Protein AF-0000000086139592 (afdb_homodimer)

Structure (mmCIF, N/CA/C/O backbone):
data_AF-0000000086139592-model_v1
#
loop_
_entity.id
_entity.type
_entity.pdbx_description
1 polymer 'Methyltransferase domain-containing protein'
#
loop_
_atom_site.group_PDB
_atom_site.id
_atom_site.type_symbol
_atom_site.label_atom_id
_atom_site.label_alt_id
_atom_site.label_comp_id
_atom_site.label_asym_id
_atom_site.label_entity_id
_atom_site.label_seq_id
_atom_site.pdbx_PDB_ins_code
_atom_site.Cartn_x
_atom_site.Cartn_y
_atom_site.Cartn_z
_atom_site.occupancy
_atom_site.B_iso_or_equiv
_atom_site.auth_seq_id
_atom_site.auth_comp_id
_atom_site.auth_asym_id
_atom_site.auth_atom_id
_atom_site.pdbx_PDB_model_num
ATOM 1 N N . MET A 1 1 ? -11.844 47.219 2.277 1 24.28 1 MET A N 1
ATOM 2 C CA . MET A 1 1 ? -12.781 46.25 1.69 1 24.28 1 MET A CA 1
ATOM 3 C C . MET A 1 1 ? -12.109 44.906 1.446 1 24.28 1 MET A C 1
ATOM 5 O O . MET A 1 1 ? -11.258 44.781 0.563 1 24.28 1 MET A O 1
ATOM 9 N N . SER A 1 2 ? -11.727 44.062 2.393 1 21.34 2 SER A N 1
ATOM 10 C CA . SER A 1 2 ? -10.742 43 2.645 1 21.34 2 SER A CA 1
ATOM 11 C C . SER A 1 2 ? -11.062 41.75 1.848 1 21.34 2 SER A C 1
ATOM 13 O O . SER A 1 2 ? -12.195 41.25 1.864 1 21.34 2 SER A O 1
ATOM 15 N N . LYS A 1 3 ? -10.328 41.469 0.585 1 27.52 3 LYS A N 1
ATOM 16 C CA . LYS A 1 3 ? -10.469 40.344 -0.33 1 27.52 3 LYS A CA 1
ATOM 17 C C . LYS A 1 3 ? -10.57 39 0.433 1 27.52 3 LYS A C 1
ATOM 19 O O . LYS A 1 3 ? -9.609 38.594 1.085 1 27.52 3 LYS A O 1
ATOM 24 N N . GLU A 1 4 ? -11.617 38.656 1.102 1 27.39 4 GLU A N 1
ATOM 25 C CA . GLU A 1 4 ? -12 37.312 1.578 1 27.39 4 GLU A CA 1
ATOM 26 C C . GLU A 1 4 ? -11.562 36.219 0.599 1 27.39 4 GLU A C 1
ATOM 28 O O . GLU A 1 4 ? -12.125 36.125 -0.493 1 27.39 4 GLU A O 1
ATOM 33 N N . SER A 1 5 ? -10.234 35.906 0.487 1 31.14 5 SER A N 1
ATOM 34 C CA . SER A 1 5 ? -9.617 35.25 -0.659 1 31.14 5 SER A CA 1
ATOM 35 C C . SER A 1 5 ? -10.266 33.906 -0.943 1 31.14 5 SER A C 1
ATOM 37 O O . SER A 1 5 ? -10.578 33.156 -0.018 1 31.14 5 SER A O 1
ATOM 39 N N . GLY A 1 6 ? -11 33.719 -1.976 1 29.44 6 GLY A N 1
ATOM 40 C CA . GLY A 1 6 ? -11.664 32.656 -2.729 1 29.44 6 GLY A CA 1
ATOM 41 C C . GLY A 1 6 ? -10.945 31.328 -2.65 1 29.44 6 GLY A C 1
ATOM 42 O O . GLY A 1 6 ? -11.461 30.312 -3.127 1 29.44 6 GLY A O 1
ATOM 43 N N . GLU A 1 7 ? -9.57 31.328 -2.562 1 31.45 7 GLU A N 1
ATOM 44 C CA . GLU A 1 7 ? -8.602 30.25 -2.711 1 31.45 7 GLU A CA 1
ATOM 45 C C . GLU A 1 7 ? -8.812 29.172 -1.645 1 31.45 7 GLU A C 1
ATOM 47 O O . GLU A 1 7 ? -8.273 28.078 -1.755 1 31.45 7 GLU A O 1
ATOM 52 N N . ASP A 1 8 ? -9.367 29.469 -0.464 1 32.28 8 ASP A N 1
ATOM 53 C CA . ASP A 1 8 ? -9.539 28.703 0.766 1 32.28 8 ASP A CA 1
ATOM 54 C C . ASP A 1 8 ? -10.547 27.562 0.57 1 32.28 8 ASP A C 1
ATOM 56 O O . ASP A 1 8 ? -10.734 26.734 1.463 1 32.28 8 ASP A O 1
ATOM 60 N N . ALA A 1 9 ? -11.391 27.641 -0.535 1 29.69 9 ALA A N 1
ATOM 61 C CA . ALA A 1 9 ? -12.672 27.031 -0.86 1 29.69 9 ALA A CA 1
ATOM 62 C C . ALA A 1 9 ? -12.508 25.562 -1.265 1 29.69 9 ALA A C 1
ATOM 64 O O . ALA A 1 9 ? -13.453 24.781 -1.204 1 29.69 9 ALA A O 1
ATOM 65 N N . TRP A 1 10 ? -11.445 25.266 -1.869 1 31.28 10 TRP A N 1
ATOM 66 C CA . TRP A 1 10 ? -11.422 23.953 -2.504 1 31.28 10 TRP A CA 1
ATOM 67 C C . TRP A 1 10 ? -11.68 22.844 -1.482 1 31.28 10 TRP A C 1
ATOM 69 O O . TRP A 1 10 ? -12.484 21.953 -1.723 1 31.28 10 TRP A O 1
ATOM 79 N N . MET A 1 11 ? -10.781 22.688 -0.418 1 37.41 11 MET A N 1
ATOM 80 C CA . MET A 1 11 ? -11.023 21.719 0.643 1 37.41 11 MET A CA 1
ATOM 81 C C . MET A 1 11 ? -12.367 21.984 1.323 1 37.41 11 MET A C 1
ATOM 83 O O . MET A 1 11 ? -12.867 21.125 2.061 1 37.41 11 MET A O 1
ATOM 87 N N . ALA A 1 12 ? -12.742 23.203 1.402 1 35.78 12 ALA A N 1
ATOM 88 C CA . ALA A 1 12 ? -13.992 23.75 1.931 1 35.78 12 ALA A CA 1
ATOM 89 C C . ALA A 1 12 ? -15.203 23.094 1.273 1 35.78 12 ALA A C 1
ATOM 91 O O . ALA A 1 12 ? -16.281 23.047 1.859 1 35.78 12 ALA A O 1
ATOM 92 N N . SER A 1 13 ? -15.078 22.938 -0.109 1 40.38 13 SER A N 1
ATOM 93 C CA . SER A 1 13 ? -16.266 22.281 -0.657 1 40.38 13 SER A CA 1
ATOM 94 C C . SER A 1 13 ? -16.344 20.828 -0.208 1 40.38 13 SER A C 1
ATOM 96 O O . SER A 1 13 ? -16.234 19.906 -1.027 1 40.38 13 SER A O 1
ATOM 98 N N . SER A 1 14 ? -15.359 20.375 0.522 1 51.03 14 SER A N 1
ATOM 99 C CA . SER A 1 14 ? -15.633 19.031 1.039 1 51.03 14 SER A CA 1
ATOM 100 C C . SER A 1 14 ? -17.109 18.875 1.39 1 51.03 14 SER A C 1
ATOM 102 O O . SER A 1 14 ? -17.609 19.531 2.293 1 51.03 14 SER A O 1
ATOM 104 N N . SER A 1 15 ? -17.859 18.469 0.285 1 62.81 15 SER A N 1
ATOM 105 C CA . SER A 1 15 ? -19.297 18.172 0.35 1 62.81 15 SER A CA 1
ATOM 106 C C . SER A 1 15 ? -19.656 17.5 1.671 1 62.81 15 SER A C 1
ATOM 108 O O . SER A 1 15 ? -18.781 17 2.379 1 62.81 15 SER A O 1
ATOM 110 N N . ASP A 1 16 ? -20.656 18.125 2.205 1 67.94 16 ASP A N 1
ATOM 111 C CA . ASP A 1 16 ? -21.281 17.516 3.375 1 67.94 16 ASP A CA 1
ATOM 112 C C . ASP A 1 16 ? -21.109 15.992 3.369 1 67.94 16 ASP A C 1
ATOM 114 O O . ASP A 1 16 ? -20.906 15.383 4.422 1 67.94 16 ASP A O 1
ATOM 118 N N . VAL A 1 17 ? -20.859 15.617 2.178 1 67.25 17 VAL A N 1
ATOM 119 C CA . VAL A 1 17 ? -20.719 14.164 2.047 1 67.25 17 VAL A CA 1
ATOM 120 C C . VAL A 1 17 ? -19.312 13.742 2.486 1 67.25 17 VAL A C 1
ATOM 122 O O . VAL A 1 17 ? -19.172 12.773 3.242 1 67.25 17 VAL A O 1
ATOM 125 N N . LEU A 1 18 ? -18.328 14.469 2.096 1 74.06 18 LEU A N 1
ATOM 126 C CA . LEU A 1 18 ? -16.953 14.117 2.447 1 74.06 18 LEU A CA 1
ATOM 127 C C . LEU A 1 18 ? -16.703 14.305 3.941 1 74.06 18 LEU A C 1
ATOM 129 O O . LEU A 1 18 ? -16.047 13.477 4.574 1 74.06 18 LEU A O 1
ATOM 133 N N . ARG A 1 19 ? -17.328 15.375 4.508 1 78 19 ARG A N 1
ATOM 134 C CA . ARG A 1 19 ? -17.156 15.633 5.934 1 78 19 ARG A CA 1
ATOM 135 C C . ARG A 1 19 ? -17.797 14.523 6.77 1 78 19 ARG A C 1
ATOM 137 O O . ARG A 1 19 ? -17.219 14.094 7.773 1 78 19 ARG A O 1
ATOM 144 N N . ASN A 1 20 ? -18.859 14.055 6.23 1 76.88 20 ASN A N 1
ATOM 145 C CA . ASN A 1 20 ? -19.531 12.969 6.938 1 76.88 20 ASN A CA 1
ATOM 146 C C . ASN A 1 20 ? -18.703 11.688 6.906 1 76.88 20 ASN A C 1
ATOM 148 O O . ASN A 1 20 ? -18.609 10.984 7.914 1 76.88 20 ASN A O 1
ATOM 152 N N . ALA A 1 21 ? -18.141 11.492 5.781 1 77.25 21 ALA A N 1
ATOM 153 C CA . ALA A 1 21 ? -17.281 10.312 5.66 1 77.25 21 ALA A CA 1
ATOM 154 C C . ALA A 1 21 ? -16.078 10.414 6.582 1 77.25 21 ALA A C 1
ATOM 156 O O . ALA A 1 21 ? -15.711 9.445 7.254 1 77.25 21 ALA A O 1
ATOM 157 N N . MET A 1 22 ? -15.562 11.562 6.66 1 84.31 22 MET A N 1
ATOM 158 C CA . MET A 1 22 ? -14.383 11.781 7.488 1 84.31 22 MET A CA 1
ATOM 159 C C . MET A 1 22 ? -14.727 11.695 8.969 1 84.31 22 MET A C 1
ATOM 161 O O . MET A 1 22 ? -13.914 11.25 9.781 1 84.31 22 MET A O 1
ATOM 165 N N . GLN A 1 23 ? -15.938 12.078 9.312 1 88.38 23 GLN A N 1
ATOM 166 C CA . GLN A 1 23 ? -16.375 12.055 10.703 1 88.38 23 GLN A CA 1
ATOM 167 C C . GLN A 1 23 ? -16.484 10.625 11.227 1 88.38 23 GLN A C 1
ATOM 169 O O . GLN A 1 23 ? -16.391 10.398 12.43 1 88.38 23 GLN A O 1
ATOM 174 N N . SER A 1 24 ? -16.594 9.719 10.312 1 88.38 24 SER A N 1
ATOM 175 C CA . SER A 1 24 ? -16.766 8.328 10.703 1 88.38 24 SER A CA 1
ATOM 176 C C . SER A 1 24 ? -15.43 7.645 10.953 1 88.38 24 SER A C 1
ATOM 178 O O . SER A 1 24 ? -15.383 6.523 11.461 1 88.38 24 SER A O 1
ATOM 180 N N . ARG A 1 25 ? -14.367 8.32 10.672 1 91.75 25 ARG A N 1
ATOM 181 C CA . ARG A 1 25 ? -13.039 7.734 10.844 1 91.75 25 ARG A CA 1
ATOM 182 C C . ARG A 1 25 ? -12.719 7.52 12.32 1 91.75 25 ARG A C 1
ATOM 184 O O . ARG A 1 25 ? -13.219 8.25 13.18 1 91.75 25 ARG A O 1
ATOM 191 N N . ARG A 1 26 ? -11.914 6.477 12.578 1 95.62 26 ARG A N 1
ATOM 192 C CA . ARG A 1 26 ? -11.562 6.066 13.93 1 95.62 26 ARG A CA 1
ATOM 193 C C . ARG A 1 26 ? -10.086 5.703 14.023 1 95.62 26 ARG A C 1
ATOM 195 O O . ARG A 1 26 ? -9.422 5.508 13.008 1 95.62 26 ARG A O 1
ATOM 202 N N . LEU A 1 27 ? -9.648 5.617 15.211 1 97.31 27 LEU A N 1
ATOM 203 C CA . LEU A 1 27 ? -8.242 5.375 15.516 1 97.31 27 LEU A CA 1
ATOM 204 C C . LEU A 1 27 ? -7.77 4.07 14.891 1 97.31 27 LEU A C 1
ATOM 206 O O . LEU A 1 27 ? -6.902 4.078 14.008 1 97.31 27 LEU A O 1
ATOM 210 N N . ALA A 1 28 ? -8.367 2.98 15.164 1 94.56 28 ALA A N 1
ATOM 211 C CA . ALA A 1 28 ? -7.863 1.657 14.805 1 94.56 28 ALA A CA 1
ATOM 212 C C . ALA A 1 28 ? -7.828 1.474 13.289 1 94.56 28 ALA A C 1
ATOM 214 O O . ALA A 1 28 ? -6.812 1.057 12.727 1 94.56 28 ALA A O 1
ATOM 215 N N . PRO A 1 29 ? -8.852 1.867 12.539 1 91.88 29 PRO A N 1
ATOM 216 C CA . PRO A 1 29 ? -8.828 1.631 11.094 1 91.88 29 PRO A CA 1
ATOM 217 C C . PRO A 1 29 ? -7.926 2.617 10.352 1 91.88 29 PRO A C 1
ATOM 219 O O . PRO A 1 29 ? -7.371 2.283 9.305 1 91.88 29 PRO A O 1
ATOM 222 N N . GLN A 1 30 ? -7.742 3.799 10.914 1 94 30 GLN A N 1
ATOM 223 C CA . GLN A 1 30 ? -7.066 4.824 10.125 1 94 30 GLN A CA 1
ATOM 224 C C . GLN A 1 30 ? -5.602 4.953 10.523 1 94 30 GLN A C 1
ATOM 226 O O . GLN A 1 30 ? -4.738 5.191 9.68 1 94 30 GLN A O 1
ATOM 231 N N . VAL A 1 31 ? -5.336 4.867 11.828 1 96.88 31 VAL A N 1
ATOM 232 C CA . VAL A 1 31 ? -3.977 5.094 12.312 1 96.88 31 VAL A CA 1
ATOM 233 C C . VAL A 1 31 ? -3.65 4.102 13.43 1 96.88 31 VAL A C 1
ATOM 235 O O . VAL A 1 31 ? -3.223 4.5 14.516 1 96.88 31 VAL A O 1
ATOM 238 N N . PRO A 1 32 ? -3.635 2.846 13.086 1 96.38 32 PRO A N 1
ATOM 239 C CA . PRO A 1 32 ? -3.414 1.837 14.125 1 96.38 32 PRO A CA 1
ATOM 240 C C . PRO A 1 32 ? -2.021 1.92 14.742 1 96.38 32 PRO A C 1
ATOM 242 O O . PRO A 1 32 ? -1.827 1.521 15.891 1 96.38 32 PRO A O 1
ATOM 245 N N . HIS A 1 33 ? -1.091 2.463 14.055 1 97.31 33 HIS A N 1
ATOM 246 C CA . HIS A 1 33 ? 0.277 2.557 14.555 1 97.31 33 HIS A CA 1
ATOM 247 C C . HIS A 1 33 ? 0.358 3.465 15.773 1 97.31 33 HIS A C 1
ATOM 249 O O . HIS A 1 33 ? 1.342 3.428 16.516 1 97.31 33 HIS A O 1
ATOM 255 N N . LEU A 1 34 ? -0.634 4.289 16 1 98.56 34 LEU A N 1
ATOM 256 C CA . LEU A 1 34 ? -0.63 5.203 17.141 1 98.56 34 LEU A CA 1
ATOM 257 C C . LEU A 1 34 ? -1.024 4.48 18.422 1 98.56 34 LEU A C 1
ATOM 259 O O . LEU A 1 34 ? -0.79 4.984 19.516 1 98.56 34 LEU A O 1
ATOM 263 N N . ILE A 1 35 ? -1.669 3.361 18.328 1 98.5 35 ILE A N 1
ATOM 264 C CA . ILE A 1 35 ? -2.246 2.686 19.484 1 98.5 35 ILE A CA 1
ATOM 265 C C . ILE A 1 35 ? -1.149 2.371 20.5 1 98.5 35 ILE A C 1
ATOM 267 O O . ILE A 1 35 ? -1.251 2.744 21.672 1 98.5 35 ILE A O 1
ATOM 271 N N . PRO A 1 36 ? -0.044 1.728 20.094 1 98.12 36 PRO A N 1
ATOM 272 C CA . PRO A 1 36 ? 1 1.479 21.078 1 98.12 36 PRO A CA 1
ATOM 273 C C . PRO A 1 36 ? 1.634 2.768 21.609 1 98.12 36 PRO A C 1
ATOM 275 O O . PRO A 1 36 ? 2.061 2.824 22.766 1 98.12 36 PRO A O 1
ATOM 278 N N . ILE A 1 37 ? 1.721 3.787 20.812 1 98.25 37 ILE A N 1
ATOM 279 C CA . ILE A 1 37 ? 2.291 5.066 21.219 1 98.25 37 ILE A CA 1
ATOM 280 C C . ILE A 1 37 ? 1.403 5.711 22.281 1 98.25 37 ILE A C 1
ATOM 282 O O . ILE A 1 37 ? 1.889 6.121 23.328 1 98.25 37 ILE A O 1
ATOM 286 N N . LEU A 1 38 ? 0.126 5.742 22 1 98.75 38 LEU A N 1
ATOM 287 C CA . LEU A 1 38 ? -0.844 6.32 22.922 1 98.75 38 LEU A CA 1
ATOM 288 C C . LEU A 1 38 ? -0.867 5.555 24.234 1 98.75 38 LEU A C 1
ATOM 290 O O . LEU A 1 38 ? -0.919 6.156 25.312 1 98.75 38 LEU A O 1
ATOM 294 N N . GLY A 1 39 ? -0.825 4.262 24.125 1 98.5 39 GLY A N 1
ATOM 295 C CA . GLY A 1 39 ? -0.837 3.418 25.312 1 98.5 39 GLY A CA 1
ATOM 296 C C . GLY A 1 39 ? 0.354 3.646 26.219 1 98.5 39 GLY A C 1
ATOM 297 O O . GLY A 1 39 ? 0.264 3.447 27.438 1 98.5 39 GLY A O 1
ATOM 298 N N . ALA A 1 40 ? 1.394 4.09 25.688 1 98.06 40 ALA A N 1
ATOM 299 C CA . ALA A 1 40 ? 2.637 4.227 26.438 1 98.06 40 ALA A CA 1
ATOM 300 C C . ALA A 1 40 ? 2.758 5.617 27.047 1 98.06 40 ALA A C 1
ATOM 302 O O . ALA A 1 40 ? 3.652 5.871 27.859 1 98.06 40 ALA A O 1
ATOM 303 N N . LEU A 1 41 ? 1.859 6.535 26.734 1 98.38 41 LEU A N 1
ATOM 304 C CA . LEU A 1 41 ? 1.95 7.906 27.234 1 98.38 41 LEU A CA 1
ATOM 305 C C . LEU A 1 41 ? 1.59 7.973 28.719 1 98.38 41 LEU A C 1
ATOM 307 O O . LEU A 1 41 ? 0.717 7.234 29.188 1 98.38 41 LEU A O 1
ATOM 311 N N . PRO A 1 42 ? 2.221 8.867 29.5 1 97.88 42 PRO A N 1
ATOM 312 C CA . PRO A 1 42 ? 1.859 9.039 30.906 1 97.88 42 PRO A CA 1
ATOM 313 C C . PRO A 1 42 ? 0.52 9.75 31.094 1 97.88 42 PRO A C 1
ATOM 315 O O . PRO A 1 42 ? 0.019 10.383 30.156 1 97.88 42 PRO A O 1
ATOM 318 N N . ASP A 1 43 ? 0.012 9.625 32.281 1 98.12 43 ASP A N 1
ATOM 319 C CA . ASP A 1 43 ? -1.213 10.352 32.625 1 98.12 43 ASP A CA 1
ATOM 320 C C . ASP A 1 43 ? -1.023 11.852 32.469 1 98.12 43 ASP A C 1
ATOM 322 O O . ASP A 1 43 ? 0.012 12.398 32.875 1 98.12 43 ASP A O 1
ATOM 326 N N . GLY A 1 44 ? -1.977 12.43 31.844 1 97.88 44 GLY A N 1
ATOM 327 C CA . GLY A 1 44 ? -1.93 13.875 31.672 1 97.88 44 GLY A CA 1
ATOM 328 C C . GLY A 1 44 ? -1.212 14.305 30.406 1 97.88 44 GLY A C 1
ATOM 329 O O . GLY A 1 44 ? -1.18 15.492 30.078 1 97.88 44 GLY A O 1
ATOM 330 N N . ALA A 1 45 ? -0.703 13.305 29.688 1 98.75 45 ALA A N 1
ATOM 331 C CA . ALA A 1 45 ? -0.003 13.641 28.453 1 98.75 45 ALA A CA 1
ATOM 332 C C . ALA A 1 45 ? -0.934 14.344 27.469 1 98.75 45 ALA A C 1
ATOM 334 O O . ALA A 1 45 ? -2.146 14.117 27.484 1 98.75 45 ALA A O 1
ATOM 335 N N . VAL A 1 46 ? -0.346 15.156 26.625 1 98.88 46 VAL A N 1
ATOM 336 C CA . VAL A 1 46 ? -1.103 15.953 25.656 1 98.88 46 VAL A CA 1
ATOM 337 C C . VAL A 1 46 ? -0.859 15.422 24.25 1 98.88 46 VAL A C 1
ATOM 339 O O . VAL A 1 46 ? 0.29 15.242 23.828 1 98.88 46 VAL A O 1
ATOM 342 N N . VAL A 1 47 ? -1.915 15.141 23.516 1 98.88 47 VAL A N 1
ATOM 343 C CA . VAL A 1 47 ? -1.915 14.68 22.125 1 98.88 47 VAL A CA 1
ATOM 344 C C . VAL A 1 47 ? -2.592 15.727 21.25 1 98.88 47 VAL A C 1
ATOM 346 O O . VAL A 1 47 ? -3.707 16.156 21.531 1 98.88 47 VAL A O 1
ATOM 349 N N . CYS A 1 48 ? -1.953 16.062 20.172 1 98.88 48 CYS A N 1
ATOM 350 C CA . CYS A 1 48 ? -2.516 17.062 19.281 1 98.88 48 CYS A CA 1
ATOM 351 C C . CYS A 1 48 ? -2.627 16.531 17.859 1 98.88 48 CYS A C 1
ATOM 353 O O . CYS A 1 48 ? -1.64 16.047 17.281 1 98.88 48 CYS A O 1
ATOM 355 N N . GLU A 1 49 ? -3.82 16.578 17.297 1 98.88 49 GLU A N 1
ATOM 356 C CA . GLU A 1 49 ? -3.998 16.297 15.875 1 98.88 49 GLU A CA 1
ATOM 357 C C . GLU A 1 49 ? -4.016 17.594 15.062 1 98.88 49 GLU A C 1
ATOM 359 O O . GLU A 1 49 ? -4.84 18.484 15.32 1 98.88 49 GLU A O 1
ATOM 364 N N . VAL A 1 50 ? -3.113 17.703 14.125 1 98.81 50 VAL A N 1
ATOM 365 C CA . VAL A 1 50 ? -3.055 18.828 13.195 1 98.81 50 VAL A CA 1
ATOM 366 C C . VAL A 1 50 ? -3.838 18.484 11.93 1 98.81 50 VAL A C 1
ATOM 368 O O . VAL A 1 50 ? -3.49 17.547 11.211 1 98.81 50 VAL A O 1
ATOM 371 N N . GLY A 1 51 ? -4.844 19.266 11.625 1 98.12 51 GLY A N 1
ATOM 372 C CA . GLY A 1 51 ? -5.758 18.938 10.539 1 98.12 51 GLY A CA 1
ATOM 373 C C . GLY A 1 51 ? -6.75 17.844 10.906 1 98.12 51 GLY A C 1
ATOM 374 O O . GLY A 1 51 ? -6.875 16.844 10.188 1 98.12 51 GLY A O 1
ATOM 375 N N . CYS A 1 52 ? -7.555 18.109 11.945 1 97.94 52 CYS A N 1
ATOM 376 C CA . CYS A 1 52 ? -8.375 17.047 12.516 1 97.94 52 CYS A CA 1
ATOM 377 C C . CYS A 1 52 ? -9.68 16.891 11.742 1 97.94 52 CYS A C 1
ATOM 379 O O . CYS A 1 52 ? -10.398 15.906 11.922 1 97.94 52 CYS A O 1
ATOM 381 N N . GLY A 1 53 ? -10.016 17.812 10.844 1 96.56 53 GLY A N 1
ATOM 382 C CA . GLY A 1 53 ? -11.312 17.766 10.18 1 96.56 53 GLY A CA 1
ATOM 383 C C . GLY A 1 53 ? -12.477 17.766 11.148 1 96.56 53 GLY A C 1
ATOM 384 O O . GLY A 1 53 ? -12.508 18.547 12.094 1 96.56 53 GLY A O 1
ATOM 385 N N . PRO A 1 54 ? -13.422 16.953 10.852 1 96.62 54 PRO A N 1
ATOM 386 C CA . PRO A 1 54 ? -14.586 16.891 11.742 1 96.62 54 PRO A CA 1
ATOM 387 C C . PRO A 1 54 ? -14.32 16.062 13 1 96.62 54 PRO A C 1
ATOM 389 O O . PRO A 1 54 ? -15.25 15.781 13.766 1 96.62 54 PRO A O 1
ATOM 392 N N . GLY A 1 55 ? -13.172 15.625 13.211 1 97.06 55 GLY A N 1
ATOM 393 C CA . GLY A 1 55 ? -12.695 15.203 14.516 1 97.06 55 GLY A CA 1
ATOM 394 C C . GLY A 1 55 ? -13 13.758 14.828 1 97.06 55 GLY A C 1
ATOM 395 O O . GLY A 1 55 ? -13.031 13.359 16 1 97.06 55 GLY A O 1
ATOM 396 N N . GLY A 1 56 ? -13.281 12.883 13.844 1 96.69 56 GLY A N 1
ATOM 397 C CA . GLY A 1 56 ? -13.617 11.492 14.102 1 96.69 56 GLY A CA 1
ATOM 398 C C . GLY A 1 56 ? -12.531 10.742 14.836 1 96.69 56 GLY A C 1
ATOM 399 O O . GLY A 1 56 ? -12.797 10.094 15.852 1 96.69 56 GLY A O 1
ATOM 400 N N . ILE A 1 57 ? -11.328 10.812 14.398 1 97.88 57 ILE A N 1
ATOM 401 C CA . ILE A 1 57 ? -10.211 10.102 15.008 1 97.88 57 ILE A CA 1
ATOM 402 C C . ILE A 1 57 ? -9.891 10.703 16.375 1 97.88 57 ILE A C 1
ATOM 404 O O . ILE A 1 57 ? -9.695 9.984 17.344 1 97.88 57 ILE A O 1
ATOM 408 N N . THR A 1 58 ? -9.898 11.984 16.453 1 98.06 58 THR A N 1
ATOM 409 C CA . THR A 1 58 ? -9.578 12.703 17.672 1 98.06 58 THR A CA 1
ATOM 410 C C . THR A 1 58 ? -10.562 12.352 18.781 1 98.06 58 THR A C 1
ATOM 412 O O . THR A 1 58 ? -10.164 12.109 19.938 1 98.06 58 THR A O 1
ATOM 415 N N . LEU A 1 59 ? -11.836 12.32 18.453 1 98.5 59 LEU A N 1
ATOM 416 C CA . LEU A 1 59 ? -12.867 11.961 19.422 1 98.5 59 LEU A CA 1
ATOM 417 C C . LEU A 1 59 ? -12.68 10.531 19.906 1 98.5 59 LEU A C 1
ATOM 419 O O . LEU A 1 59 ? -12.797 10.258 21.109 1 98.5 59 LEU A O 1
ATOM 423 N N . ASP A 1 60 ? -12.398 9.648 18.969 1 98.62 60 ASP A N 1
ATOM 424 C CA . ASP A 1 60 ? -12.164 8.258 19.312 1 98.62 60 ASP A CA 1
ATOM 425 C C . ASP A 1 60 ? -11 8.117 20.297 1 98.62 60 ASP A C 1
ATOM 427 O O . ASP A 1 60 ? -11.07 7.363 21.266 1 98.62 60 ASP A O 1
ATOM 431 N N . ILE A 1 61 ? -9.938 8.836 20.078 1 98.81 61 ILE A N 1
ATOM 432 C CA . ILE A 1 61 ? -8.773 8.805 20.953 1 98.81 61 ILE A CA 1
ATOM 433 C C . ILE A 1 61 ? -9.148 9.32 22.328 1 98.81 61 ILE A C 1
ATOM 435 O O . ILE A 1 61 ? -8.82 8.688 23.344 1 98.81 61 ILE A O 1
ATOM 439 N N . ALA A 1 62 ? -9.836 10.414 22.422 1 98.75 62 ALA A N 1
ATOM 440 C CA . ALA A 1 62 ? -10.219 11.008 23.703 1 98.75 62 ALA A CA 1
ATOM 441 C C . ALA A 1 62 ? -11.094 10.055 24.516 1 98.75 62 ALA A C 1
ATOM 443 O O . ALA A 1 62 ? -10.961 9.969 25.734 1 98.75 62 ALA A O 1
ATOM 444 N N . GLN A 1 63 ? -11.984 9.352 23.812 1 98.62 63 GLN A N 1
ATOM 445 C CA . GLN A 1 63 ? -12.875 8.406 24.484 1 98.62 63 GLN A CA 1
ATOM 446 C C . GLN A 1 63 ? -12.109 7.191 24.984 1 98.62 63 GLN A C 1
ATOM 448 O O . GLN A 1 63 ? -12.375 6.695 26.094 1 98.62 63 GLN A O 1
ATOM 453 N N . ARG A 1 64 ? -11.156 6.738 24.25 1 98.38 64 ARG A N 1
ATOM 454 C CA . ARG A 1 64 ? -10.414 5.527 24.578 1 98.38 64 ARG A CA 1
ATOM 455 C C . ARG A 1 64 ? -9.383 5.801 25.672 1 98.38 64 ARG A C 1
ATOM 457 O O . ARG A 1 64 ? -9.023 4.902 26.438 1 98.38 64 ARG A O 1
ATOM 464 N N . TYR A 1 65 ? -8.938 7.062 25.734 1 98.5 65 TYR A N 1
ATOM 465 C CA . TYR A 1 65 ? -7.883 7.418 26.672 1 98.5 65 TYR A CA 1
ATOM 466 C C . TYR A 1 65 ? -8.273 8.633 27.5 1 98.5 65 TYR A C 1
ATOM 468 O O . TYR A 1 65 ? -7.668 9.703 27.375 1 98.5 65 TYR A O 1
ATOM 476 N N . PRO A 1 66 ? -9.094 8.438 28.5 1 98.12 66 PRO A N 1
ATOM 477 C CA . PRO A 1 66 ? -9.578 9.57 29.297 1 98.12 66 PRO A CA 1
ATOM 478 C C . PRO A 1 66 ? -8.477 10.242 30.109 1 98.12 66 PRO A C 1
ATOM 480 O O . PRO A 1 66 ? -8.648 11.375 30.578 1 98.12 66 PRO A O 1
ATOM 483 N N . ARG A 1 67 ? -7.41 9.562 30.25 1 98.19 67 ARG A N 1
ATOM 484 C CA . ARG A 1 67 ? -6.312 10.102 31.062 1 98.19 67 ARG A CA 1
ATOM 485 C C . ARG A 1 67 ? -5.496 11.109 30.266 1 98.19 67 ARG A C 1
ATOM 487 O O . ARG A 1 67 ? -4.672 11.828 30.828 1 98.19 67 ARG A O 1
ATOM 494 N N . LEU A 1 68 ? -5.672 11.172 28.984 1 98.81 68 LEU A N 1
ATOM 495 C CA . LEU A 1 68 ? -4.93 12.078 28.109 1 98.81 68 LEU A CA 1
ATOM 496 C C . LEU A 1 68 ? -5.723 13.359 27.859 1 98.81 68 LEU A C 1
ATOM 498 O O . LEU A 1 68 ? -6.941 13.383 28.047 1 98.81 68 LEU A O 1
ATOM 502 N N . THR A 1 69 ? -5.043 14.438 27.594 1 98.81 69 THR A N 1
ATOM 503 C CA . THR A 1 69 ? -5.645 15.625 27.016 1 98.81 69 THR A CA 1
ATOM 504 C C . THR A 1 69 ? -5.465 15.625 25.5 1 98.81 69 THR A C 1
ATOM 506 O O . THR A 1 69 ? -4.34 15.531 25 1 98.81 69 THR A O 1
ATOM 509 N N . VAL A 1 70 ? -6.559 15.719 24.781 1 98.88 70 VAL A N 1
ATOM 510 C CA . VAL A 1 70 ? -6.52 15.625 23.328 1 98.88 70 VAL A CA 1
ATOM 511 C C . VAL A 1 70 ? -6.91 16.969 22.703 1 98.88 70 VAL A C 1
ATOM 513 O O . VAL A 1 70 ? -7.918 17.562 23.094 1 98.88 70 VAL A O 1
ATOM 516 N N . LEU A 1 71 ? -6.066 17.406 21.828 1 98.88 71 LEU A N 1
ATOM 517 C CA . LEU A 1 71 ? -6.301 18.641 21.078 1 98.88 71 LEU A CA 1
ATOM 518 C C . LEU A 1 71 ? -6.484 18.344 19.594 1 98.88 71 LEU A C 1
ATOM 520 O O . LEU A 1 71 ? -5.805 17.484 19.031 1 98.88 71 LEU A O 1
ATOM 524 N N . GLY A 1 72 ? -7.406 19.031 18.984 1 98.75 72 GLY A N 1
ATOM 525 C CA . GLY A 1 72 ? -7.582 19 17.547 1 98.75 72 GLY A CA 1
ATOM 526 C C . GLY A 1 72 ? -7.684 20.375 16.922 1 98.75 72 GLY A C 1
ATOM 527 O O . GLY A 1 72 ? -8.312 21.281 17.5 1 98.75 72 GLY A O 1
ATOM 528 N N . MET A 1 73 ? -7.039 20.562 15.789 1 98.38 73 MET A N 1
ATOM 529 C CA . MET A 1 73 ? -7.184 21.828 15.086 1 98.38 73 MET A CA 1
ATOM 530 C C . MET A 1 73 ? -7.316 21.609 13.586 1 98.38 73 MET A C 1
ATOM 532 O O . MET A 1 73 ? -6.828 20.609 13.055 1 98.38 73 MET A O 1
ATOM 536 N N . ASP A 1 74 ? -7.969 22.469 12.961 1 97.88 74 ASP A N 1
ATOM 537 C CA . ASP A 1 74 ? -8.164 22.516 11.516 1 97.88 74 ASP A CA 1
ATOM 538 C C . ASP A 1 74 ? -8.43 23.938 11.031 1 97.88 74 ASP A C 1
ATOM 540 O O . ASP A 1 74 ? -8.969 24.75 11.773 1 97.88 74 ASP A O 1
ATOM 544 N N . ILE A 1 75 ? -8.062 24.156 9.836 1 96.94 75 ILE A N 1
ATOM 545 C CA . ILE A 1 75 ? -8.266 25.484 9.273 1 96.94 75 ILE A CA 1
ATOM 546 C C . ILE A 1 75 ? -9.742 25.688 8.93 1 96.94 75 ILE A C 1
ATOM 548 O O . ILE A 1 75 ? -10.219 26.828 8.852 1 96.94 75 ILE A O 1
ATOM 552 N N . ASP A 1 76 ? -10.469 24.641 8.703 1 94.56 76 ASP A N 1
ATOM 553 C CA . ASP A 1 76 ? -11.867 24.688 8.273 1 94.56 76 ASP A CA 1
ATOM 554 C C . ASP A 1 76 ? -12.797 24.844 9.477 1 94.56 76 ASP A C 1
ATOM 556 O O . ASP A 1 76 ? -13.078 23.891 10.188 1 94.56 76 ASP A O 1
ATOM 560 N N . ALA A 1 77 ? -13.414 26 9.602 1 96.19 77 ALA A N 1
ATOM 561 C CA . ALA A 1 77 ? -14.266 26.328 10.742 1 96.19 77 ALA A CA 1
ATOM 562 C C . ALA A 1 77 ? -15.5 25.422 10.781 1 96.19 77 ALA A C 1
ATOM 564 O O . ALA A 1 77 ? -15.992 25.078 11.859 1 96.19 77 ALA A O 1
ATOM 565 N N . LYS A 1 78 ? -16.016 25.078 9.633 1 94.06 78 LYS A N 1
ATOM 566 C CA . LYS A 1 78 ? -17.188 24.219 9.586 1 94.06 78 LYS A CA 1
ATOM 567 C C . LYS A 1 78 ? -16.875 22.828 10.164 1 94.06 78 LYS A C 1
ATOM 569 O O . LYS A 1 78 ? -17.672 22.266 10.914 1 94.06 78 LYS A O 1
ATOM 574 N N . SER A 1 79 ? -15.727 22.297 9.781 1 95.31 79 SER A N 1
ATOM 575 C CA . SER A 1 79 ? -15.297 21.016 10.32 1 95.31 79 SER A CA 1
ATOM 576 C C . SER A 1 79 ? -15.125 21.078 11.836 1 95.31 79 SER A C 1
ATOM 578 O O . SER A 1 79 ? -15.547 20.172 12.547 1 95.31 79 SER A O 1
ATOM 580 N N . ILE A 1 80 ? -14.586 22.125 12.336 1 97.12 80 ILE A N 1
ATOM 581 C CA . ILE A 1 80 ? -14.336 22.266 13.766 1 97.12 80 ILE A CA 1
ATOM 582 C C . ILE A 1 80 ? -15.672 22.359 14.508 1 97.12 80 ILE A C 1
ATOM 584 O O . ILE A 1 80 ? -15.82 21.812 15.602 1 97.12 80 ILE A O 1
ATOM 588 N N . LYS A 1 81 ? -16.609 23.062 13.93 1 96.62 81 LYS A N 1
ATOM 589 C CA . LYS A 1 81 ? -17.938 23.125 14.539 1 96.62 81 LYS A CA 1
ATOM 590 C C . LYS A 1 81 ? -18.547 21.734 14.672 1 96.62 81 LYS A C 1
ATOM 592 O O . LYS A 1 81 ? -19.078 21.375 15.727 1 96.62 81 LYS A O 1
ATOM 597 N N . LEU A 1 82 ? -18.453 20.984 13.594 1 95.69 82 LEU A N 1
ATOM 598 C CA . LEU A 1 82 ? -18.953 19.609 13.617 1 95.69 82 LEU A CA 1
ATOM 599 C C . LEU A 1 82 ? -18.234 18.781 14.68 1 95.69 82 LEU A C 1
ATOM 601 O O . LEU A 1 82 ? -18.859 17.984 15.383 1 95.69 82 LEU A O 1
ATOM 605 N N . ALA A 1 83 ? -16.969 18.953 14.773 1 97.38 83 ALA A N 1
ATOM 606 C CA . ALA A 1 83 ? -16.156 18.219 15.75 1 97.38 83 ALA A CA 1
ATOM 607 C C . ALA A 1 83 ? -16.594 18.578 17.172 1 97.38 83 ALA A C 1
ATOM 609 O O . ALA A 1 83 ? -16.766 17.688 18.016 1 97.38 83 ALA A O 1
ATOM 610 N N . HIS A 1 84 ? -16.766 19.859 17.438 1 96.81 84 HIS A N 1
ATOM 611 C CA . HIS A 1 84 ? -17.219 20.312 18.75 1 96.81 84 HIS A CA 1
ATOM 612 C C . HIS A 1 84 ? -18.578 19.719 19.109 1 96.81 84 HIS A C 1
ATOM 614 O O . HIS A 1 84 ? -18.781 19.25 20.234 1 96.81 84 HIS A O 1
ATOM 620 N N . ASP A 1 85 ? -19.484 19.781 18.172 1 96.69 85 ASP A N 1
ATOM 621 C CA . ASP A 1 85 ? -20.812 19.25 18.391 1 96.69 85 ASP A CA 1
ATOM 622 C C . ASP A 1 85 ? -20.766 17.75 18.734 1 96.69 85 ASP A C 1
ATOM 624 O O . ASP A 1 85 ? -21.453 17.297 19.656 1 96.69 85 ASP A O 1
ATOM 628 N N . ALA A 1 86 ? -19.984 17.031 18.016 1 96.5 86 ALA A N 1
ATOM 629 C CA . ALA A 1 86 ? -19.859 15.602 18.25 1 96.5 86 ALA A CA 1
ATOM 630 C C . ALA A 1 86 ? -19.281 15.328 19.641 1 96.5 86 ALA A C 1
ATOM 632 O O . ALA A 1 86 ? -19.719 14.422 20.344 1 96.5 86 ALA A O 1
ATOM 633 N N . ALA A 1 87 ? -18.297 16.078 19.984 1 97.06 87 ALA A N 1
ATOM 634 C CA . ALA A 1 87 ? -17.672 15.922 21.297 1 97.06 87 ALA A CA 1
ATOM 635 C C . ALA A 1 87 ? -18.672 16.234 22.422 1 97.06 87 ALA A C 1
ATOM 637 O O . ALA A 1 87 ? -18.734 15.508 23.406 1 97.06 87 ALA A O 1
ATOM 638 N N . SER A 1 88 ? -19.391 17.281 22.234 1 96.75 88 SER A N 1
ATOM 639 C CA . SER A 1 88 ? -20.406 17.672 23.219 1 96.75 88 SER A CA 1
ATOM 640 C C . SER A 1 88 ? -21.469 16.609 23.375 1 96.75 88 SER A C 1
ATOM 642 O O . SER A 1 88 ? -21.844 16.25 24.484 1 96.75 88 SER A O 1
ATOM 644 N N . GLN A 1 89 ? -21.875 16.094 22.328 1 97.25 89 GLN A N 1
ATOM 645 C CA . GLN A 1 89 ? -22.891 15.055 22.328 1 97.25 89 GLN A CA 1
ATOM 646 C C . GLN A 1 89 ? -22.375 13.789 23.016 1 97.25 89 GLN A C 1
ATOM 648 O O . GLN A 1 89 ? -23.141 13.086 23.688 1 97.25 89 GLN A O 1
ATOM 653 N N . ALA A 1 90 ? -21.109 13.547 22.844 1 96.88 90 ALA A N 1
ATOM 654 C CA . ALA A 1 90 ? -20.5 12.336 23.406 1 96.88 90 ALA A CA 1
ATOM 655 C C . ALA A 1 90 ? -20.156 12.523 24.875 1 96.88 90 ALA A C 1
ATOM 657 O O . ALA A 1 90 ? -19.828 11.555 25.562 1 96.88 90 ALA A O 1
ATOM 658 N N . GLY A 1 91 ? -20.109 13.68 25.391 1 97.19 91 GLY A N 1
ATOM 659 C CA . GLY A 1 91 ? -19.812 13.961 26.781 1 97.19 91 GLY A CA 1
ATOM 660 C C . GLY A 1 91 ? -18.344 13.797 27.125 1 97.19 91 GLY A C 1
ATOM 661 O O . GLY A 1 91 ? -18 13.305 28.2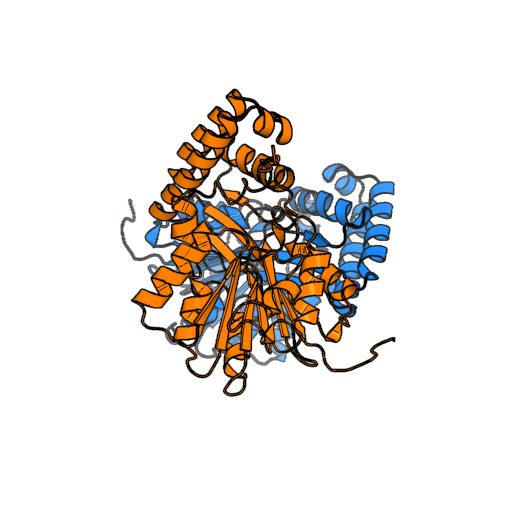03 1 97.19 91 GLY A O 1
ATOM 662 N N . VAL A 1 92 ? -17.531 14.086 26.203 1 96.88 92 VAL A N 1
ATOM 663 C CA . VAL A 1 92 ? -16.094 13.961 26.406 1 96.88 92 VAL A CA 1
ATOM 664 C C . VAL A 1 92 ? -15.516 15.289 26.906 1 96.88 92 VAL A C 1
ATOM 666 O O . VAL A 1 92 ? -15.789 16.344 26.328 1 96.88 92 VAL A O 1
ATOM 669 N N . HIS A 1 93 ? -14.648 15.25 27.984 1 95.31 93 HIS A N 1
ATOM 670 C CA . HIS A 1 93 ? -14.242 16.484 28.641 1 95.31 93 HIS A CA 1
ATOM 671 C C . HIS A 1 93 ? -12.734 16.703 28.531 1 95.31 93 HIS A C 1
ATOM 673 O O . HIS A 1 93 ? -12.211 17.734 28.938 1 95.31 93 HIS A O 1
ATOM 679 N N . ASN A 1 94 ? -12.055 15.742 27.984 1 98.19 94 ASN A N 1
ATOM 680 C CA . ASN A 1 94 ? -10.609 15.859 27.812 1 98.19 94 ASN A CA 1
ATOM 681 C C . ASN A 1 94 ? -10.227 16.188 26.375 1 98.19 94 ASN A C 1
ATOM 683 O O . ASN A 1 94 ? -9.125 15.883 25.938 1 98.19 94 ASN A O 1
ATOM 687 N N . LEU A 1 95 ? -11.125 16.719 25.625 1 98.69 95 LEU A N 1
ATOM 688 C CA . LEU A 1 95 ? -10.961 16.984 24.203 1 98.69 95 LEU A CA 1
ATOM 689 C C . LEU A 1 95 ? -11.305 18.438 23.875 1 98.69 95 LEU A C 1
ATOM 691 O O . LEU A 1 95 ? -12.359 18.938 24.266 1 98.69 95 LEU A O 1
ATOM 695 N N . TYR A 1 96 ? -10.422 19.109 23.188 1 98.62 96 TYR A N 1
ATOM 696 C CA . TYR A 1 96 ? -10.609 20.516 22.828 1 98.62 96 TYR A CA 1
ATOM 697 C C . TYR A 1 96 ? -10.281 20.75 21.359 1 98.62 96 TYR A C 1
ATOM 699 O O . TYR A 1 96 ? -9.375 20.109 20.812 1 98.62 96 TYR A O 1
ATOM 707 N N . TYR A 1 97 ? -11 21.609 20.719 1 98.5 97 TYR A N 1
ATOM 708 C CA . TYR A 1 97 ? -10.797 21.938 19.312 1 98.5 97 TYR A CA 1
ATOM 709 C C . TYR A 1 97 ? -10.586 23.422 19.125 1 98.5 97 TYR A C 1
ATOM 711 O O . TYR A 1 97 ? -11.109 24.234 19.891 1 98.5 97 TYR A O 1
ATOM 719 N N . SER A 1 98 ? -9.883 23.812 18.094 1 98.31 98 SER A N 1
ATOM 720 C CA . SER A 1 98 ? -9.727 25.219 17.688 1 98.31 98 SER A CA 1
ATOM 721 C C . SER A 1 98 ? -9.508 25.328 16.188 1 98.31 98 SER A C 1
ATOM 723 O O . SER A 1 98 ? -8.883 24.453 15.57 1 98.31 98 SER A O 1
ATOM 725 N N . VAL A 1 99 ? -10.031 26.375 15.633 1 97.81 99 VAL A N 1
ATOM 726 C CA . VAL A 1 99 ? -9.656 26.734 14.266 1 97.81 99 VAL A CA 1
ATOM 727 C C . VAL A 1 99 ? -8.219 27.25 14.25 1 97.81 99 VAL A C 1
ATOM 729 O O . VAL A 1 99 ? -7.836 28.062 15.102 1 97.81 99 VAL A O 1
ATOM 732 N N . GLY A 1 100 ? -7.457 26.766 13.383 1 97 100 GLY A N 1
ATOM 733 C CA . GLY A 1 100 ? -6.07 27.203 13.281 1 97 100 GLY A CA 1
ATOM 734 C C . GLY A 1 100 ? -5.41 26.781 11.984 1 97 100 GLY A C 1
ATOM 735 O O . GLY A 1 100 ? -5.992 26.031 11.195 1 97 100 GLY A O 1
ATOM 736 N N . ASP A 1 101 ? -4.219 27.344 11.773 1 97.25 101 ASP A N 1
ATOM 737 C CA . ASP A 1 101 ? -3.395 27.094 10.594 1 97.25 101 ASP A CA 1
ATOM 738 C C . ASP A 1 101 ? -2.154 26.281 10.953 1 97.25 101 ASP A C 1
ATOM 740 O O . ASP A 1 101 ? -1.368 26.688 11.812 1 97.25 101 ASP A O 1
ATOM 744 N N . ALA A 1 102 ? -1.982 25.156 10.273 1 97.56 102 ALA A N 1
ATOM 745 C CA . ALA A 1 102 ? -0.828 24.297 10.523 1 97.56 102 ALA A CA 1
ATOM 746 C C . ALA A 1 102 ? 0.478 25.062 10.312 1 97.56 102 ALA A C 1
ATOM 748 O O . ALA A 1 102 ? 1.497 24.75 10.93 1 97.56 102 ALA A O 1
ATOM 749 N N . LEU A 1 103 ? 0.489 26.078 9.469 1 96.88 103 LEU A N 1
ATOM 750 C CA . LEU A 1 103 ? 1.678 26.875 9.156 1 96.88 103 LEU A CA 1
ATOM 751 C C . LEU A 1 103 ? 1.991 27.844 10.289 1 96.88 103 LEU A C 1
ATOM 753 O O . LEU A 1 103 ? 3.092 28.391 10.352 1 96.88 103 LEU A O 1
ATOM 757 N N . ASN A 1 104 ? 1.008 28.094 11.102 1 96.31 104 ASN A N 1
ATOM 758 C CA . ASN A 1 104 ? 1.148 28.969 12.258 1 96.31 104 ASN A CA 1
ATOM 759 C C . ASN A 1 104 ? 0.601 28.328 13.523 1 96.31 104 ASN A C 1
ATOM 761 O O . ASN A 1 104 ? -0.214 28.922 14.227 1 96.31 104 ASN A O 1
ATOM 765 N N . LEU A 1 105 ? 0.998 27.125 13.742 1 96.56 105 LEU A N 1
ATOM 766 C CA . LEU A 1 105 ? 0.472 26.312 14.828 1 96.56 105 LEU A CA 1
ATOM 767 C C . LEU A 1 105 ? 0.718 26.984 16.188 1 96.56 105 LEU A C 1
ATOM 769 O O . LEU A 1 105 ? -0.136 26.922 17.062 1 96.56 105 LEU A O 1
ATOM 773 N N . SER A 1 106 ? 1.817 27.672 16.312 1 94.69 106 SER A N 1
ATOM 774 C CA . SER A 1 106 ? 2.215 28.281 17.578 1 94.69 106 SER A CA 1
ATOM 775 C C . SER A 1 106 ? 1.219 29.344 18.016 1 94.69 106 SER A C 1
ATOM 777 O O . SER A 1 106 ? 1.063 29.609 19.203 1 94.69 106 SER A O 1
ATOM 779 N N . GLU A 1 107 ? 0.545 29.906 17.125 1 95.62 107 GLU A N 1
ATOM 780 C CA . GLU A 1 107 ? -0.423 30.953 17.422 1 95.62 107 GLU A CA 1
ATOM 781 C C . GLU A 1 107 ? -1.6 30.406 18.219 1 95.62 107 GLU A C 1
ATOM 783 O O . GLU A 1 107 ? -2.262 31.141 18.953 1 95.62 107 GLU A O 1
ATOM 788 N N . LEU A 1 108 ? -1.817 29.172 18.109 1 96.88 108 LEU A N 1
ATOM 789 C CA . LEU A 1 108 ? -2.938 28.547 18.797 1 96.88 108 LEU A CA 1
ATOM 790 C C . LEU A 1 108 ? -2.691 28.5 20.297 1 96.88 108 LEU A C 1
ATOM 792 O O . LEU A 1 108 ? -3.619 28.266 21.078 1 96.88 108 LEU A O 1
ATOM 796 N N . ALA A 1 109 ? -1.478 28.734 20.734 1 96.38 109 ALA A N 1
ATOM 797 C CA . ALA A 1 109 ? -1.125 28.656 22.156 1 96.38 109 ALA A CA 1
ATOM 798 C C . ALA A 1 109 ? -1.907 29.688 22.969 1 96.38 109 ALA A C 1
ATOM 800 O O . ALA A 1 109 ? -2.039 29.547 24.188 1 96.38 109 ALA A O 1
ATOM 801 N N . SER A 1 110 ? -2.393 30.719 22.312 1 95.62 110 SER A N 1
ATOM 802 C CA . SER A 1 110 ? -3.15 31.766 23 1 95.62 110 SER A CA 1
ATOM 803 C C . SER A 1 110 ? -4.605 31.359 23.188 1 95.62 110 SER A C 1
ATOM 805 O O . SER A 1 110 ? -5.34 31.984 23.953 1 95.62 110 SER A O 1
ATOM 807 N N . GLU A 1 111 ? -5.047 30.328 22.453 1 96.38 111 GLU A N 1
ATOM 808 C CA . GLU A 1 111 ? -6.41 29.828 22.609 1 96.38 111 GLU A CA 1
ATOM 809 C C . GLU A 1 111 ? -6.574 29.047 23.891 1 96.38 111 GLU A C 1
ATOM 811 O O . GLU A 1 111 ? -5.637 28.391 24.359 1 96.38 111 GLU A O 1
ATOM 816 N N . PRO A 1 112 ? -7.766 29.109 24.516 1 95.75 112 PRO A N 1
ATOM 817 C CA . PRO A 1 112 ? -8 28.328 25.734 1 95.75 112 PRO A CA 1
ATOM 818 C C . PRO A 1 112 ? -7.695 26.844 25.562 1 95.75 112 PRO A C 1
ATOM 820 O O . PRO A 1 112 ? -8.102 26.25 24.562 1 95.75 112 PRO A O 1
ATOM 823 N N . ASN A 1 113 ? -6.949 26.266 26.438 1 96.81 113 ASN A N 1
ATOM 824 C CA . ASN A 1 113 ? -6.629 24.844 26.531 1 96.81 113 ASN A CA 1
ATOM 825 C C . ASN A 1 113 ? -5.547 24.453 25.531 1 96.81 113 ASN A C 1
ATOM 827 O O . ASN A 1 113 ? -5.203 23.266 25.422 1 96.81 113 ASN A O 1
ATOM 831 N N . PHE A 1 114 ? -5.02 25.375 24.75 1 98.38 114 PHE A N 1
ATOM 832 C CA . PHE A 1 114 ? -4.055 25.031 23.703 1 98.38 114 PHE A CA 1
ATOM 833 C C . PHE A 1 114 ? -2.656 25.5 24.094 1 98.38 114 PHE A C 1
ATOM 835 O O . PHE A 1 114 ? -1.764 25.578 23.25 1 98.38 114 PHE A O 1
ATOM 842 N N . GLU A 1 115 ? -2.344 25.781 25.312 1 97.38 115 GLU A N 1
ATOM 843 C CA . GLU A 1 115 ? -1.052 26.266 25.781 1 97.38 115 GLU A CA 1
ATOM 844 C C . GLU A 1 115 ? 0.065 25.281 25.453 1 97.38 115 GLU A C 1
ATOM 846 O O . GLU A 1 115 ? 1.193 25.688 25.172 1 97.38 115 GLU A O 1
ATOM 851 N N . ALA A 1 116 ? -0.313 24.047 25.422 1 97.44 116 ALA A N 1
ATOM 852 C CA . ALA A 1 116 ? 0.673 22.984 25.25 1 97.44 116 ALA A CA 1
ATOM 853 C C . ALA A 1 116 ? 1.266 23.031 23.844 1 97.44 116 ALA A C 1
ATOM 855 O O . ALA A 1 116 ? 2.293 22.391 23.578 1 97.44 116 ALA A O 1
ATOM 856 N N . ILE A 1 117 ? 0.681 23.781 22.953 1 97.12 117 ILE A N 1
ATOM 857 C CA . ILE A 1 117 ? 1.146 23.859 21.562 1 97.12 117 ILE A CA 1
ATOM 858 C C . ILE A 1 117 ? 2.537 24.484 21.516 1 97.12 117 ILE A C 1
ATOM 860 O O . ILE A 1 117 ? 3.258 24.344 20.531 1 97.12 117 ILE A O 1
ATOM 864 N N . LYS A 1 118 ? 2.934 25.141 22.578 1 95.88 118 LYS A N 1
ATOM 865 C CA . LYS A 1 118 ? 4.266 25.734 22.672 1 95.88 118 LYS A CA 1
ATOM 866 C C . LYS A 1 118 ? 5.262 24.75 23.281 1 95.88 118 LYS A C 1
ATOM 868 O O . LYS A 1 118 ? 5.859 25.031 24.328 1 95.88 118 LYS A O 1
ATOM 873 N N . GLY A 1 119 ? 5.434 23.641 22.703 1 96.44 119 GLY A N 1
ATOM 874 C CA . GLY A 1 119 ? 6.453 22.672 23.094 1 96.44 119 GLY A CA 1
ATOM 875 C C . GLY A 1 119 ? 6.02 21.781 24.234 1 96.44 119 GLY A C 1
ATOM 876 O O . GLY A 1 119 ? 6.852 21.312 25.016 1 96.44 119 GLY A O 1
ATOM 877 N N . GLY A 1 120 ? 4.773 21.562 24.359 1 97.31 120 GLY A N 1
ATOM 878 C CA . GLY A 1 120 ? 4.273 20.797 25.484 1 97.31 120 GLY A CA 1
ATOM 879 C C . GLY A 1 120 ? 3.504 19.547 25.078 1 97.31 120 GLY A C 1
ATOM 880 O O . GLY A 1 120 ? 2.979 18.828 25.922 1 97.31 120 GLY A O 1
ATOM 881 N N . CYS A 1 121 ? 3.424 19.219 23.812 1 98.62 121 CYS A N 1
ATOM 882 C CA . CYS A 1 121 ? 2.68 18.047 23.328 1 98.62 121 CYS A CA 1
ATOM 883 C C . CYS A 1 121 ? 3.553 16.812 23.359 1 98.62 121 CYS A C 1
ATOM 885 O O . CYS A 1 121 ? 4.703 16.844 22.906 1 98.62 121 CYS A O 1
ATOM 887 N N . HIS A 1 122 ? 3.027 15.742 23.844 1 98.62 122 HIS A N 1
ATOM 888 C CA . HIS A 1 122 ? 3.75 14.477 23.891 1 98.62 122 HIS A CA 1
ATOM 889 C C . HIS A 1 122 ? 3.676 13.758 22.547 1 98.62 122 HIS A C 1
ATOM 891 O O . HIS A 1 122 ? 4.609 13.055 22.156 1 98.62 122 HIS A O 1
ATOM 897 N N . LEU A 1 123 ? 2.594 13.883 21.859 1 98.88 123 LEU A N 1
ATOM 898 C CA . LEU A 1 123 ? 2.35 13.367 20.516 1 98.88 123 LEU A CA 1
ATOM 899 C C . LEU A 1 123 ? 1.654 14.414 19.656 1 98.88 123 LEU A C 1
ATOM 901 O O . LEU A 1 123 ? 0.621 14.961 20.047 1 98.88 123 LEU A O 1
ATOM 905 N N . VAL A 1 124 ? 2.248 14.727 18.531 1 98.88 124 VAL A N 1
ATOM 906 C CA . VAL A 1 124 ? 1.622 15.539 17.5 1 98.88 124 VAL A CA 1
ATOM 907 C C . VAL A 1 124 ? 1.49 14.727 16.219 1 98.88 124 VAL A C 1
ATOM 909 O O . VAL A 1 124 ? 2.484 14.227 15.688 1 98.88 124 VAL A O 1
ATOM 912 N N . TYR A 1 125 ? 0.294 14.586 15.727 1 98.88 125 TYR A N 1
ATOM 913 C CA . TYR A 1 125 ? 0.162 13.758 14.539 1 98.88 125 TYR A CA 1
ATOM 914 C C . TYR A 1 125 ? -0.78 14.398 13.523 1 98.88 125 TYR A C 1
ATOM 916 O O . TYR A 1 125 ? -1.523 15.32 13.859 1 98.88 125 TYR A O 1
ATOM 924 N N . SER A 1 126 ? -0.675 14.016 12.32 1 98.81 126 SER A N 1
ATOM 925 C CA . SER A 1 126 ? -1.549 14.414 11.219 1 98.81 126 SER A CA 1
ATOM 926 C C . SER A 1 126 ? -1.893 13.227 10.328 1 98.81 126 SER A C 1
ATOM 928 O O . SER A 1 126 ? -1.056 12.352 10.102 1 98.81 126 SER A O 1
ATOM 930 N N . HIS A 1 127 ? -3.072 13.211 9.914 1 98 127 HIS A N 1
ATOM 931 C CA . HIS A 1 127 ? -3.58 12.188 9 1 98 127 HIS A CA 1
ATOM 932 C C . HIS A 1 127 ? -4.285 12.82 7.809 1 98 127 HIS A C 1
ATOM 934 O O . HIS A 1 127 ? -5.418 13.297 7.926 1 98 127 HIS A O 1
ATOM 940 N N . ALA A 1 128 ? -3.645 12.766 6.68 1 95.88 128 ALA A N 1
ATOM 941 C CA . ALA A 1 128 ? -4.211 13.211 5.41 1 95.88 128 ALA A CA 1
ATOM 942 C C . ALA A 1 128 ? -4.555 14.695 5.457 1 95.88 128 ALA A C 1
ATOM 944 O O . ALA A 1 128 ? -5.605 15.109 4.961 1 95.88 128 ALA A O 1
ATOM 945 N N . ALA A 1 129 ? -3.717 15.547 6.008 1 97.25 129 ALA A N 1
ATOM 946 C CA . ALA A 1 129 ? -4.031 16.969 6.137 1 97.25 129 ALA A CA 1
ATOM 947 C C . ALA A 1 129 ? -2.867 17.828 5.652 1 97.25 129 ALA A C 1
ATOM 949 O O . ALA A 1 129 ? -3.074 18.812 4.941 1 97.25 129 ALA A O 1
ATOM 950 N N . ILE A 1 130 ? -1.644 17.438 5.98 1 98.19 130 ILE A N 1
ATOM 951 C CA . ILE A 1 130 ? -0.47 18.266 5.715 1 98.19 130 ILE A CA 1
ATOM 952 C C . ILE A 1 130 ? -0.281 18.422 4.207 1 98.19 130 ILE A C 1
ATOM 954 O O . ILE A 1 130 ? 0.162 19.469 3.738 1 98.19 130 ILE A O 1
ATOM 958 N N . MET A 1 131 ? -0.685 17.422 3.473 1 97.56 131 MET A N 1
ATOM 959 C CA . MET A 1 131 ? -0.556 17.469 2.018 1 97.56 131 MET A CA 1
ATOM 960 C C . MET A 1 131 ? -1.365 18.609 1.432 1 97.56 131 MET A C 1
ATOM 962 O O . MET A 1 131 ? -1.09 19.062 0.321 1 97.56 131 MET A O 1
ATOM 966 N N . HIS A 1 132 ? -2.312 19.125 2.129 1 95.5 132 HIS A N 1
ATOM 967 C CA . HIS A 1 132 ? -3.197 20.172 1.64 1 95.5 132 HIS A CA 1
ATOM 968 C C . HIS A 1 132 ? -2.695 21.547 2.057 1 95.5 132 HIS A C 1
ATOM 970 O O . HIS A 1 132 ? -3.303 22.562 1.714 1 95.5 132 HIS A O 1
ATOM 976 N N . THR A 1 133 ? -1.637 21.609 2.812 1 95.56 133 THR A N 1
ATOM 977 C CA . THR A 1 133 ? -1.022 22.891 3.133 1 95.56 133 THR A CA 1
ATOM 978 C C . THR A 1 133 ? -0.117 23.344 1.997 1 95.56 133 THR A C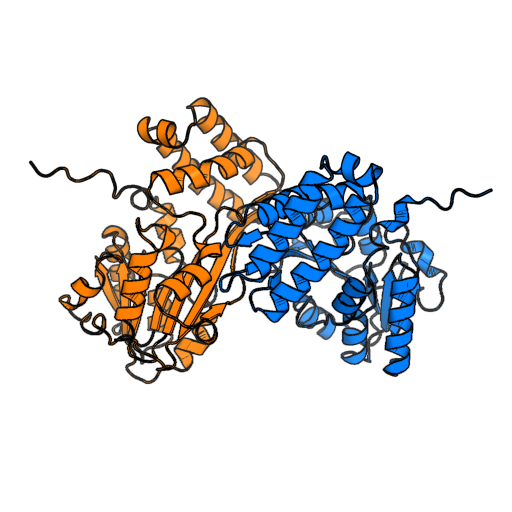 1
ATOM 980 O O . THR A 1 133 ? 0.471 22.531 1.289 1 95.56 133 THR A O 1
ATOM 983 N N . PRO A 1 134 ? -0.042 24.656 1.796 1 93.06 134 PRO A N 1
ATOM 984 C CA . PRO A 1 134 ? 0.808 25.156 0.71 1 93.06 134 PRO A CA 1
ATOM 985 C C . PRO A 1 134 ? 2.295 24.922 0.971 1 93.06 134 PRO A C 1
ATOM 987 O O . PRO A 1 134 ? 3.109 25.031 0.052 1 93.06 134 PRO A O 1
ATOM 990 N N . ASP A 1 135 ? 2.658 24.656 2.186 1 96.19 135 ASP A N 1
ATOM 991 C CA . ASP A 1 135 ? 4.047 24.391 2.562 1 96.19 135 ASP A CA 1
ATOM 992 C C . ASP A 1 135 ? 4.137 23.281 3.605 1 96.19 135 ASP A C 1
ATOM 994 O O . ASP A 1 135 ? 4.176 23.547 4.809 1 96.19 135 ASP A O 1
ATOM 998 N N . ALA A 1 136 ? 4.297 22.062 3.109 1 97.5 136 ALA A N 1
ATOM 999 C CA . ALA A 1 136 ? 4.297 20.891 3.984 1 97.5 136 ALA A CA 1
ATOM 1000 C C . ALA A 1 136 ? 5.484 20.906 4.938 1 97.5 136 ALA A C 1
ATOM 1002 O O . ALA A 1 136 ? 5.348 20.594 6.121 1 97.5 136 ALA A O 1
ATOM 1003 N N . LEU A 1 137 ? 6.629 21.297 4.434 1 97.56 137 LEU A N 1
ATOM 1004 C CA . LEU A 1 137 ? 7.84 21.328 5.246 1 97.56 137 LEU A CA 1
ATOM 1005 C C . LEU A 1 137 ? 7.676 22.266 6.434 1 97.56 137 LEU A C 1
ATOM 1007 O O . LEU A 1 137 ? 8.023 21.922 7.562 1 97.56 137 LEU A O 1
ATOM 1011 N N . ALA A 1 138 ? 7.113 23.422 6.223 1 97.56 138 ALA A N 1
ATOM 1012 C CA . ALA A 1 138 ? 6.875 24.391 7.289 1 97.56 138 ALA A CA 1
ATOM 1013 C C . ALA A 1 138 ? 5.887 23.844 8.312 1 97.56 138 ALA A C 1
ATOM 1015 O O . ALA A 1 138 ? 6.055 24.047 9.523 1 97.56 138 ALA A O 1
ATOM 1016 N N . SER A 1 139 ? 4.875 23.188 7.836 1 98.19 139 SER A N 1
ATOM 1017 C CA . SER A 1 139 ? 3.893 22.594 8.742 1 98.19 139 SER A CA 1
ATOM 1018 C C . SER A 1 139 ? 4.527 21.531 9.633 1 98.19 139 SER A C 1
ATOM 1020 O O . SER A 1 139 ? 4.25 21.484 10.836 1 98.19 139 SER A O 1
ATOM 1022 N N . ILE A 1 140 ? 5.379 20.719 9.055 1 98.56 140 ILE A N 1
ATOM 1023 C CA . ILE A 1 140 ? 6.035 19.656 9.805 1 98.56 140 ILE A CA 1
ATOM 1024 C C . ILE A 1 140 ? 7 20.266 10.82 1 98.56 140 ILE A C 1
ATOM 1026 O O . ILE A 1 140 ? 7.129 19.766 11.945 1 98.56 140 ILE A O 1
ATOM 1030 N N . ARG A 1 141 ? 7.621 21.359 10.477 1 98.06 141 ARG A N 1
ATOM 1031 C CA . ARG A 1 141 ? 8.477 22.078 11.414 1 98.06 141 ARG A CA 1
ATOM 1032 C C . ARG A 1 141 ? 7.68 22.578 12.617 1 98.06 141 ARG A C 1
ATOM 1034 O O . ARG A 1 141 ? 8.133 22.469 13.758 1 98.06 141 ARG A O 1
ATOM 1041 N N . GLN A 1 142 ? 6.488 23.109 12.312 1 98.38 142 GLN A N 1
ATOM 1042 C CA . GLN A 1 142 ? 5.605 23.562 13.383 1 98.38 142 GLN A CA 1
ATOM 1043 C C . GLN A 1 142 ? 5.223 22.391 14.297 1 98.38 142 GLN A C 1
ATOM 1045 O O . GLN A 1 142 ? 5.184 22.547 15.516 1 98.38 142 GLN A O 1
ATOM 1050 N N . MET A 1 143 ? 4.938 21.266 13.734 1 98.62 143 MET A N 1
ATOM 1051 C CA . MET A 1 143 ? 4.582 20.078 14.508 1 98.62 143 MET A CA 1
ATOM 1052 C C . MET A 1 143 ? 5.73 19.672 15.43 1 98.62 143 MET A C 1
ATOM 1054 O O . MET A 1 143 ? 5.512 19.359 16.609 1 98.62 143 MET A O 1
ATOM 1058 N N . ARG A 1 144 ? 6.93 19.656 14.883 1 98.19 144 ARG A N 1
ATOM 1059 C CA . ARG A 1 144 ? 8.094 19.297 15.695 1 98.19 144 ARG A CA 1
ATOM 1060 C C . ARG A 1 144 ? 8.258 20.25 16.875 1 98.19 144 ARG A C 1
ATOM 1062 O O . ARG A 1 144 ? 8.523 19.828 18 1 98.19 144 ARG A O 1
ATOM 1069 N N . ARG A 1 145 ? 8.055 21.547 16.625 1 97.38 145 ARG A N 1
ATOM 1070 C CA . ARG A 1 145 ? 8.219 22.562 17.672 1 97.38 145 ARG A CA 1
ATOM 1071 C C . ARG A 1 145 ? 7.16 22.406 18.75 1 97.38 145 ARG A C 1
ATOM 1073 O O . ARG A 1 145 ? 7.41 22.719 19.922 1 97.38 145 ARG A O 1
ATOM 1080 N N . ALA A 1 146 ? 6.035 21.922 18.375 1 98.25 146 ALA A N 1
ATOM 1081 C CA . ALA A 1 146 ? 4.934 21.766 19.328 1 98.25 146 ALA A CA 1
ATOM 1082 C C . ALA A 1 146 ? 5.188 20.594 20.266 1 98.25 146 ALA A C 1
ATOM 1084 O O . ALA A 1 146 ? 4.602 20.516 21.359 1 98.25 146 ALA A O 1
ATOM 1085 N N . ALA A 1 147 ? 6.016 19.672 19.844 1 98 147 ALA A N 1
ATOM 1086 C CA . ALA A 1 147 ? 6.305 18.5 20.656 1 98 147 ALA A CA 1
ATOM 1087 C C . ALA A 1 147 ? 7.32 18.812 21.75 1 98 147 ALA A C 1
ATOM 1089 O O . ALA A 1 147 ? 8.211 19.656 21.547 1 98 147 ALA A O 1
ATOM 1090 N N . ILE A 1 148 ? 7.242 18.172 22.875 1 97.19 148 ILE A N 1
ATOM 1091 C CA . ILE A 1 148 ? 8.25 18.266 23.922 1 97.19 148 ILE A CA 1
ATOM 1092 C C . ILE A 1 148 ? 9.562 17.656 23.438 1 97.19 148 ILE A C 1
ATOM 1094 O O . ILE A 1 148 ? 9.57 16.875 22.484 1 97.19 148 ILE A O 1
ATOM 1098 N N . PRO A 1 149 ? 10.68 18.094 24.062 1 94.12 149 PRO A N 1
ATOM 1099 C CA . PRO A 1 149 ? 11.883 17.297 23.797 1 94.12 149 PRO A CA 1
ATOM 1100 C C . PRO A 1 149 ? 11.672 15.805 24.062 1 94.12 149 PRO A C 1
ATOM 1102 O O . PRO A 1 149 ? 11.156 15.422 25.109 1 94.12 149 PRO A O 1
ATOM 1105 N N . GLY A 1 150 ? 11.992 14.992 23.125 1 95 150 GLY A N 1
ATOM 1106 C CA . GLY A 1 150 ? 11.742 13.57 23.266 1 95 150 GLY A CA 1
ATOM 1107 C C . GLY A 1 150 ? 10.344 13.164 22.828 1 95 150 GLY A C 1
ATOM 1108 O O . GLY A 1 150 ? 10 11.977 22.844 1 95 150 GLY A O 1
ATOM 1109 N N . GLY A 1 151 ? 9.57 14.117 22.453 1 97.5 151 GLY A N 1
ATOM 1110 C CA . GLY A 1 151 ? 8.211 13.852 22.016 1 97.5 151 GLY A CA 1
ATOM 1111 C C . GLY A 1 151 ? 8.148 13.203 20.641 1 97.5 151 GLY A C 1
ATOM 1112 O O . GLY A 1 151 ? 9.18 13 19.984 1 97.5 151 GLY A O 1
ATOM 1113 N N . THR A 1 152 ? 6.949 12.82 20.203 1 98.38 152 THR A N 1
ATOM 1114 C CA . THR A 1 152 ? 6.719 12.062 18.984 1 98.38 152 THR A CA 1
ATOM 1115 C C . THR A 1 152 ? 5.895 12.883 17.984 1 98.38 152 THR A C 1
ATOM 1117 O O . THR A 1 152 ? 4.934 13.547 18.375 1 98.38 152 THR A O 1
ATOM 1120 N N . ILE A 1 153 ? 6.301 12.875 16.75 1 98.81 153 ILE A N 1
ATOM 1121 C CA . ILE A 1 153 ? 5.391 13.328 15.703 1 98.81 153 ILE A CA 1
ATOM 1122 C C . ILE A 1 153 ? 5.09 12.18 14.742 1 98.81 153 ILE A C 1
ATOM 1124 O O . ILE A 1 153 ? 5.938 11.312 14.516 1 98.81 153 ILE A O 1
ATOM 1128 N N . SER A 1 154 ? 3.922 12.141 14.234 1 98.88 154 SER A N 1
ATOM 1129 C CA . SER A 1 154 ? 3.504 11.125 13.281 1 98.88 154 SER A CA 1
ATOM 1130 C C . SER A 1 154 ? 2.791 11.75 12.086 1 98.88 154 SER A C 1
ATOM 1132 O O . SER A 1 154 ? 1.908 12.594 12.258 1 98.88 154 SER A O 1
ATOM 1134 N N . LEU A 1 155 ? 3.211 11.359 10.93 1 98.81 155 LEU A N 1
ATOM 1135 C CA . LEU A 1 155 ? 2.615 11.828 9.68 1 98.81 155 LEU A CA 1
ATOM 1136 C C . LEU A 1 155 ? 2.082 10.664 8.859 1 98.81 155 LEU A C 1
ATOM 1138 O O . LEU A 1 155 ? 2.805 9.695 8.609 1 98.81 155 LEU A O 1
ATOM 1142 N N . THR A 1 156 ? 0.859 10.68 8.477 1 98.62 156 THR A N 1
ATOM 1143 C CA . THR A 1 156 ? 0.247 9.781 7.508 1 98.62 156 THR A CA 1
ATOM 1144 C C . THR A 1 156 ? -0.339 10.57 6.34 1 98.62 156 THR A C 1
ATOM 1146 O O . THR A 1 156 ? -1.337 11.273 6.496 1 98.62 156 THR A O 1
ATOM 1149 N N . GLU A 1 157 ? 0.254 10.461 5.203 1 98.44 157 GLU A N 1
ATOM 1150 C CA . GLU A 1 157 ? -0.132 11.289 4.07 1 98.44 157 GLU A CA 1
ATOM 1151 C C . GLU A 1 157 ? -0.25 10.461 2.793 1 98.44 157 GLU A C 1
ATOM 1153 O O . GLU A 1 157 ? 0.502 9.508 2.596 1 98.44 157 GLU A O 1
ATOM 1158 N N . GLY A 1 158 ? -1.13 10.852 1.979 1 97.19 158 GLY A N 1
ATOM 1159 C CA . GLY A 1 158 ? -1.397 10.148 0.736 1 97.19 158 GLY A CA 1
ATOM 1160 C C . GLY A 1 158 ? -0.354 10.406 -0.333 1 97.19 158 GLY A C 1
ATOM 1161 O O . GLY A 1 158 ? 0.486 11.297 -0.186 1 97.19 158 GLY A O 1
ATOM 1162 N N . ASP A 1 159 ? -0.466 9.594 -1.371 1 97.44 159 ASP A N 1
ATOM 1163 C CA . ASP A 1 159 ? 0.374 9.703 -2.559 1 97.44 159 ASP A CA 1
ATOM 1164 C C . ASP A 1 159 ? -0.42 9.391 -3.824 1 97.44 159 ASP A C 1
ATOM 1166 O O . ASP A 1 159 ? -0.817 8.25 -4.051 1 97.44 159 ASP A O 1
ATOM 1170 N N . SER A 1 160 ? -0.583 10.375 -4.668 1 96 160 SER A N 1
ATOM 1171 C CA . SER A 1 160 ? -1.426 10.227 -5.852 1 96 160 SER A CA 1
ATOM 1172 C C . SER A 1 160 ? -0.807 9.266 -6.859 1 96 160 SER A C 1
ATOM 1174 O O . SER A 1 160 ? -1.504 8.727 -7.723 1 96 160 SER A O 1
ATOM 1176 N N . GLY A 1 161 ? 0.462 9.039 -6.77 1 95.56 161 GLY A N 1
ATOM 1177 C CA . GLY A 1 161 ? 1.1 8.055 -7.629 1 95.56 161 GLY A CA 1
ATOM 1178 C C . GLY A 1 161 ? 0.717 6.629 -7.289 1 95.56 161 GLY A C 1
ATOM 1179 O O . GLY A 1 161 ? 1 5.707 -8.055 1 95.56 161 GLY A O 1
ATOM 1180 N N . LEU A 1 162 ? 0.072 6.457 -6.203 1 96.56 162 LEU A N 1
ATOM 1181 C CA . LEU A 1 162 ? -0.334 5.129 -5.758 1 96.56 162 LEU A CA 1
ATOM 1182 C C . LEU A 1 162 ? -1.854 5.012 -5.715 1 96.56 162 LEU A C 1
ATOM 1184 O O . LEU A 1 162 ? -2.395 4.164 -5 1 96.56 162 LEU A O 1
ATOM 1188 N N . PHE A 1 163 ? -2.543 5.91 -6.371 1 96.69 163 PHE A N 1
ATOM 1189 C CA . PHE A 1 163 ? -3.986 5.871 -6.574 1 96.69 163 PHE A CA 1
ATOM 1190 C C . PHE A 1 163 ? -4.336 5.059 -7.816 1 96.69 163 PHE A C 1
ATOM 1192 O O . PHE A 1 163 ? -3.895 5.387 -8.922 1 96.69 163 PHE A O 1
ATOM 1199 N N . TYR A 1 164 ? -5.18 3.99 -7.656 1 96.94 164 TYR A N 1
ATOM 1200 C CA . TYR A 1 164 ? -5.477 3.152 -8.812 1 96.94 164 TYR A CA 1
ATOM 1201 C C . TYR A 1 164 ? -6.922 2.67 -8.781 1 96.94 164 TYR A C 1
ATOM 1203 O O . TYR A 1 164 ? -7.582 2.732 -7.738 1 96.94 164 TYR A O 1
ATOM 1211 N N . ALA A 1 165 ? -7.375 2.271 -9.953 1 98.12 165 ALA A N 1
ATOM 1212 C CA . ALA A 1 165 ? -8.688 1.64 -10.117 1 98.12 165 ALA A CA 1
ATOM 1213 C C . ALA A 1 165 ? -8.641 0.56 -11.195 1 98.12 165 ALA A C 1
ATOM 1215 O O . ALA A 1 165 ? -7.855 0.644 -12.133 1 98.12 165 ALA A O 1
ATOM 1216 N N . TYR A 1 166 ? -9.383 -0.394 -11.023 1 98.38 166 TYR A N 1
ATOM 1217 C CA . TYR A 1 166 ? -9.57 -1.488 -11.969 1 98.38 166 TYR A CA 1
ATOM 1218 C C . TYR A 1 166 ? -11.016 -1.974 -11.961 1 98.38 166 TYR A C 1
ATOM 1220 O O . TYR A 1 166 ? -11.688 -1.926 -10.93 1 98.38 166 TYR A O 1
ATOM 1228 N N . PRO A 1 167 ? -11.586 -2.418 -13.125 1 98.19 167 PRO A N 1
ATOM 1229 C CA . PRO A 1 167 ? -10.992 -2.447 -14.469 1 98.19 167 PRO A CA 1
ATOM 1230 C C . PRO A 1 167 ? -10.727 -1.051 -15.023 1 98.19 167 PRO A C 1
ATOM 1232 O O . PRO A 1 167 ? -11.141 -0.055 -14.43 1 98.19 167 PRO A O 1
ATOM 1235 N N . GLU A 1 168 ? -10.031 -1.019 -16.125 1 97.81 168 GLU A N 1
ATOM 1236 C CA . GLU A 1 168 ? -9.633 0.243 -16.75 1 97.81 168 GLU A CA 1
ATOM 1237 C C . GLU A 1 168 ? -10.766 0.815 -17.594 1 97.81 168 GLU A C 1
ATOM 1239 O O . GLU A 1 168 ? -10.664 0.857 -18.828 1 97.81 168 GLU A O 1
ATOM 1244 N N . VAL A 1 169 ? -11.734 1.374 -16.922 1 98.38 169 VAL A N 1
ATOM 1245 C CA . VAL A 1 169 ? -12.773 2.146 -17.594 1 98.38 169 VAL A CA 1
ATOM 1246 C C . VAL A 1 169 ? -12.211 3.5 -18.031 1 98.38 169 VAL A C 1
ATOM 1248 O O . VAL A 1 169 ? -11.688 4.25 -17.203 1 98.38 169 VAL A O 1
ATOM 1251 N N . PRO A 1 170 ? -12.297 3.846 -19.328 1 98.44 170 PRO A N 1
ATOM 1252 C CA . PRO A 1 170 ? -11.594 5.023 -19.859 1 98.44 170 PRO A CA 1
ATOM 1253 C C . PRO A 1 170 ? -11.922 6.293 -19.062 1 98.44 170 PRO A C 1
ATOM 1255 O O . PRO A 1 170 ? -11.016 7.051 -18.719 1 98.44 170 PRO A O 1
ATOM 1258 N N . GLY A 1 171 ? -13.109 6.574 -18.719 1 98.5 171 GLY A N 1
ATOM 1259 C CA . GLY A 1 171 ? -13.469 7.75 -17.953 1 98.5 171 GLY A CA 1
ATOM 1260 C C . GLY A 1 171 ? -12.875 7.742 -16.547 1 98.5 171 GLY A C 1
ATOM 1261 O O . GLY A 1 171 ? -12.453 8.781 -16.047 1 98.5 171 GLY A O 1
ATOM 1262 N N . MET A 1 172 ? -12.883 6.602 -15.922 1 98.25 172 MET A N 1
ATOM 1263 C CA . MET A 1 172 ? -12.266 6.453 -14.609 1 98.25 172 MET A CA 1
ATOM 1264 C C . MET A 1 172 ? -10.758 6.668 -14.68 1 98.25 172 MET A C 1
ATOM 1266 O O . MET A 1 172 ? -10.172 7.27 -13.781 1 98.25 172 MET A O 1
ATOM 1270 N N . GLN A 1 173 ? -10.18 6.16 -15.781 1 98 173 GLN A N 1
ATOM 1271 C CA . GLN A 1 173 ? -8.758 6.395 -15.969 1 98 173 GLN A CA 1
ATOM 1272 C C . GLN A 1 173 ? -8.453 7.883 -16.141 1 98 173 GLN A C 1
ATOM 1274 O O . GLN A 1 173 ? -7.445 8.375 -15.633 1 98 173 GLN A O 1
ATOM 1279 N N . LYS A 1 174 ? -9.281 8.539 -16.828 1 98.5 174 LYS A N 1
ATOM 1280 C CA . LYS A 1 174 ? -9.125 9.984 -16.969 1 98.5 174 LYS A CA 1
ATOM 1281 C C . LYS A 1 174 ? -9.242 10.688 -15.617 1 98.5 174 LYS A C 1
ATOM 1283 O O . LYS A 1 174 ? -8.523 11.648 -15.344 1 98.5 174 LYS A O 1
ATOM 1288 N N . LEU A 1 175 ? -10.148 10.258 -14.797 1 98.06 175 LEU A N 1
ATOM 1289 C CA . LEU A 1 175 ? -10.273 10.789 -13.445 1 98.06 175 LEU A CA 1
ATOM 1290 C C . LEU A 1 175 ? -8.953 10.648 -12.68 1 98.06 175 LEU A C 1
ATOM 1292 O O . LEU A 1 175 ? -8.492 11.602 -12.055 1 98.06 175 LEU A O 1
ATOM 1296 N N . LEU A 1 176 ? -8.352 9.461 -12.766 1 97.31 176 LEU A N 1
ATOM 1297 C CA . LEU A 1 176 ? -7.109 9.188 -12.055 1 97.31 176 LEU A CA 1
ATOM 1298 C C . LEU A 1 176 ? -5.996 10.109 -12.531 1 97.31 176 LEU A C 1
ATOM 1300 O O . LEU A 1 176 ? -5.117 10.484 -11.75 1 97.31 176 LEU A O 1
ATOM 1304 N N . GLU A 1 177 ? -6.105 10.508 -13.758 1 97 177 GLU A N 1
ATOM 1305 C CA . GLU A 1 177 ? -5.133 11.422 -14.336 1 97 177 GLU A CA 1
ATOM 1306 C C . GLU A 1 177 ? -5.363 12.852 -13.852 1 97 177 GLU A C 1
ATOM 1308 O O . GLU A 1 177 ? -4.41 13.586 -13.578 1 97 177 GLU A O 1
ATOM 1313 N N . VAL A 1 178 ? -6.555 13.242 -13.711 1 97.81 178 VAL A N 1
ATOM 1314 C CA . VAL A 1 178 ? -6.93 14.641 -13.492 1 97.81 178 VAL A CA 1
ATOM 1315 C C . VAL A 1 178 ? -6.953 14.938 -11.992 1 97.81 178 VAL A C 1
ATOM 1317 O O . VAL A 1 178 ? -6.629 16.047 -11.57 1 97.81 178 VAL A O 1
ATOM 1320 N N . PHE A 1 179 ? -7.23 13.977 -11.234 1 96.25 179 PHE A N 1
ATOM 1321 C CA . PHE A 1 179 ? -7.469 14.164 -9.812 1 96.25 179 PHE A CA 1
ATOM 1322 C C . PHE A 1 179 ? -6.25 14.781 -9.141 1 96.25 179 PHE A C 1
ATOM 1324 O O . PHE A 1 179 ? -6.371 15.773 -8.414 1 96.25 179 PHE A O 1
ATOM 1331 N N . PRO A 1 180 ? -5.031 14.289 -9.445 1 95.56 180 PRO A N 1
ATOM 1332 C CA . PRO A 1 180 ? -3.865 14.938 -8.836 1 95.56 180 PRO A CA 1
ATOM 1333 C C . PRO A 1 180 ? -3.688 16.375 -9.289 1 95.56 180 PRO A C 1
ATOM 1335 O O . PRO A 1 180 ? -3.201 17.219 -8.516 1 95.56 180 PRO A O 1
ATOM 1338 N N . ARG A 1 181 ? -4.035 16.719 -10.469 1 96.44 181 ARG A N 1
ATOM 1339 C CA . ARG A 1 181 ? -3.947 18.094 -10.961 1 96.44 181 ARG A CA 1
ATOM 1340 C C . ARG A 1 181 ? -4.906 19 -10.203 1 96.44 181 ARG A C 1
ATOM 1342 O O . ARG A 1 181 ? -4.602 20.172 -9.969 1 96.44 181 ARG A O 1
ATOM 1349 N N . LEU A 1 182 ? -6.094 18.469 -9.906 1 94.5 182 LEU A N 1
ATOM 1350 C CA . LEU A 1 182 ? -7.062 19.219 -9.109 1 94.5 182 LEU A CA 1
ATOM 1351 C C . LEU A 1 182 ? -6.492 19.562 -7.738 1 94.5 182 LEU A C 1
ATOM 1353 O O . LEU A 1 182 ? -6.605 20.703 -7.281 1 94.5 182 LEU A O 1
ATOM 1357 N N . GLY A 1 183 ? -5.895 18.547 -7.074 1 92.69 183 GLY A N 1
ATOM 1358 C CA . GLY A 1 183 ? -5.238 18.797 -5.801 1 92.69 183 GLY A CA 1
ATOM 1359 C C . GLY A 1 183 ? -4.133 19.844 -5.902 1 92.69 183 GLY A C 1
ATOM 1360 O O . GLY A 1 183 ? -4.055 20.75 -5.074 1 92.69 183 GLY A O 1
ATOM 1361 N N . ALA A 1 184 ? -3.369 19.719 -6.93 1 93.31 184 ALA A N 1
ATOM 1362 C CA . ALA A 1 184 ? -2.27 20.656 -7.133 1 93.31 184 ALA A CA 1
ATOM 1363 C C . ALA A 1 184 ? -2.793 22.078 -7.367 1 93.31 184 ALA A C 1
ATOM 1365 O O . ALA A 1 184 ? -2.205 23.047 -6.887 1 93.31 184 ALA A O 1
ATOM 1366 N N . ALA A 1 185 ? -3.811 22.172 -8.102 1 92.81 185 ALA A N 1
ATOM 1367 C CA . ALA A 1 185 ? -4.426 23.469 -8.367 1 92.81 185 ALA A CA 1
ATOM 1368 C C . ALA A 1 185 ? -4.895 24.125 -7.082 1 92.81 185 ALA A C 1
ATOM 1370 O O . ALA A 1 185 ? -4.949 25.359 -6.992 1 92.81 185 ALA A O 1
ATOM 1371 N N . LYS A 1 186 ? -5.148 23.312 -6.133 1 89.62 186 LYS A N 1
ATOM 1372 C CA . LYS A 1 186 ? -5.602 23.828 -4.84 1 89.62 186 LYS A CA 1
ATOM 1373 C C . LYS A 1 186 ? -4.43 24 -3.875 1 89.62 186 LYS A C 1
ATOM 1375 O O . LYS A 1 186 ? -4.633 24.25 -2.686 1 89.62 186 LYS A O 1
ATOM 1380 N N . GLY A 1 187 ? -3.266 23.781 -4.367 1 91.31 187 GLY A N 1
ATOM 1381 C CA . GLY A 1 187 ? -2.066 24.031 -3.584 1 91.31 187 GLY A CA 1
ATOM 1382 C C . GLY A 1 187 ? -1.575 22.812 -2.828 1 91.31 187 GLY A C 1
ATOM 1383 O O . GLY A 1 187 ? -0.637 22.906 -2.033 1 91.31 187 GLY A O 1
ATOM 1384 N N . ALA A 1 188 ? -2.152 21.656 -3.09 1 92.88 188 ALA A N 1
ATOM 1385 C CA . ALA A 1 188 ? -1.78 20.438 -2.369 1 92.88 188 ALA A CA 1
ATOM 1386 C C . ALA A 1 188 ? -0.52 19.812 -2.961 1 92.88 188 ALA A C 1
ATOM 1388 O O . ALA A 1 188 ? -0.26 19.938 -4.16 1 92.88 188 ALA A O 1
ATOM 1389 N N . ASP A 1 189 ? 0.289 19.234 -2.141 1 96.5 189 ASP A N 1
ATOM 1390 C CA . ASP A 1 189 ? 1.291 18.266 -2.57 1 96.5 189 ASP A CA 1
ATOM 1391 C C . ASP A 1 189 ? 0.711 16.859 -2.592 1 96.5 189 ASP A C 1
ATOM 1393 O O . ASP A 1 189 ? 0.758 16.141 -1.586 1 96.5 189 ASP A O 1
ATOM 1397 N N . THR A 1 190 ? 0.31 16.438 -3.764 1 95.38 190 THR A N 1
ATOM 1398 C CA . THR A 1 190 ? -0.469 15.211 -3.865 1 95.38 190 THR A CA 1
ATOM 1399 C C . THR A 1 190 ? 0.442 13.992 -3.803 1 95.38 190 THR A C 1
ATOM 1401 O O . THR A 1 190 ? -0.036 12.852 -3.779 1 95.38 190 THR A O 1
ATOM 1404 N N . ALA A 1 191 ? 1.748 14.195 -3.723 1 96.88 191 ALA A N 1
ATOM 1405 C CA . ALA A 1 191 ? 2.707 13.102 -3.596 1 96.88 191 ALA A CA 1
ATOM 1406 C C . ALA A 1 191 ? 3.488 13.203 -2.289 1 96.88 191 ALA A C 1
ATOM 1408 O O . ALA A 1 191 ? 4.641 12.773 -2.211 1 96.88 191 ALA A O 1
ATOM 1409 N N . LEU A 1 192 ? 2.9 13.828 -1.312 1 98.12 192 LEU A N 1
ATOM 1410 C CA . LEU A 1 192 ? 3.609 14.055 -0.058 1 98.12 192 LEU A CA 1
ATOM 1411 C C . LEU A 1 192 ? 3.998 12.727 0.592 1 98.12 192 LEU A C 1
ATOM 1413 O O . LEU A 1 192 ? 5.02 12.648 1.281 1 98.12 192 LEU A O 1
ATOM 1417 N N . GLY A 1 193 ? 3.238 11.672 0.406 1 98.25 193 GLY A N 1
ATOM 1418 C CA . GLY A 1 193 ? 3.496 10.391 1.04 1 98.25 193 GLY A CA 1
ATOM 1419 C C . GLY A 1 193 ? 4.922 9.906 0.853 1 98.25 193 GLY A C 1
ATOM 1420 O O . GLY A 1 193 ? 5.617 9.617 1.827 1 98.25 193 GLY A O 1
ATOM 1421 N N . ARG A 1 194 ? 5.375 9.93 -0.351 1 98.12 194 ARG A N 1
ATOM 1422 C CA . ARG A 1 194 ? 6.691 9.367 -0.647 1 98.12 194 ARG A CA 1
ATOM 1423 C C . ARG A 1 194 ? 7.801 10.305 -0.182 1 98.12 194 ARG A C 1
ATOM 1425 O O . ARG A 1 194 ? 8.969 9.914 -0.129 1 98.12 194 ARG A O 1
ATOM 1432 N N . LYS A 1 195 ? 7.469 11.523 0.265 1 98.5 195 LYS A N 1
ATOM 1433 C CA . LYS A 1 195 ? 8.461 12.531 0.619 1 98.5 195 LYS A CA 1
ATOM 1434 C C . LYS A 1 195 ? 8.656 12.602 2.131 1 98.5 195 LYS A C 1
ATOM 1436 O O . LYS A 1 195 ? 9.477 13.383 2.619 1 98.5 195 LYS A O 1
ATOM 1441 N N . LEU A 1 196 ? 7.945 11.82 2.887 1 98.62 196 LEU A N 1
ATOM 1442 C CA . LEU A 1 196 ? 7.855 12.008 4.332 1 98.62 196 LEU A CA 1
ATOM 1443 C C . LEU A 1 196 ? 9.219 11.852 4.988 1 98.62 196 LEU A C 1
ATOM 1445 O O . LEU A 1 196 ? 9.586 12.625 5.875 1 98.62 196 LEU A O 1
ATOM 1449 N N . ILE A 1 197 ? 10.008 10.875 4.574 1 98.31 197 ILE A N 1
ATOM 1450 C CA . ILE A 1 197 ? 11.328 10.68 5.16 1 98.31 197 ILE A CA 1
ATOM 1451 C C . ILE A 1 197 ? 12.211 11.891 4.859 1 98.31 197 ILE A C 1
ATOM 1453 O O . ILE A 1 197 ? 12.891 12.406 5.75 1 98.31 197 ILE A O 1
ATOM 1457 N N . SER A 1 198 ? 12.164 12.367 3.631 1 98.38 198 SER A N 1
ATOM 1458 C CA . SER A 1 198 ? 12.938 13.539 3.223 1 98.38 198 SER A CA 1
ATOM 1459 C C . SER A 1 198 ? 12.562 14.766 4.047 1 98.38 198 SER A C 1
ATOM 1461 O O . SER A 1 198 ? 13.438 15.5 4.508 1 98.38 198 SER A O 1
ATOM 1463 N N . HIS A 1 199 ? 11.305 14.945 4.25 1 98.56 199 HIS A N 1
ATOM 1464 C CA . HIS A 1 199 ? 10.836 16.109 4.996 1 98.56 199 HIS A CA 1
ATOM 1465 C C . HIS A 1 199 ? 11.219 16 6.473 1 98.56 199 HIS A C 1
ATOM 1467 O O . HIS A 1 199 ? 11.57 17 7.102 1 98.56 199 HIS A O 1
ATOM 1473 N N . ALA A 1 200 ? 11.148 14.781 7.023 1 98.44 200 ALA A N 1
ATOM 1474 C CA . ALA A 1 200 ? 11.547 14.594 8.414 1 98.44 200 ALA A CA 1
ATOM 1475 C C . ALA A 1 200 ? 13.023 14.914 8.609 1 98.44 200 ALA A C 1
ATOM 1477 O O . ALA A 1 200 ? 13.398 15.586 9.57 1 98.44 200 ALA A O 1
ATOM 1478 N N . LEU A 1 201 ? 13.844 14.477 7.668 1 98.12 201 LEU A N 1
ATOM 1479 C CA . LEU A 1 201 ? 15.266 14.797 7.707 1 98.12 201 LEU A CA 1
ATOM 1480 C C . LEU A 1 201 ? 15.484 16.297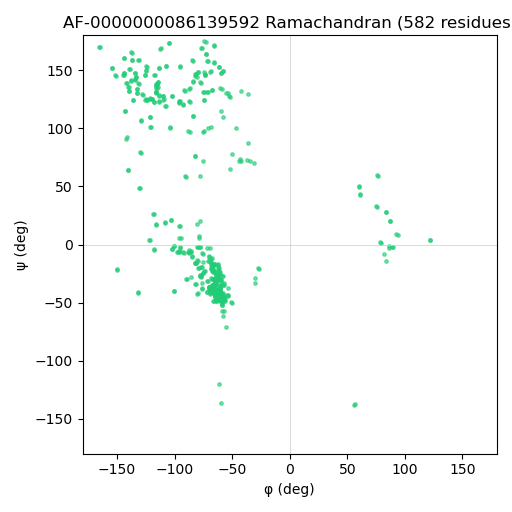 7.602 1 98.12 201 LEU A C 1
ATOM 1482 O O . LEU A 1 201 ? 16.281 16.875 8.359 1 98.12 201 LEU A O 1
ATOM 1486 N N . ALA A 1 202 ? 14.781 16.922 6.777 1 98.06 202 ALA A N 1
ATOM 1487 C CA . ALA A 1 202 ? 14.953 18.344 6.508 1 98.06 202 ALA A CA 1
ATOM 1488 C C . ALA A 1 202 ? 14.586 19.188 7.73 1 98.06 202 ALA A C 1
ATOM 1490 O O . ALA A 1 202 ? 15.141 20.266 7.945 1 98.06 202 ALA A O 1
ATOM 1491 N N . VAL A 1 203 ? 13.656 18.672 8.531 1 97.5 203 VAL A N 1
ATOM 1492 C CA . VAL A 1 203 ? 13.234 19.453 9.688 1 97.5 203 VAL A CA 1
ATOM 1493 C C . VAL A 1 203 ? 14.141 19.156 10.883 1 97.5 203 VAL A C 1
ATOM 1495 O O . VAL A 1 203 ? 13.961 19.719 11.961 1 97.5 203 VAL A O 1
ATOM 1498 N N . GLY A 1 204 ? 15.047 18.156 10.727 1 96.75 204 GLY A N 1
ATOM 1499 C CA . GLY A 1 204 ? 16.109 18.078 11.711 1 96.75 204 GLY A CA 1
ATOM 1500 C C . GLY A 1 204 ? 16.156 16.75 12.43 1 96.75 204 GLY A C 1
ATOM 1501 O O . GLY A 1 204 ? 16.984 16.547 13.32 1 96.75 204 GLY A O 1
ATOM 1502 N N . TYR A 1 205 ? 15.344 15.797 12.078 1 97.81 205 TYR A N 1
ATOM 1503 C CA . TYR A 1 205 ? 15.461 14.469 12.664 1 97.81 205 TYR A CA 1
ATOM 1504 C C . TYR A 1 205 ? 16.625 13.703 12.055 1 97.81 205 TYR A C 1
ATOM 1506 O O . TYR A 1 205 ? 16.859 13.773 10.844 1 97.81 205 TYR A O 1
ATOM 1514 N N . ALA A 1 206 ? 17.328 13.016 12.922 1 96.69 206 ALA A N 1
ATOM 1515 C CA . ALA A 1 206 ? 18.297 12.055 12.422 1 96.69 206 ALA A CA 1
ATOM 1516 C C . ALA A 1 206 ? 17.609 10.836 11.812 1 96.69 206 ALA A C 1
ATOM 1518 O O . ALA A 1 206 ? 16.453 10.555 12.117 1 96.69 206 ALA A O 1
ATOM 1519 N N . ARG A 1 207 ? 18.312 10.164 10.969 1 95.38 207 ARG A N 1
ATOM 1520 C CA . ARG A 1 207 ? 17.719 9.047 10.25 1 95.38 207 ARG A CA 1
ATOM 1521 C C . ARG A 1 207 ? 17.234 7.969 11.211 1 95.38 207 ARG A C 1
ATOM 1523 O O . ARG A 1 207 ? 16.188 7.344 10.977 1 95.38 207 ARG A O 1
ATOM 1530 N N . ASP A 1 208 ? 17.969 7.754 12.258 1 94.56 208 ASP A N 1
ATOM 1531 C CA . ASP A 1 208 ? 17.625 6.688 13.195 1 94.56 208 ASP A CA 1
ATOM 1532 C C . ASP A 1 208 ? 16.484 7.113 14.109 1 94.56 208 ASP A C 1
ATOM 1534 O O . ASP A 1 208 ? 15.984 6.32 14.914 1 94.56 208 ASP A O 1
ATOM 1538 N N . GLU A 1 209 ? 16 8.391 13.953 1 97.5 209 GLU A N 1
ATOM 1539 C CA . GLU A 1 209 ? 14.852 8.898 14.695 1 97.5 209 GLU A CA 1
ATOM 1540 C C . GLU A 1 209 ? 13.57 8.773 13.883 1 97.5 209 GLU A C 1
ATOM 1542 O O . GLU A 1 209 ? 12.477 9.047 14.391 1 97.5 209 GLU A O 1
ATOM 1547 N N . ILE A 1 210 ? 13.727 8.367 12.688 1 98 210 ILE A N 1
ATOM 1548 C CA . ILE A 1 210 ? 12.609 8.266 11.758 1 98 210 ILE A CA 1
ATOM 1549 C C . ILE A 1 210 ? 12.266 6.797 11.516 1 98 210 ILE A C 1
ATOM 1551 O O . ILE A 1 210 ? 13.094 6.023 11.039 1 98 210 ILE A O 1
ATOM 1555 N N . THR A 1 211 ? 11.039 6.469 11.867 1 97.12 211 THR A N 1
ATOM 1556 C CA . THR A 1 211 ? 10.547 5.117 11.625 1 97.12 211 THR A CA 1
ATOM 1557 C C . THR A 1 211 ? 9.43 5.125 10.586 1 97.12 211 THR A C 1
ATOM 1559 O O . THR A 1 211 ? 8.43 5.82 10.75 1 97.12 211 THR A O 1
ATOM 1562 N N . ARG A 1 212 ? 9.625 4.402 9.586 1 95.94 212 ARG A N 1
ATOM 1563 C CA . ARG A 1 212 ? 8.562 4.188 8.609 1 95.94 212 ARG A CA 1
ATOM 1564 C C . ARG A 1 212 ? 7.633 3.062 9.055 1 95.94 212 ARG A C 1
ATOM 1566 O O . ARG A 1 212 ? 8.086 2.045 9.578 1 95.94 212 ARG A O 1
ATOM 1573 N N . HIS A 1 213 ? 6.359 3.244 8.836 1 94.69 213 HIS A N 1
ATOM 1574 C CA . HIS A 1 213 ? 5.363 2.221 9.125 1 94.69 213 HIS A CA 1
ATOM 1575 C C . HIS A 1 213 ? 4.734 1.685 7.84 1 94.69 213 HIS A C 1
ATOM 1577 O O . HIS A 1 213 ? 4.977 2.221 6.758 1 94.69 213 HIS A O 1
ATOM 1583 N N . ASN A 1 214 ? 4.012 0.619 7.969 1 91.19 214 ASN A N 1
ATOM 1584 C CA . ASN A 1 214 ? 3.34 0.017 6.824 1 91.19 214 ASN A CA 1
ATOM 1585 C C . ASN A 1 214 ? 2.396 1.005 6.145 1 91.19 214 ASN A C 1
ATOM 1587 O O . ASN A 1 214 ? 1.785 1.844 6.809 1 91.19 214 ASN A O 1
ATOM 1591 N N . LEU A 1 215 ? 2.271 0.802 4.867 1 94.19 215 LEU A N 1
ATOM 1592 C CA . LEU A 1 215 ? 1.289 1.573 4.113 1 94.19 215 LEU A CA 1
ATOM 1593 C C . LEU A 1 215 ? -0.118 1.337 4.652 1 94.19 215 LEU A C 1
ATOM 1595 O O . LEU A 1 215 ? -0.402 0.276 5.211 1 94.19 215 LEU A O 1
ATOM 1599 N N . SER A 1 216 ? -0.863 2.354 4.551 1 94.12 216 SER A N 1
ATOM 1600 C CA . SER A 1 216 ? -2.303 2.209 4.746 1 94.12 216 SER A CA 1
ATOM 1601 C C . SER A 1 216 ? -3.064 2.482 3.453 1 94.12 216 SER A C 1
ATOM 1603 O O . SER A 1 216 ? -2.543 3.129 2.543 1 94.12 216 SER A O 1
ATOM 1605 N N . GLU A 1 217 ? -4.219 1.833 3.379 1 93.62 217 GLU A N 1
ATOM 1606 C CA . GLU A 1 217 ? -5.012 1.995 2.164 1 93.62 217 GLU A CA 1
ATOM 1607 C C . GLU A 1 217 ? -6.484 2.242 2.494 1 93.62 217 GLU A C 1
ATOM 1609 O O . GLU A 1 217 ? -6.988 1.746 3.502 1 93.62 217 GLU A O 1
ATOM 1614 N N . SER A 1 218 ? -7.109 3.098 1.739 1 92.12 218 SER A N 1
ATOM 1615 C CA . SER A 1 218 ? -8.562 3.207 1.627 1 92.12 218 SER A CA 1
ATOM 1616 C C . SER A 1 218 ? -9.062 2.602 0.32 1 92.12 218 SER A C 1
ATOM 1618 O O . SER A 1 218 ? -8.945 3.217 -0.741 1 92.12 218 SER A O 1
ATOM 1620 N N . THR A 1 219 ? -9.578 1.411 0.452 1 94.19 219 THR A N 1
ATOM 1621 C CA . THR A 1 219 ? -9.953 0.652 -0.736 1 94.19 219 THR A CA 1
ATOM 1622 C C . THR A 1 219 ? -11.461 0.43 -0.783 1 94.19 219 THR A C 1
ATOM 1624 O O . THR A 1 219 ? -12.078 0.133 0.24 1 94.19 219 THR A O 1
ATOM 1627 N N . VAL A 1 220 ? -12.031 0.638 -1.941 1 94.25 220 VAL A N 1
ATOM 1628 C CA . VAL A 1 220 ? -13.438 0.303 -2.162 1 94.25 220 VAL A CA 1
ATOM 1629 C C . VAL A 1 220 ? -13.547 -0.789 -3.225 1 94.25 220 VAL A C 1
ATOM 1631 O O . VAL A 1 220 ? -12.82 -0.773 -4.219 1 94.25 220 VAL A O 1
ATOM 1634 N N . SER A 1 221 ? -14.43 -1.756 -2.957 1 95.19 221 SER A N 1
ATOM 1635 C CA . SER A 1 221 ? -14.594 -2.848 -3.91 1 95.19 221 SER A CA 1
ATOM 1636 C C . SER A 1 221 ? -16.016 -3.4 -3.877 1 95.19 221 SER A C 1
ATOM 1638 O O . SER A 1 221 ? -16.469 -4.043 -4.832 1 95.19 221 SER A O 1
ATOM 1640 N N . LEU A 1 222 ? -16.734 -3.203 -2.871 1 92.75 222 LEU A N 1
ATOM 1641 C CA . LEU A 1 222 ? -18.109 -3.684 -2.768 1 92.75 222 LEU A CA 1
ATOM 1642 C C . LEU A 1 222 ? -19.078 -2.703 -3.42 1 92.75 222 LEU A C 1
ATOM 1644 O O . LEU A 1 222 ? -18.781 -1.51 -3.527 1 92.75 222 LEU A O 1
ATOM 1648 N N . PRO A 1 223 ? -20.219 -3.189 -3.777 1 93.75 223 PRO A N 1
ATOM 1649 C CA . PRO A 1 223 ? -21.141 -2.357 -4.559 1 93.75 223 PRO A CA 1
ATOM 1650 C C . PRO A 1 223 ? -21.484 -1.048 -3.859 1 93.75 223 PRO A C 1
ATOM 1652 O O . PRO A 1 223 ? -21.406 0.023 -4.465 1 93.75 223 PRO A O 1
ATOM 1655 N N . MET A 1 224 ? -21.812 -1.137 -2.623 1 92 224 MET A N 1
ATOM 1656 C CA . MET A 1 224 ? -22.234 0.067 -1.907 1 92 224 MET A CA 1
ATOM 1657 C C . MET A 1 224 ? -21.062 1.039 -1.764 1 92 224 MET A C 1
ATOM 1659 O O . MET A 1 224 ? -21.25 2.254 -1.863 1 92 224 MET A O 1
ATOM 1663 N N . GLU A 1 225 ? -19.875 0.477 -1.537 1 91.31 225 GLU A N 1
ATOM 1664 C CA . GLU A 1 225 ? -18.672 1.299 -1.429 1 91.31 225 GLU A CA 1
ATOM 1665 C C . GLU A 1 225 ? -18.375 2.008 -2.746 1 91.31 225 GLU A C 1
ATOM 1667 O O . GLU A 1 225 ? -18.047 3.195 -2.758 1 91.31 225 GLU A O 1
ATOM 1672 N N . ARG A 1 226 ? -18.5 1.303 -3.816 1 95.06 226 ARG A N 1
ATOM 1673 C CA . ARG A 1 226 ? -18.219 1.861 -5.137 1 95.06 226 ARG A CA 1
ATOM 1674 C C . ARG A 1 226 ? -19.234 2.953 -5.488 1 95.06 226 ARG A C 1
ATOM 1676 O O . ARG A 1 226 ? -18.859 3.996 -6.031 1 95.06 226 ARG A O 1
ATOM 1683 N N . ALA A 1 227 ? -20.453 2.68 -5.164 1 94.25 227 ALA A N 1
ATOM 1684 C CA . ALA A 1 227 ? -21.5 3.674 -5.406 1 94.25 227 ALA A CA 1
ATOM 1685 C C . ALA A 1 227 ? -21.234 4.953 -4.621 1 94.25 227 ALA A C 1
ATOM 1687 O O . ALA A 1 227 ? -21.406 6.059 -5.141 1 94.25 227 ALA A O 1
ATOM 1688 N N . GLY A 1 228 ? -20.844 4.773 -3.367 1 90.5 228 GLY A N 1
ATOM 1689 C CA . GLY A 1 228 ? -20.531 5.926 -2.541 1 90.5 228 GLY A CA 1
ATOM 1690 C C . GLY A 1 228 ? -19.375 6.742 -3.076 1 90.5 228 GLY A C 1
ATOM 1691 O O . GLY A 1 228 ? -19.453 7.973 -3.135 1 90.5 228 GLY A O 1
ATOM 1692 N N . LEU A 1 229 ? -18.344 6.051 -3.449 1 92.94 229 LEU A N 1
ATOM 1693 C CA . LEU A 1 229 ? -17.188 6.734 -4.023 1 92.94 229 LEU A CA 1
ATOM 1694 C C . LEU A 1 229 ? -17.578 7.477 -5.297 1 92.94 229 LEU A C 1
ATOM 1696 O O . LEU A 1 229 ? -17.188 8.633 -5.484 1 92.94 229 LEU A O 1
ATOM 1700 N N . ALA A 1 230 ? -18.281 6.797 -6.113 1 94.5 230 ALA A N 1
ATOM 1701 C CA . ALA A 1 230 ? -18.703 7.387 -7.383 1 94.5 230 ALA A CA 1
ATOM 1702 C C . ALA A 1 230 ? -19.547 8.641 -7.152 1 94.5 230 ALA A C 1
ATOM 1704 O O . ALA A 1 230 ? -19.375 9.641 -7.859 1 94.5 230 ALA A O 1
ATOM 1705 N N . LYS A 1 231 ? -20.422 8.555 -6.262 1 91.69 231 LYS A N 1
ATOM 1706 C CA . LYS A 1 231 ? -21.25 9.711 -5.941 1 91.69 231 LYS A CA 1
ATOM 1707 C C . LYS A 1 231 ? -20.391 10.898 -5.504 1 91.69 231 LYS A C 1
ATOM 1709 O O . LYS A 1 231 ? -20.625 12.031 -5.938 1 91.69 231 LYS A O 1
ATOM 1714 N N . GLY A 1 232 ? -19.453 10.688 -4.621 1 89.69 232 GLY A N 1
ATOM 1715 C CA . GLY A 1 232 ? -18.562 11.742 -4.156 1 89.69 232 GLY A CA 1
ATOM 1716 C C . GLY A 1 232 ? -17.766 12.383 -5.277 1 89.69 232 GLY A C 1
ATOM 1717 O O . GLY A 1 232 ? -17.719 13.617 -5.391 1 89.69 232 GLY A O 1
ATOM 1718 N N . PHE A 1 233 ? -17.203 11.602 -6.113 1 93.81 233 PHE A N 1
ATOM 1719 C CA . PHE A 1 233 ? -16.406 12.117 -7.215 1 93.81 233 PHE A CA 1
ATOM 1720 C C . PHE A 1 233 ? -17.281 12.797 -8.258 1 93.81 233 PHE A C 1
ATOM 1722 O O . PHE A 1 233 ? -16.875 13.773 -8.883 1 93.81 233 PHE A O 1
ATOM 1729 N N . ASP A 1 234 ? -18.438 12.211 -8.438 1 94.75 234 ASP A N 1
ATOM 1730 C CA . ASP A 1 234 ? -19.375 12.836 -9.367 1 94.75 234 ASP A CA 1
ATOM 1731 C C . ASP A 1 234 ? -19.672 14.281 -8.961 1 94.75 234 ASP A C 1
ATOM 1733 O O . ASP A 1 234 ? -19.656 15.18 -9.797 1 94.75 234 ASP A O 1
ATOM 1737 N N . GLN A 1 235 ? -19.969 14.469 -7.773 1 91.12 235 GLN A N 1
ATOM 1738 C CA . GLN A 1 235 ? -20.234 15.805 -7.266 1 91.12 235 GLN A CA 1
ATOM 1739 C C . GLN A 1 235 ? -19.016 16.703 -7.418 1 91.12 235 GLN A C 1
ATOM 1741 O O . GLN A 1 235 ? -19.141 17.875 -7.777 1 91.12 235 GLN A O 1
ATOM 1746 N N . MET A 1 236 ? -17.891 16.188 -7.09 1 91.25 236 MET A N 1
ATOM 1747 C CA . MET A 1 236 ? -16.641 16.938 -7.199 1 91.25 236 MET A CA 1
ATOM 1748 C C . MET A 1 236 ? -16.422 17.438 -8.633 1 91.25 236 MET A C 1
ATOM 1750 O O . MET A 1 236 ? -16.125 18.609 -8.852 1 91.25 236 MET A O 1
ATOM 1754 N N . PHE A 1 237 ? -16.594 16.578 -9.531 1 95 237 PHE A N 1
ATOM 1755 C CA . PHE A 1 237 ? -16.312 16.953 -10.914 1 95 237 PHE A CA 1
ATOM 1756 C C . PHE A 1 237 ? -17.438 17.797 -11.492 1 95 237 PHE A C 1
ATOM 1758 O O . PHE A 1 237 ? -17.219 18.594 -12.406 1 95 237 PHE A O 1
ATOM 1765 N N . ALA A 1 238 ? -18.672 17.594 -10.977 1 94.44 238 ALA A N 1
ATOM 1766 C CA . ALA A 1 238 ? -19.719 18.547 -11.312 1 94.44 238 ALA A CA 1
ATOM 1767 C C . ALA A 1 238 ? -19.328 19.969 -10.891 1 94.44 238 ALA A C 1
ATOM 1769 O O . ALA A 1 238 ? -19.531 20.922 -11.648 1 94.44 238 ALA A O 1
ATOM 1770 N N . ASP A 1 239 ? -18.797 20.031 -9.75 1 92.19 239 ASP A N 1
ATOM 1771 C CA . ASP A 1 239 ? -18.359 21.328 -9.234 1 92.19 239 ASP A CA 1
ATOM 1772 C C . ASP A 1 239 ? -17.219 21.891 -10.086 1 92.19 239 ASP A C 1
ATOM 1774 O O . ASP A 1 239 ? -17.219 23.078 -10.414 1 92.19 239 ASP A O 1
ATOM 1778 N N . VAL A 1 240 ? -16.266 21.078 -10.438 1 93.88 240 VAL A N 1
ATOM 1779 C CA . VAL A 1 240 ? -15.148 21.484 -11.281 1 93.88 240 VAL A CA 1
ATOM 1780 C C . VAL A 1 240 ? -15.672 22 -12.617 1 93.88 240 VAL A C 1
ATOM 1782 O O . VAL A 1 240 ? -15.211 23.031 -13.117 1 93.88 240 VAL A O 1
ATOM 1785 N N . GLY A 1 241 ? -16.641 21.312 -13.148 1 94.69 241 GLY A N 1
ATOM 1786 C CA . GLY A 1 241 ? -17.203 21.688 -14.43 1 94.69 241 GLY A CA 1
ATOM 1787 C C . GLY A 1 241 ? -17.938 23.016 -14.398 1 94.69 241 GLY A C 1
ATOM 1788 O O . GLY A 1 241 ? -18.141 23.641 -15.445 1 94.69 241 GLY A O 1
ATOM 1789 N N . SER A 1 242 ? -18.359 23.422 -13.25 1 95.69 242 SER A N 1
ATOM 1790 C CA . SER A 1 242 ? -19.094 24.672 -13.102 1 95.69 242 SER A CA 1
ATOM 1791 C C . SER A 1 242 ? -18.141 25.859 -12.906 1 95.69 242 SER A C 1
ATOM 1793 O O . SER A 1 242 ? -18.578 27 -12.859 1 95.69 242 SER A O 1
ATOM 1795 N N . LYS A 1 243 ? -16.844 25.609 -12.773 1 95.44 243 LYS A N 1
ATOM 1796 C CA . LYS A 1 243 ? -15.844 26.641 -12.5 1 95.44 243 LYS A CA 1
ATOM 1797 C C . LYS A 1 243 ? -14.789 26.688 -13.602 1 95.44 243 LYS A C 1
ATOM 1799 O O . LYS A 1 243 ? -13.797 25.953 -13.547 1 95.44 243 LYS A O 1
ATOM 1804 N N . PRO A 1 244 ? -14.898 27.609 -14.484 1 95.69 244 PRO A N 1
ATOM 1805 C CA . PRO A 1 244 ? -13.977 27.688 -15.609 1 95.69 244 PRO A CA 1
ATOM 1806 C C . PRO A 1 244 ? -12.516 27.797 -15.172 1 95.69 244 PRO A C 1
ATOM 1808 O O . PRO A 1 244 ? -11.633 27.234 -15.82 1 95.69 244 PRO A O 1
ATOM 1811 N N . GLU A 1 245 ? -12.273 28.438 -14.141 1 95.56 245 GLU A N 1
ATOM 1812 C CA . GLU A 1 245 ? -10.898 28.594 -13.656 1 95.56 245 GLU A CA 1
ATOM 1813 C C . GLU A 1 245 ? -10.312 27.266 -13.219 1 95.56 245 GLU A C 1
ATOM 1815 O O . GLU A 1 245 ? -9.117 27.016 -13.414 1 95.56 245 GLU A O 1
ATOM 1820 N N . MET A 1 246 ? -11.086 26.438 -12.633 1 94.75 246 MET A N 1
ATOM 1821 C CA . MET A 1 246 ? -10.625 25.125 -12.203 1 94.75 246 MET A CA 1
ATOM 1822 C C . MET A 1 246 ? -10.398 24.203 -13.406 1 94.75 246 MET A C 1
ATOM 1824 O O . MET A 1 246 ? -9.453 23.422 -13.414 1 94.75 246 MET A O 1
ATOM 1828 N N . MET A 1 247 ? -11.281 24.266 -14.367 1 97 247 MET A N 1
ATOM 1829 C CA . MET A 1 247 ? -11.086 23.484 -15.586 1 97 247 MET A CA 1
ATOM 1830 C C . MET A 1 247 ? -9.789 23.875 -16.281 1 97 247 MET A C 1
ATOM 1832 O O . MET A 1 247 ? -9.047 23.016 -16.75 1 97 247 MET A O 1
ATOM 1836 N N . LYS A 1 248 ? -9.539 25.141 -16.312 1 97.31 248 LYS A N 1
ATOM 1837 C CA . LYS A 1 248 ? -8.297 25.625 -16.906 1 97.31 248 LYS A CA 1
ATOM 1838 C C . LYS A 1 248 ? -7.086 25.125 -16.125 1 97.31 248 LYS A C 1
ATOM 1840 O O . LYS A 1 248 ? -6.125 24.625 -16.703 1 97.31 248 LYS A O 1
ATOM 1845 N N . ALA A 1 249 ? -7.176 25.219 -14.797 1 96.12 249 ALA A N 1
ATOM 1846 C CA . ALA A 1 249 ? -6.062 24.828 -13.93 1 96.12 249 ALA A CA 1
ATOM 1847 C C . ALA A 1 249 ? -5.77 23.344 -14.047 1 96.12 249 ALA A C 1
ATOM 1849 O O . ALA A 1 249 ? -4.621 22.922 -13.906 1 96.12 249 ALA A O 1
ATOM 1850 N N . THR A 1 250 ? -6.746 22.547 -14.383 1 96.81 250 THR A N 1
ATOM 1851 C CA . THR A 1 250 ? -6.59 21.109 -14.453 1 96.81 250 THR A CA 1
ATOM 1852 C C . THR A 1 250 ? -6.457 20.641 -15.898 1 96.81 250 THR A C 1
ATOM 1854 O O . THR A 1 250 ? -6.293 19.453 -16.156 1 96.81 250 THR A O 1
ATOM 1857 N N . ASN A 1 251 ? -6.574 21.516 -16.812 1 97.44 251 ASN A N 1
ATOM 1858 C CA . ASN A 1 251 ? -6.438 21.266 -18.234 1 97.44 251 ASN A CA 1
ATOM 1859 C C . ASN A 1 251 ? -7.473 20.25 -18.719 1 97.44 251 ASN A C 1
ATOM 1861 O O . ASN A 1 251 ? -7.117 19.219 -19.312 1 97.44 251 ASN A O 1
ATOM 1865 N N . ILE A 1 252 ? -8.727 20.531 -18.344 1 97.88 252 ILE A N 1
ATOM 1866 C CA . ILE A 1 252 ? -9.789 19.672 -18.844 1 97.88 252 ILE A CA 1
ATOM 1867 C C . ILE A 1 252 ? -10.922 20.516 -19.406 1 97.88 252 ILE A C 1
ATOM 1869 O O . ILE A 1 252 ? -11.023 21.703 -19.094 1 97.88 252 ILE A O 1
ATOM 1873 N N . THR A 1 253 ? -11.734 19.922 -20.266 1 97.88 253 THR A N 1
ATOM 1874 C CA . THR A 1 253 ? -12.875 20.562 -20.906 1 97.88 253 THR A CA 1
ATOM 1875 C C . THR A 1 253 ? -14.18 20.078 -20.281 1 97.88 253 THR A C 1
ATOM 1877 O O . THR A 1 253 ? -14.18 19.172 -19.453 1 97.88 253 THR A O 1
ATOM 1880 N N . ALA A 1 254 ? -15.273 20.75 -20.734 1 97.81 254 ALA A N 1
ATOM 1881 C CA . ALA A 1 254 ? -16.594 20.297 -20.312 1 97.81 254 ALA A CA 1
ATOM 1882 C C . ALA A 1 254 ? -16.859 18.859 -20.797 1 97.81 254 ALA A C 1
ATOM 1884 O O . ALA A 1 254 ? -17.516 18.078 -20.094 1 97.81 254 ALA A O 1
ATOM 1885 N N . GLU A 1 255 ? -16.375 18.547 -21.938 1 98.31 255 GLU A N 1
ATOM 1886 C CA . GLU A 1 255 ? -16.5 17.203 -22.453 1 98.31 255 GLU A CA 1
ATOM 1887 C C . GLU A 1 255 ? -15.75 16.188 -21.594 1 98.31 255 GLU A C 1
ATOM 1889 O O . GLU A 1 255 ? -16.234 15.078 -21.375 1 98.31 255 GLU A O 1
ATOM 1894 N N . ASP A 1 256 ? -14.555 16.609 -21.156 1 98.56 256 ASP A N 1
ATOM 1895 C CA . ASP A 1 256 ? -13.797 15.758 -20.25 1 98.56 256 ASP A CA 1
ATOM 1896 C C . ASP A 1 256 ? -14.57 15.5 -18.953 1 98.56 256 ASP A C 1
ATOM 1898 O O . ASP A 1 256 ? -14.562 14.383 -18.438 1 98.56 256 ASP A O 1
ATOM 1902 N N . VAL A 1 257 ? -15.188 16.562 -18.453 1 98.5 257 VAL A N 1
ATOM 1903 C CA . VAL A 1 257 ? -15.953 16.438 -17.219 1 98.5 257 VAL A CA 1
ATOM 1904 C C . VAL A 1 257 ? -17.062 15.406 -17.406 1 98.5 257 VAL A C 1
ATOM 1906 O O . VAL A 1 257 ? -17.25 14.516 -16.562 1 98.5 257 VAL A O 1
ATOM 1909 N N . THR A 1 258 ? -17.766 15.492 -18.484 1 98.56 258 THR A N 1
ATOM 1910 C CA . THR A 1 258 ? -18.844 14.547 -18.781 1 98.56 258 THR A CA 1
ATOM 1911 C C . THR A 1 258 ? -18.281 13.133 -18.938 1 98.56 258 THR A C 1
ATOM 1913 O O . THR A 1 258 ? -18.859 12.172 -18.422 1 98.56 258 THR A O 1
ATOM 1916 N N . PHE A 1 259 ? -17.203 13.047 -19.688 1 98.81 259 PHE A N 1
ATOM 1917 C CA . PHE A 1 259 ? -16.547 11.773 -19.938 1 98.81 259 PHE A CA 1
ATOM 1918 C C . PHE A 1 259 ? -16.156 11.102 -18.625 1 98.81 259 PHE A C 1
ATOM 1920 O O . PHE A 1 259 ? -16.375 9.898 -18.438 1 98.81 259 PHE A O 1
ATOM 1927 N N . ILE A 1 260 ? -15.57 11.852 -17.703 1 98.69 260 ILE A N 1
ATOM 1928 C CA . ILE A 1 260 ? -15.141 11.359 -16.391 1 98.69 260 ILE A CA 1
ATOM 1929 C C . ILE A 1 260 ? -16.359 10.898 -15.594 1 98.69 260 ILE A C 1
ATOM 1931 O O . ILE A 1 260 ? -16.359 9.789 -15.039 1 98.69 260 ILE A O 1
ATOM 1935 N N . ARG A 1 261 ? -17.359 11.727 -15.555 1 98.38 261 ARG A N 1
ATOM 1936 C CA . ARG A 1 261 ? -18.531 11.414 -14.75 1 98.38 261 ARG A CA 1
ATOM 1937 C C . ARG A 1 261 ? -19.25 10.172 -15.281 1 98.38 261 ARG A C 1
ATOM 1939 O O . ARG A 1 261 ? -19.672 9.312 -14.508 1 98.38 261 ARG A O 1
ATOM 1946 N N . ASP A 1 262 ? -19.328 10.016 -16.578 1 98.56 262 ASP A N 1
ATOM 1947 C CA . ASP A 1 262 ? -19.891 8.82 -17.188 1 98.56 262 ASP A CA 1
ATOM 1948 C C . ASP A 1 262 ? -19.047 7.59 -16.875 1 98.56 262 ASP A C 1
ATOM 1950 O O . ASP A 1 262 ? -19.594 6.516 -16.594 1 98.56 262 ASP A O 1
ATOM 1954 N N . GLY A 1 263 ? -17.75 7.754 -17.016 1 98.69 263 GLY A N 1
ATOM 1955 C CA . GLY A 1 263 ? -16.844 6.66 -16.719 1 98.69 263 GLY A CA 1
ATOM 1956 C C . GLY A 1 263 ? -16.922 6.191 -15.273 1 98.69 263 GLY A C 1
ATOM 1957 O O . GLY A 1 263 ? -16.828 4.992 -14.992 1 98.69 263 GLY A O 1
ATOM 1958 N N . LEU A 1 264 ? -17.094 7.168 -14.445 1 97.94 264 LEU A N 1
ATOM 1959 C CA . LEU A 1 264 ? -17.266 6.871 -13.023 1 97.94 264 LEU A CA 1
ATOM 1960 C C . LEU A 1 264 ? -18.516 6.035 -12.789 1 97.94 264 LEU A C 1
ATOM 1962 O O . LEU A 1 264 ? -18.484 5.062 -12.031 1 97.94 264 LEU A O 1
ATOM 1966 N N . GLU A 1 265 ? -19.562 6.418 -13.352 1 98.06 265 GLU A N 1
ATOM 1967 C CA . GLU A 1 265 ? -20.812 5.668 -13.242 1 98.06 265 GLU A CA 1
ATOM 1968 C C . GLU A 1 265 ? -20.641 4.25 -13.789 1 98.06 265 GLU A C 1
ATOM 1970 O O . GLU A 1 265 ? -21.078 3.285 -13.156 1 98.06 265 GLU A O 1
ATOM 1975 N N . GLU A 1 266 ? -20.078 4.148 -14.914 1 98.56 266 GLU A N 1
ATOM 1976 C CA . GLU A 1 266 ? -19.844 2.84 -15.516 1 98.56 266 GLU A CA 1
ATOM 1977 C C . GLU A 1 266 ? -19 1.962 -14.594 1 98.56 266 GLU A C 1
ATOM 1979 O O . GLU A 1 266 ? -19.344 0.812 -14.328 1 98.56 266 GLU A O 1
ATOM 1984 N N . TRP A 1 267 ? -17.906 2.512 -14.102 1 98.56 267 TRP A N 1
ATOM 1985 C CA . TRP A 1 267 ? -17 1.766 -13.227 1 98.56 267 TRP A CA 1
ATOM 1986 C C . TRP A 1 267 ? -17.734 1.295 -11.977 1 98.56 267 TRP A C 1
ATOM 1988 O O . TRP A 1 267 ? -17.547 0.159 -11.531 1 98.56 267 TRP A O 1
ATOM 1998 N N . SER A 1 268 ? -18.562 2.191 -11.43 1 97.88 268 SER A N 1
ATOM 1999 C CA . SER A 1 268 ? -19.219 1.895 -10.164 1 97.88 268 SER A CA 1
ATOM 2000 C C . SER A 1 268 ? -20.141 0.688 -10.289 1 97.88 268 SER A C 1
ATOM 2002 O O . SER A 1 268 ? -20.484 0.055 -9.289 1 97.88 268 SER A O 1
ATOM 2004 N N . LYS A 1 269 ? -20.516 0.295 -11.523 1 97.81 269 LYS A N 1
ATOM 2005 C CA . LYS A 1 269 ? -21.453 -0.794 -11.758 1 97.81 269 LYS A CA 1
ATOM 2006 C C . LYS A 1 269 ? -20.719 -2.1 -12.062 1 97.81 269 LYS A C 1
ATOM 2008 O O . LYS A 1 269 ? -21.344 -3.156 -12.164 1 97.81 269 LYS A O 1
ATOM 2013 N N . ARG A 1 270 ? -19.438 -1.995 -12.18 1 97.88 270 ARG A N 1
ATOM 2014 C CA . ARG A 1 270 ? -18.672 -3.197 -12.461 1 97.88 270 ARG A CA 1
ATOM 2015 C C . ARG A 1 270 ? -18.547 -4.07 -11.211 1 97.88 270 ARG A C 1
ATOM 2017 O O . ARG A 1 270 ? -18.109 -3.604 -10.164 1 97.88 270 ARG A O 1
ATOM 2024 N N . GLU A 1 271 ? -18.828 -5.32 -11.359 1 96.81 271 GLU A N 1
ATOM 2025 C CA . GLU A 1 271 ? -18.766 -6.246 -10.227 1 96.81 271 GLU A CA 1
ATOM 2026 C C . GLU A 1 271 ? -17.328 -6.438 -9.75 1 96.81 271 GLU A C 1
ATOM 2028 O O . GLU A 1 271 ? -17.094 -6.652 -8.562 1 96.81 271 GLU A O 1
ATOM 2033 N N . ASP A 1 272 ? -16.406 -6.312 -10.633 1 97.62 272 ASP A N 1
ATOM 2034 C CA . ASP A 1 272 ? -15 -6.516 -10.312 1 97.62 272 ASP A CA 1
ATOM 2035 C C . ASP A 1 272 ? -14.312 -5.188 -10 1 97.62 272 ASP A C 1
ATOM 2037 O O . ASP A 1 272 ? -13.086 -5.105 -9.992 1 97.62 272 ASP A O 1
ATOM 2041 N N . GLY A 1 273 ? -15.07 -4.156 -9.75 1 97.88 273 GLY A N 1
ATOM 2042 C CA . GLY A 1 273 ? -14.531 -2.828 -9.508 1 97.88 273 GLY A CA 1
ATOM 2043 C C . GLY A 1 273 ? -13.742 -2.727 -8.219 1 97.88 273 GLY A C 1
ATOM 2044 O O . GLY A 1 273 ? -14.164 -3.262 -7.188 1 97.88 273 GLY A O 1
ATOM 2045 N N . ILE A 1 274 ? -12.547 -2.119 -8.312 1 97.81 274 ILE A N 1
ATOM 2046 C CA . ILE A 1 274 ? -11.742 -1.806 -7.141 1 97.81 274 ILE A CA 1
ATOM 2047 C C . ILE A 1 274 ? -11.062 -0.453 -7.328 1 97.81 274 ILE A C 1
ATOM 2049 O O . ILE A 1 274 ? -10.641 -0.109 -8.438 1 97.81 274 ILE A O 1
ATOM 2053 N N . CYS A 1 275 ? -11 0.342 -6.355 1 97.69 275 CYS A N 1
ATOM 2054 C CA . CYS A 1 275 ? -10.281 1.609 -6.297 1 97.69 275 CYS A CA 1
ATOM 2055 C C . CYS A 1 275 ? -9.617 1.793 -4.938 1 97.69 275 CYS A C 1
ATOM 2057 O O . CYS A 1 275 ? -10.203 1.469 -3.904 1 97.69 275 CYS A O 1
ATOM 2059 N N . SER A 1 276 ? -8.359 2.236 -4.965 1 96.69 276 SER A N 1
ATOM 2060 C CA . SER A 1 276 ? -7.625 2.32 -3.705 1 96.69 276 SER A CA 1
ATOM 2061 C C . SER A 1 276 ? -6.777 3.586 -3.641 1 96.69 276 SER A C 1
ATOM 2063 O O . SER A 1 276 ? -6.125 3.951 -4.617 1 96.69 276 SER A O 1
ATOM 2065 N N . PHE A 1 277 ? -6.887 4.266 -2.514 1 94.56 277 PHE A N 1
ATOM 2066 C CA . PHE A 1 277 ? -5.992 5.352 -2.125 1 94.56 277 PHE A CA 1
ATOM 2067 C C . PHE A 1 277 ? -4.988 4.875 -1.082 1 94.56 277 PHE A C 1
ATOM 2069 O O . PHE A 1 277 ? -5.367 4.312 -0.053 1 94.56 277 PHE A O 1
ATOM 2076 N N . ILE A 1 278 ? -3.711 5.121 -1.346 1 96.75 278 ILE A N 1
ATOM 2077 C CA . ILE A 1 278 ? -2.676 4.586 -0.469 1 96.75 278 ILE A CA 1
ATOM 2078 C C . ILE A 1 278 ? -1.938 5.734 0.218 1 96.75 278 ILE A C 1
ATOM 2080 O O . ILE A 1 278 ? -1.646 6.754 -0.407 1 96.75 278 ILE A O 1
ATOM 2084 N N . ALA A 1 279 ? -1.65 5.559 1.52 1 97.25 279 ALA A N 1
ATOM 2085 C CA . ALA A 1 279 ? -0.937 6.551 2.32 1 97.25 279 ALA A CA 1
ATOM 2086 C C . ALA A 1 279 ? 0.299 5.941 2.975 1 97.25 279 ALA A C 1
ATOM 2088 O O . ALA A 1 279 ? 0.34 4.738 3.238 1 97.25 279 ALA A O 1
ATOM 2089 N N . MET A 1 280 ? 1.278 6.754 3.164 1 98 280 MET A N 1
ATOM 2090 C CA . MET A 1 280 ? 2.502 6.375 3.867 1 98 280 MET A CA 1
ATOM 2091 C C . MET A 1 280 ? 2.557 7.023 5.246 1 98 280 MET A C 1
ATOM 2093 O O . MET A 1 280 ? 1.924 8.055 5.48 1 98 280 MET A O 1
ATOM 2097 N N . THR A 1 281 ? 3.277 6.379 6.145 1 98.44 281 THR A N 1
ATOM 2098 C CA . THR A 1 281 ? 3.346 6.852 7.523 1 98.44 281 THR A CA 1
ATOM 2099 C C . THR A 1 281 ? 4.793 6.875 8.016 1 98.44 281 THR A C 1
ATOM 2101 O O . THR A 1 281 ? 5.543 5.922 7.801 1 98.44 281 THR A O 1
ATOM 2104 N N . VAL A 1 282 ? 5.172 7.945 8.641 1 98.56 282 VAL A N 1
ATOM 2105 C CA . VAL A 1 282 ? 6.422 7.996 9.398 1 98.56 282 VAL A CA 1
ATOM 2106 C C . VAL A 1 282 ? 6.141 8.461 10.828 1 98.56 282 VAL A C 1
ATOM 2108 O O . VAL A 1 282 ? 5.219 9.242 11.062 1 98.56 282 VAL A O 1
ATOM 2111 N N . VAL A 1 283 ? 6.887 7.953 11.75 1 98.81 283 VAL A N 1
ATOM 2112 C CA . VAL A 1 283 ? 6.918 8.375 13.148 1 98.81 283 VAL A CA 1
ATOM 2113 C C . VAL A 1 283 ? 8.32 8.852 13.508 1 98.81 283 VAL A C 1
ATOM 2115 O O . VAL A 1 283 ? 9.305 8.148 13.258 1 98.81 283 VAL A O 1
ATOM 2118 N N . CYS A 1 284 ? 8.398 10 13.992 1 98.69 284 CYS A N 1
ATOM 2119 C CA . CYS A 1 284 ? 9.68 10.594 14.375 1 98.69 284 CYS A CA 1
ATOM 2120 C C . CYS A 1 284 ? 9.727 10.852 15.875 1 98.69 284 CYS A C 1
ATOM 2122 O O . CYS A 1 284 ? 8.805 11.438 16.438 1 98.69 284 CYS A O 1
ATOM 2124 N N . VAL A 1 285 ? 10.758 10.445 16.484 1 97.31 285 VAL A N 1
ATOM 2125 C CA . VAL A 1 285 ? 10.977 10.688 17.922 1 97.31 285 VAL A CA 1
ATOM 2126 C C . VAL A 1 285 ? 12.312 11.406 18.109 1 97.31 285 VAL A C 1
ATOM 2128 O O . VAL A 1 285 ? 13.352 10.93 17.656 1 97.31 285 VAL A O 1
ATOM 2131 N N . ASP A 1 286 ? 12.227 12.469 18.719 1 89 286 ASP A N 1
ATOM 2132 C CA . ASP A 1 286 ? 13.43 13.25 19.016 1 89 286 ASP A CA 1
ATOM 2133 C C . ASP A 1 286 ? 14.227 12.617 20.141 1 89 286 ASP A C 1
ATOM 2135 O O . ASP A 1 286 ? 13.836 12.711 21.312 1 89 286 ASP A O 1
ATOM 2139 N N . LYS A 1 287 ? 15.328 11.797 20.016 1 82.94 287 LYS A N 1
ATOM 2140 C CA . LYS A 1 287 ? 16.109 11.086 21.016 1 82.94 287 LYS A CA 1
ATOM 2141 C C . LYS A 1 287 ? 17.109 12.016 21.703 1 82.94 287 LYS A C 1
ATOM 2143 O O . LYS A 1 287 ? 17.859 11.594 22.594 1 82.94 287 LYS A O 1
ATOM 2148 N N . GLY A 1 288 ? 17.031 13.336 21.688 1 70.31 288 GLY A N 1
ATOM 2149 C CA . GLY A 1 288 ? 17.844 14.281 22.453 1 70.31 288 GLY A CA 1
ATOM 2150 C C . GLY A 1 288 ? 19.172 14.586 21.812 1 70.31 288 GLY A C 1
ATOM 2151 O O . GLY A 1 288 ? 20.016 15.258 22.406 1 70.31 288 GLY A O 1
ATOM 2152 N N . GLY A 1 289 ? 19.812 13.977 20.828 1 48.03 289 GLY A N 1
ATOM 2153 C CA . GLY A 1 289 ? 21.188 14.367 20.578 1 48.03 289 GLY A CA 1
ATOM 2154 C C . GLY A 1 289 ? 21.344 15.82 20.203 1 48.03 289 GLY A C 1
ATOM 2155 O O . GLY A 1 289 ? 21.297 16.703 21.062 1 48.03 289 GLY A O 1
ATOM 2156 N N . LYS A 1 290 ? 22 16.297 18.766 1 41.97 290 LYS A N 1
ATOM 2157 C CA . LYS A 1 290 ? 22.797 17.453 18.391 1 41.97 290 LYS A CA 1
ATOM 2158 C C . LYS A 1 290 ? 21.938 18.703 18.234 1 41.97 290 LYS A C 1
ATOM 2160 O O . LYS A 1 290 ? 21.25 18.859 17.219 1 41.97 290 LYS A O 1
ATOM 2165 N N . LYS A 1 291 ? 21.188 19.281 19.078 1 37.97 291 LYS A N 1
ATOM 2166 C CA . LYS A 1 291 ? 20.875 20.672 18.797 1 37.97 291 LYS A CA 1
ATOM 2167 C C . LYS A 1 291 ? 22.109 21.438 18.344 1 37.97 291 LYS A C 1
ATOM 2169 O O . LYS A 1 291 ? 23.062 21.594 19.109 1 37.97 291 LYS A O 1
ATOM 2174 N N . SER A 1 292 ? 22.578 21.219 17.141 1 30.52 292 SER A N 1
ATOM 2175 C CA . SER A 1 292 ? 23.531 22.266 16.781 1 30.52 292 SER A CA 1
ATOM 2176 C C . SER A 1 292 ? 22.953 23.656 17.031 1 30.52 292 SER A C 1
ATOM 2178 O O . SER A 1 292 ? 21.922 24.016 16.469 1 30.52 292 SER A O 1
ATOM 2180 N N . ASP A 1 293 ? 22.891 24.156 18.219 1 27.78 293 ASP A N 1
ATOM 2181 C CA . ASP A 1 293 ? 23.062 25.609 18.141 1 27.78 293 ASP A CA 1
ATOM 2182 C C . ASP A 1 293 ? 24.109 25.969 17.094 1 27.78 293 ASP A C 1
ATOM 2184 O O . ASP A 1 293 ? 25.156 25.312 17 1 27.78 293 ASP A O 1
ATOM 2188 N N . MET B 1 1 ? 16.734 -31.891 -33.719 1 23.83 1 MET B N 1
ATOM 2189 C CA . MET B 1 1 ? 17.625 -30.906 -33.125 1 23.83 1 MET B CA 1
ATOM 2190 C C . MET B 1 1 ? 16.828 -29.906 -32.281 1 23.83 1 MET B C 1
ATOM 2192 O O . MET B 1 1 ? 16.125 -29.062 -32.844 1 23.83 1 MET B O 1
ATOM 2196 N N . SER B 1 2 ? 16.172 -30.172 -31.156 1 20.98 2 SER B N 1
ATOM 2197 C CA . SER B 1 2 ? 15.047 -29.672 -30.375 1 20.98 2 SER B CA 1
ATOM 2198 C C . SER B 1 2 ? 15.352 -28.312 -29.766 1 20.98 2 SER B C 1
ATOM 2200 O O . SER B 1 2 ? 16.406 -28.109 -29.172 1 20.98 2 SER B O 1
ATOM 2202 N N . LYS B 1 3 ? 14.805 -27.062 -30.406 1 27.05 3 LYS B N 1
ATOM 2203 C CA . LYS B 1 3 ? 14.961 -25.672 -29.984 1 27.05 3 LYS B CA 1
ATOM 2204 C C . LYS B 1 3 ? 14.812 -25.547 -28.469 1 27.05 3 LYS B C 1
ATOM 2206 O O . LYS B 1 3 ? 13.734 -25.781 -27.922 1 27.05 3 LYS B O 1
ATOM 2211 N N . GLU B 1 4 ? 15.695 -25.969 -27.625 1 26.75 4 GLU B N 1
ATOM 2212 C CA . GLU B 1 4 ? 15.891 -25.594 -26.234 1 26.75 4 GLU B CA 1
ATOM 2213 C C . GLU B 1 4 ? 15.477 -24.156 -25.984 1 26.75 4 GLU B C 1
ATOM 2215 O O . GLU B 1 4 ? 16.172 -23.219 -26.375 1 26.75 4 GLU B O 1
ATOM 2220 N N . SER B 1 5 ? 14.164 -23.781 -26.016 1 30.06 5 SER B N 1
ATOM 2221 C CA . SER B 1 5 ? 13.547 -22.469 -26.234 1 30.06 5 SER B CA 1
ATOM 2222 C C . SER B 1 5 ? 13.992 -21.469 -25.188 1 30.06 5 SER B C 1
ATOM 2224 O O . SER B 1 5 ? 14.188 -21.812 -24.016 1 30.06 5 SER B O 1
ATOM 2226 N N . GLY B 1 6 ? 14.711 -20.406 -25.5 1 29.52 6 GLY B N 1
ATOM 2227 C CA . GLY B 1 6 ? 15.227 -19.141 -24.969 1 29.52 6 GLY B CA 1
ATOM 2228 C C . GLY B 1 6 ? 14.32 -18.547 -23.906 1 29.52 6 GLY B C 1
ATOM 2229 O O . GLY B 1 6 ? 14.641 -17.5 -23.328 1 29.52 6 GLY B O 1
ATOM 2230 N N . GLU B 1 7 ? 12.984 -18.781 -23.922 1 31.47 7 GLU B N 1
ATOM 2231 C CA . GLU B 1 7 ? 11.844 -18.188 -23.25 1 31.47 7 GLU B CA 1
ATOM 2232 C C . GLU B 1 7 ? 11.938 -18.375 -21.734 1 31.47 7 GLU B C 1
ATOM 2234 O O . GLU B 1 7 ? 11.141 -17.797 -20.984 1 31.47 7 GLU B O 1
ATOM 2239 N N . ASP B 1 8 ? 12.664 -19.375 -21.203 1 33 8 ASP B N 1
ATOM 2240 C CA . ASP B 1 8 ? 12.734 -19.844 -19.828 1 33 8 ASP B CA 1
ATOM 2241 C C . ASP B 1 8 ? 13.484 -18.844 -18.938 1 33 8 ASP B C 1
ATOM 2243 O O . ASP B 1 8 ? 13.703 -19.094 -17.766 1 33 8 ASP B O 1
ATOM 2247 N N . ALA B 1 9 ? 14.07 -17.656 -19.516 1 30.16 9 ALA B N 1
ATOM 2248 C CA . ALA B 1 9 ? 15.227 -16.859 -19.109 1 30.16 9 ALA B CA 1
ATOM 2249 C C . ALA B 1 9 ? 14.828 -15.828 -18.062 1 30.16 9 ALA B C 1
ATOM 2251 O O . ALA B 1 9 ? 15.695 -15.203 -17.438 1 30.16 9 ALA B O 1
ATOM 2252 N N . TRP B 1 10 ? 13.656 -15.414 -18.062 1 30.91 10 TRP B N 1
ATOM 2253 C CA . TRP B 1 10 ? 13.469 -14.219 -17.234 1 30.91 10 TRP B CA 1
ATOM 2254 C C . TRP B 1 10 ? 13.953 -14.461 -15.812 1 30.91 10 TRP B C 1
ATOM 2256 O O . TRP B 1 10 ? 14.734 -13.672 -15.273 1 30.91 10 TRP B O 1
ATOM 2266 N N . MET B 1 11 ? 13.172 -15.328 -15.008 1 37.5 11 MET B N 1
ATOM 2267 C CA . MET B 1 11 ? 13.555 -15.703 -13.648 1 37.5 11 MET B CA 1
ATOM 2268 C C . MET B 1 11 ? 14.844 -16.516 -13.648 1 37.5 11 MET B C 1
ATOM 2270 O O . MET B 1 11 ? 15.398 -16.797 -12.586 1 37.5 11 MET B O 1
ATOM 2274 N N . ALA B 1 12 ? 15.07 -17.219 -14.664 1 36.69 12 ALA B N 1
ATOM 2275 C CA . ALA B 1 12 ? 16.297 -17.984 -14.867 1 36.69 12 ALA B CA 1
ATOM 2276 C C . ALA B 1 12 ? 17.531 -17.094 -14.711 1 36.69 12 ALA B C 1
ATOM 2278 O O . ALA B 1 12 ? 18.594 -17.562 -14.281 1 36.69 12 ALA B O 1
ATOM 2279 N N . SER B 1 13 ? 17.312 -15.812 -15.227 1 39.25 13 SER B N 1
ATOM 2280 C CA . SER B 1 13 ? 18.406 -14.898 -14.93 1 39.25 13 SER B CA 1
ATOM 2281 C C . SER B 1 13 ? 18.375 -14.438 -13.477 1 39.25 13 SER B C 1
ATOM 2283 O O . SER B 1 13 ? 19.125 -13.547 -13.078 1 39.25 13 SER B O 1
ATOM 2285 N N . SER B 1 14 ? 17.219 -14.664 -12.805 1 49.25 14 SER B N 1
ATOM 2286 C CA . SER B 1 14 ? 17.344 -14.25 -11.406 1 49.25 14 SER B CA 1
ATOM 2287 C C . SER B 1 14 ? 18.641 -14.773 -10.805 1 49.25 14 SER B C 1
ATOM 2289 O O . SER B 1 14 ? 18.875 -15.984 -10.773 1 49.25 14 SER B O 1
ATOM 2291 N N . SER B 1 15 ? 19.516 -13.859 -10.789 1 61.06 15 SER B N 1
ATOM 2292 C CA . SER B 1 15 ? 20.859 -13.984 -10.227 1 61.06 15 SER B CA 1
ATOM 2293 C C . SER B 1 15 ? 20.828 -14.719 -8.891 1 61.06 15 SER B C 1
ATOM 2295 O O . SER B 1 15 ? 19.766 -14.859 -8.281 1 61.06 15 SER B O 1
ATOM 2297 N N . ASP B 1 16 ? 21.688 -15.625 -8.82 1 68.56 16 ASP B N 1
ATOM 2298 C CA . ASP B 1 16 ? 21.969 -16.25 -7.535 1 68.56 16 ASP B CA 1
ATOM 2299 C C . ASP B 1 16 ? 21.656 -15.312 -6.379 1 68.56 16 ASP B C 1
ATOM 2301 O O . ASP B 1 16 ? 21.172 -15.758 -5.332 1 68.56 16 ASP B O 1
ATOM 2305 N N . VAL B 1 17 ? 21.641 -14.109 -6.77 1 66.69 17 VAL B N 1
ATOM 2306 C CA . VAL B 1 17 ? 21.391 -13.109 -5.742 1 66.69 17 VAL B CA 1
ATOM 2307 C C . VAL B 1 17 ? 19.891 -13.039 -5.441 1 66.69 17 VAL B C 1
ATOM 2309 O O . VAL B 1 17 ? 19.484 -13.039 -4.281 1 66.69 17 VAL B O 1
ATOM 2312 N N . LEU B 1 18 ? 19.094 -13.086 -6.445 1 73.38 18 LEU B N 1
ATOM 2313 C CA . LEU B 1 18 ? 17.641 -12.992 -6.246 1 73.38 18 LEU B CA 1
ATOM 2314 C C . LEU B 1 18 ? 17.109 -14.25 -5.582 1 73.38 18 LEU B C 1
ATOM 2316 O O . LEU B 1 18 ? 16.234 -14.172 -4.711 1 73.38 18 LEU B O 1
ATOM 2320 N N . ARG B 1 19 ? 17.688 -15.414 -5.945 1 77.56 19 ARG B N 1
ATOM 2321 C CA . ARG B 1 19 ? 17.25 -16.672 -5.352 1 77.56 19 ARG B CA 1
ATOM 2322 C C . ARG B 1 19 ? 17.562 -16.719 -3.859 1 77.56 19 ARG B C 1
ATOM 2324 O O . ARG B 1 19 ? 16.75 -17.188 -3.062 1 77.56 19 ARG B O 1
ATOM 2331 N N . ASN B 1 20 ? 18.672 -16.125 -3.568 1 76.88 20 ASN B N 1
ATOM 2332 C CA . ASN B 1 20 ? 19.047 -16.078 -2.16 1 76.88 20 ASN B CA 1
ATOM 2333 C C . ASN B 1 20 ? 18.109 -15.188 -1.354 1 76.88 20 ASN B C 1
ATOM 2335 O O . ASN B 1 20 ? 17.703 -15.539 -0.243 1 76.88 20 ASN B O 1
ATOM 2339 N N . ALA B 1 21 ? 17.781 -14.125 -1.959 1 76.75 21 ALA B N 1
ATOM 2340 C CA . ALA B 1 21 ? 16.844 -13.219 -1.293 1 76.75 21 ALA B CA 1
ATOM 2341 C C . ALA B 1 21 ? 15.484 -13.875 -1.105 1 76.75 21 ALA B C 1
ATOM 2343 O O . ALA B 1 21 ? 14.883 -13.773 -0.033 1 76.75 21 ALA B O 1
ATOM 2344 N N . MET B 1 22 ? 15.102 -14.586 -2.068 1 84.12 22 MET B N 1
ATOM 2345 C CA . MET B 1 22 ? 13.797 -15.234 -2.021 1 84.12 22 MET B CA 1
ATOM 2346 C C . MET B 1 22 ? 13.805 -16.391 -1.02 1 84.12 22 MET B C 1
ATOM 2348 O O . MET B 1 22 ? 12.789 -16.656 -0.379 1 84.12 22 MET B O 1
ATOM 2352 N N . GLN B 1 23 ? 14.93 -17.031 -0.871 1 88.25 23 GLN B N 1
ATOM 2353 C CA . GLN B 1 23 ? 15.039 -18.156 0.044 1 88.25 23 GLN B CA 1
ATOM 2354 C C . GLN B 1 23 ? 14.883 -17.719 1.494 1 88.25 23 GLN B C 1
ATOM 2356 O O . GLN B 1 23 ? 14.492 -18.5 2.354 1 88.25 23 GLN B O 1
ATOM 2361 N N . SER B 1 24 ? 15.109 -16.453 1.707 1 88.38 24 SER B N 1
ATOM 2362 C CA . SER B 1 24 ? 15.047 -15.922 3.066 1 88.38 24 SER B CA 1
ATOM 2363 C C . SER B 1 24 ? 13.617 -15.547 3.453 1 88.38 24 SER B C 1
ATOM 2365 O O . SER B 1 24 ? 13.344 -15.266 4.621 1 88.38 24 SER B O 1
ATOM 2367 N N . ARG B 1 25 ? 12.719 -15.633 2.527 1 91.81 25 ARG B N 1
ATOM 2368 C CA . ARG B 1 25 ? 11.336 -15.258 2.797 1 91.81 25 ARG B CA 1
ATOM 2369 C C . ARG B 1 25 ? 10.68 -16.25 3.746 1 91.81 25 ARG B C 1
ATOM 2371 O O . ARG B 1 25 ? 11.039 -17.422 3.77 1 91.81 25 ARG B O 1
ATOM 2378 N N . ARG B 1 26 ? 9.742 -15.711 4.547 1 95.62 26 ARG B N 1
ATOM 2379 C CA . ARG B 1 26 ? 9.055 -16.484 5.574 1 95.62 26 ARG B CA 1
ATOM 2380 C C . ARG B 1 26 ? 7.562 -16.172 5.59 1 95.62 26 ARG B C 1
ATOM 2382 O O . ARG B 1 26 ? 7.125 -15.188 5.004 1 95.62 26 ARG B O 1
ATOM 2389 N N . LEU B 1 27 ? 6.867 -17.016 6.238 1 97.25 27 LEU B N 1
ATOM 2390 C CA . LEU B 1 27 ? 5.41 -16.953 6.301 1 97.25 27 LEU B CA 1
ATOM 2391 C C . LEU B 1 27 ? 4.945 -15.609 6.855 1 97.25 27 LEU B C 1
ATOM 2393 O O . LEU B 1 27 ? 4.305 -14.828 6.148 1 97.25 27 LEU B O 1
ATOM 2397 N N . ALA B 1 28 ? 5.344 -15.227 8.008 1 94.56 28 ALA B N 1
ATOM 2398 C CA . ALA B 1 28 ? 4.789 -14.086 8.734 1 94.56 28 ALA B CA 1
ATOM 2399 C C . ALA B 1 28 ? 5.07 -12.781 7.996 1 94.56 28 ALA B C 1
ATOM 2401 O O . ALA B 1 28 ? 4.16 -11.977 7.777 1 94.56 28 ALA B O 1
ATOM 2402 N N . PRO B 1 29 ? 6.266 -12.547 7.477 1 91.69 29 PRO B N 1
ATOM 2403 C CA . PRO B 1 29 ? 6.531 -11.266 6.82 1 91.69 29 PRO B CA 1
ATOM 2404 C C . PRO B 1 29 ? 5.934 -11.18 5.418 1 91.69 29 PRO B C 1
ATOM 2406 O O . PRO B 1 29 ? 5.594 -10.094 4.949 1 91.69 29 PRO B O 1
ATOM 2409 N N . GLN B 1 30 ? 5.762 -12.32 4.77 1 93.88 30 GLN B N 1
ATOM 2410 C CA . GLN B 1 30 ? 5.395 -12.25 3.359 1 93.88 30 GLN B CA 1
ATOM 2411 C C . GLN B 1 30 ? 3.896 -12.477 3.17 1 93.88 30 GLN B C 1
ATOM 2413 O O . GLN B 1 30 ? 3.271 -11.859 2.307 1 93.88 30 GLN B O 1
ATOM 2418 N N . VAL B 1 31 ? 3.344 -13.422 3.93 1 96.81 31 VAL B N 1
ATOM 2419 C CA . VAL B 1 31 ? 1.945 -13.781 3.73 1 96.81 31 VAL B CA 1
ATOM 2420 C C . VAL B 1 31 ? 1.275 -14.023 5.082 1 96.81 31 VAL B C 1
ATOM 2422 O O . VAL B 1 31 ? 0.662 -15.07 5.301 1 96.81 31 VAL B O 1
ATOM 2425 N N . PRO B 1 32 ? 1.198 -12.977 5.875 1 96.31 32 PRO B N 1
ATOM 2426 C CA . PRO B 1 32 ? 0.646 -13.156 7.219 1 96.31 32 PRO B CA 1
ATOM 2427 C C . PRO B 1 32 ? -0.833 -13.539 7.203 1 96.31 32 PRO B C 1
ATOM 2429 O O . PRO B 1 32 ? -1.319 -14.18 8.141 1 96.31 32 PRO B O 1
ATOM 2432 N N . HIS B 1 33 ? -1.523 -13.234 6.172 1 97.31 33 HIS B N 1
ATOM 2433 C CA . HIS B 1 33 ? -2.949 -13.531 6.086 1 97.31 33 HIS B CA 1
ATOM 2434 C C . HIS B 1 33 ? -3.199 -15.031 6.059 1 97.31 33 HIS B C 1
ATOM 2436 O O . HIS B 1 33 ? -4.32 -15.484 6.297 1 97.31 33 HIS B O 1
ATOM 2442 N N . LEU B 1 34 ? -2.195 -15.82 5.754 1 98.56 34 LEU B N 1
ATOM 2443 C CA . LEU B 1 34 ? -2.352 -17.266 5.691 1 98.56 34 LEU B CA 1
ATOM 2444 C C . LEU B 1 34 ? -2.33 -17.875 7.09 1 98.56 34 LEU B C 1
ATOM 2446 O O . LEU B 1 34 ? -2.748 -19.016 7.277 1 98.56 34 LEU B O 1
ATOM 2450 N N . ILE B 1 35 ? -1.804 -17.203 8.062 1 98.56 35 ILE B N 1
ATOM 2451 C CA . ILE B 1 35 ? -1.572 -17.766 9.391 1 98.56 35 ILE B CA 1
ATOM 2452 C C . ILE B 1 35 ? -2.893 -18.25 9.984 1 98.56 35 ILE B C 1
ATOM 2454 O O . ILE B 1 35 ? -3.012 -19.406 10.383 1 98.56 35 ILE B O 1
ATOM 2458 N N . PRO B 1 36 ? -3.938 -17.406 10.008 1 98.12 36 PRO B N 1
ATOM 2459 C CA . PRO B 1 36 ? -5.195 -17.922 10.547 1 98.12 36 PRO B CA 1
ATOM 2460 C C . PRO B 1 36 ? -5.789 -19.047 9.703 1 98.12 36 PRO B C 1
ATOM 2462 O O . PRO B 1 36 ? -6.449 -19.953 10.234 1 98.12 36 PRO B O 1
ATOM 2465 N N . ILE B 1 37 ? -5.59 -19.031 8.414 1 98.25 37 ILE B N 1
ATOM 2466 C CA . ILE B 1 37 ? -6.098 -20.078 7.523 1 98.25 37 ILE B CA 1
ATOM 2467 C C . ILE B 1 37 ? -5.402 -21.406 7.828 1 98.25 37 ILE B C 1
ATOM 2469 O O . ILE B 1 37 ? -6.062 -22.422 8.008 1 98.25 37 ILE B O 1
ATOM 2473 N N . LEU B 1 38 ? -4.094 -21.328 7.914 1 98.75 38 LEU B N 1
ATOM 2474 C CA . LEU B 1 38 ? -3.293 -22.516 8.203 1 98.75 38 LEU B CA 1
ATOM 2475 C C . LEU B 1 38 ? -3.648 -23.094 9.57 1 98.75 38 LEU B C 1
ATOM 2477 O O . LEU B 1 38 ? -3.77 -24.312 9.727 1 98.75 38 LEU B O 1
ATOM 2481 N N . GLY B 1 39 ? -3.812 -22.219 10.516 1 98.5 39 GLY B N 1
ATOM 2482 C CA . GLY B 1 39 ? -4.156 -22.641 11.867 1 98.5 39 GLY B CA 1
ATOM 2483 C C . GLY B 1 39 ? -5.488 -23.359 11.945 1 98.5 39 GLY B C 1
ATOM 2484 O O . GLY B 1 39 ? -5.688 -24.203 12.82 1 98.5 39 GLY B O 1
ATOM 2485 N N . ALA B 1 40 ? -6.332 -23.094 11.062 1 98.06 40 ALA B N 1
ATOM 2486 C CA . ALA B 1 40 ? -7.688 -23.625 11.109 1 98.06 40 ALA B CA 1
ATOM 2487 C C . ALA B 1 40 ? -7.789 -24.953 10.344 1 98.06 40 ALA B C 1
ATOM 2489 O O . ALA B 1 40 ? -8.812 -25.625 10.414 1 98.06 40 ALA B O 1
ATOM 2490 N N . LEU B 1 41 ? -6.746 -25.359 9.641 1 98.38 41 LEU B N 1
ATOM 2491 C CA . LEU B 1 41 ? -6.797 -26.562 8.828 1 98.38 41 LEU B CA 1
ATOM 2492 C C . LEU B 1 41 ? -6.77 -27.812 9.711 1 98.38 41 LEU B C 1
ATOM 2494 O O . LEU B 1 41 ? -6.109 -27.828 10.758 1 98.38 41 LEU B O 1
ATOM 2498 N N . PRO B 1 42 ? -7.449 -28.891 9.328 1 97.81 42 PRO B N 1
ATOM 2499 C CA . PRO B 1 42 ? -7.395 -30.141 10.094 1 97.81 42 PRO B CA 1
ATOM 2500 C C . PRO B 1 42 ? -6.059 -30.875 9.938 1 97.81 42 PRO B C 1
ATOM 2502 O O . PRO B 1 42 ? -5.297 -30.578 9.008 1 97.81 42 PRO B O 1
ATOM 2505 N N . ASP B 1 43 ? -5.844 -31.797 10.828 1 98.19 43 ASP B N 1
ATOM 2506 C CA . ASP B 1 43 ? -4.648 -32.625 10.727 1 98.19 43 ASP B CA 1
ATOM 2507 C C . ASP B 1 43 ? -4.629 -33.406 9.406 1 98.19 43 ASP B C 1
ATOM 2509 O O . ASP B 1 43 ? -5.66 -33.938 8.977 1 98.19 43 ASP B O 1
ATOM 2513 N N . GLY B 1 44 ? -3.5 -33.375 8.812 1 97.94 44 GLY B N 1
ATOM 2514 C CA . GLY B 1 44 ? -3.35 -34.094 7.566 1 97.94 44 GLY B CA 1
ATOM 2515 C C . GLY B 1 44 ? -3.721 -33.281 6.34 1 97.94 44 GLY B C 1
ATOM 2516 O O . GLY B 1 44 ? -3.549 -33.75 5.211 1 97.94 44 GLY B O 1
ATOM 2517 N N . ALA B 1 45 ? -4.168 -32.062 6.602 1 98.75 45 ALA B N 1
ATOM 2518 C CA . ALA B 1 45 ? -4.539 -31.234 5.469 1 98.75 45 ALA B CA 1
ATOM 2519 C C . ALA B 1 45 ? -3.346 -30.984 4.551 1 98.75 45 ALA B C 1
ATOM 2521 O O . ALA B 1 45 ? -2.197 -31 5 1 98.75 45 ALA B O 1
ATOM 2522 N N . VAL B 1 46 ? -3.641 -30.75 3.291 1 98.88 46 VAL B N 1
ATOM 2523 C CA . VAL B 1 46 ? -2.611 -30.562 2.275 1 98.88 46 VAL B CA 1
ATOM 2524 C C . VAL B 1 46 ? -2.592 -29.109 1.824 1 98.88 46 VAL B C 1
ATOM 2526 O O . VAL B 1 46 ? -3.633 -28.547 1.473 1 98.88 46 VAL B O 1
ATOM 2529 N N . VAL B 1 47 ? -1.436 -28.469 1.853 1 98.94 47 VAL B N 1
ATOM 2530 C CA . VAL B 1 47 ? -1.18 -27.109 1.414 1 98.94 47 VAL B CA 1
ATOM 2531 C C . VAL B 1 47 ? -0.214 -27.109 0.231 1 98.94 47 VAL B C 1
ATOM 2533 O O . VAL B 1 47 ? 0.848 -27.734 0.293 1 98.94 47 VAL B O 1
ATOM 2536 N N . CYS B 1 48 ? -0.556 -26.406 -0.786 1 98.88 48 CYS B N 1
ATOM 2537 C CA . CYS B 1 48 ? 0.297 -26.375 -1.969 1 98.88 48 CYS B CA 1
ATOM 2538 C C . CYS B 1 48 ? 0.66 -24.938 -2.342 1 98.88 48 CYS B C 1
ATOM 2540 O O . CYS B 1 48 ? -0.222 -24.094 -2.514 1 98.88 48 CYS B O 1
ATOM 2542 N N . GLU B 1 49 ? 1.942 -24.672 -2.445 1 98.88 49 GLU B N 1
ATOM 2543 C CA . GLU B 1 49 ? 2.398 -23.406 -3.02 1 98.88 49 GLU B CA 1
ATOM 2544 C C . GLU B 1 49 ? 2.734 -23.562 -4.5 1 98.88 49 GLU B C 1
ATOM 2546 O O . GLU B 1 49 ? 3.572 -24.391 -4.867 1 98.88 49 GLU B O 1
ATOM 2551 N N . VAL B 1 50 ? 2.084 -22.781 -5.32 1 98.81 50 VAL B N 1
ATOM 2552 C CA . VAL B 1 50 ? 2.357 -22.719 -6.75 1 98.81 50 VAL B CA 1
ATOM 2553 C C . VAL B 1 50 ? 3.357 -21.609 -7.039 1 98.81 50 VAL B C 1
ATOM 2555 O O . VAL B 1 50 ? 3.078 -20.438 -6.785 1 98.81 50 VAL B O 1
ATOM 2558 N N . GLY B 1 51 ? 4.477 -21.953 -7.613 1 98.19 51 GLY B N 1
ATOM 2559 C CA . GLY B 1 51 ? 5.566 -21 -7.777 1 98.19 51 GLY B CA 1
ATOM 2560 C C . GLY B 1 51 ? 6.328 -20.75 -6.492 1 98.19 51 GLY B C 1
ATOM 2561 O O . GLY B 1 51 ? 6.504 -19.594 -6.094 1 98.19 51 GLY B O 1
ATOM 2562 N N . CYS B 1 52 ? 6.906 -21.812 -5.918 1 97.94 52 CYS B N 1
ATOM 2563 C CA . CYS B 1 52 ? 7.461 -21.703 -4.574 1 97.94 52 CYS B CA 1
ATOM 2564 C C . CYS B 1 52 ? 8.883 -21.156 -4.613 1 97.94 52 CYS B C 1
ATOM 2566 O O . CYS B 1 52 ? 9.438 -20.781 -3.578 1 97.94 52 CYS B O 1
ATOM 2568 N N . GLY B 1 53 ? 9.5 -21.047 -5.777 1 96.69 53 GLY B N 1
ATOM 2569 C CA . GLY B 1 53 ? 10.898 -20.641 -5.844 1 96.69 53 GLY B CA 1
ATOM 2570 C C . GLY B 1 53 ? 11.812 -21.531 -5.02 1 96.69 53 GLY B C 1
ATOM 2571 O O . GLY B 1 53 ? 11.719 -22.75 -5.078 1 96.69 53 GLY B O 1
ATOM 2572 N N . PRO B 1 54 ? 12.711 -20.906 -4.352 1 96.62 54 PRO B N 1
ATOM 2573 C CA . PRO B 1 54 ? 13.625 -21.703 -3.533 1 96.62 54 PRO B CA 1
ATOM 2574 C C . PRO B 1 54 ? 13 -22.141 -2.213 1 96.62 54 PRO B C 1
ATOM 2576 O O . PRO B 1 54 ? 13.703 -22.672 -1.344 1 96.62 54 PRO B O 1
ATOM 2579 N N . GLY B 1 55 ? 11.797 -21.922 -2.002 1 97 55 GLY B N 1
ATOM 2580 C CA . GLY B 1 55 ? 10.992 -22.641 -1.025 1 97 55 GLY B CA 1
ATOM 2581 C C . GLY B 1 55 ? 11.07 -22.031 0.366 1 97 55 GLY B C 1
ATOM 2582 O O . GLY B 1 55 ? 10.812 -22.719 1.358 1 97 55 GLY B O 1
ATOM 2583 N N . GLY B 1 56 ? 11.469 -20.766 0.541 1 96.69 56 GLY B N 1
ATOM 2584 C CA . GLY B 1 56 ? 11.594 -20.156 1.858 1 96.69 56 GLY B CA 1
ATOM 2585 C C . GLY B 1 56 ? 10.289 -20.156 2.637 1 96.69 56 GLY B C 1
ATOM 2586 O O . GLY B 1 56 ? 10.25 -20.594 3.793 1 96.69 56 GLY B O 1
ATOM 2587 N N . ILE B 1 57 ? 9.227 -19.719 2.064 1 97.88 57 ILE B N 1
ATOM 2588 C CA . ILE B 1 57 ? 7.934 -19.641 2.729 1 97.88 57 ILE B CA 1
ATOM 2589 C C . ILE B 1 57 ? 7.387 -21.047 2.971 1 97.88 57 ILE B C 1
ATOM 2591 O O . ILE B 1 57 ? 6.906 -21.344 4.066 1 97.88 57 ILE B O 1
ATOM 2595 N N . THR B 1 58 ? 7.527 -21.891 2.018 1 98.06 58 THR B N 1
ATOM 2596 C CA . THR B 1 58 ? 7.016 -23.25 2.09 1 98.06 58 THR B CA 1
ATOM 2597 C C . THR B 1 58 ? 7.691 -24.016 3.223 1 98.06 58 THR B C 1
ATOM 2599 O O . THR B 1 58 ? 7.023 -24.719 3.982 1 98.06 58 THR B O 1
ATOM 2602 N N . LEU B 1 59 ? 8.984 -23.875 3.326 1 98.5 59 LEU B N 1
ATOM 2603 C CA . LEU B 1 59 ? 9.742 -24.531 4.391 1 98.5 59 LEU B CA 1
ATOM 2604 C C . LEU B 1 59 ? 9.297 -24.031 5.762 1 98.5 59 LEU B C 1
ATOM 2606 O O . LEU B 1 59 ? 9.109 -24.828 6.688 1 98.5 59 LEU B O 1
ATOM 2610 N N . ASP B 1 60 ? 9.133 -22.734 5.852 1 98.62 60 ASP B N 1
ATOM 2611 C CA . ASP B 1 60 ? 8.68 -22.125 7.102 1 98.62 60 ASP B CA 1
ATOM 2612 C C . ASP B 1 60 ? 7.312 -22.672 7.512 1 98.62 60 ASP B C 1
ATOM 2614 O O . ASP B 1 60 ? 7.09 -22.984 8.68 1 98.62 60 ASP B O 1
ATOM 2618 N N . ILE B 1 61 ? 6.422 -22.828 6.578 1 98.81 61 ILE B N 1
ATOM 2619 C CA . ILE B 1 61 ? 5.09 -23.359 6.852 1 98.81 61 ILE B CA 1
ATOM 2620 C C . ILE B 1 61 ? 5.203 -24.797 7.332 1 98.81 61 ILE B C 1
ATOM 2622 O O . ILE B 1 61 ? 4.59 -25.172 8.336 1 98.81 61 ILE B O 1
ATOM 2626 N N . ALA B 1 62 ? 5.969 -25.609 6.676 1 98.75 62 ALA B N 1
ATOM 2627 C CA . ALA B 1 62 ? 6.121 -27.016 7.031 1 98.75 62 ALA B CA 1
ATOM 2628 C C . ALA B 1 62 ? 6.688 -27.172 8.438 1 98.75 62 ALA B C 1
ATOM 2630 O O . ALA B 1 62 ? 6.285 -28.062 9.18 1 98.75 62 ALA B O 1
ATOM 2631 N N . GLN B 1 63 ? 7.629 -26.297 8.789 1 98.62 63 GLN B N 1
ATOM 2632 C CA . GLN B 1 63 ? 8.242 -26.344 10.109 1 98.62 63 GLN B CA 1
ATOM 2633 C C . GLN B 1 63 ? 7.254 -25.922 11.195 1 98.62 63 GLN B C 1
ATOM 2635 O O . GLN B 1 63 ? 7.215 -26.516 12.273 1 98.62 63 GLN B O 1
ATOM 2640 N N . ARG B 1 64 ? 6.445 -24.953 10.906 1 98.31 64 ARG B N 1
ATOM 2641 C CA . ARG B 1 64 ? 5.523 -24.406 11.891 1 98.31 64 ARG B CA 1
ATOM 2642 C C . ARG B 1 64 ? 4.312 -25.312 12.078 1 98.31 64 ARG B C 1
ATOM 2644 O O . ARG B 1 64 ? 3.697 -25.312 13.148 1 98.31 64 ARG B O 1
ATOM 2651 N N . TYR B 1 65 ? 4.012 -26.078 11.016 1 98.5 65 TYR B N 1
ATOM 2652 C CA . TYR B 1 65 ? 2.818 -26.922 11.055 1 98.5 65 TYR B CA 1
ATOM 2653 C C . TYR B 1 65 ? 3.146 -28.344 10.656 1 98.5 65 TYR B C 1
ATOM 2655 O O . TYR B 1 65 ? 2.707 -28.828 9.609 1 98.5 65 TYR B O 1
ATOM 2663 N N . PRO B 1 66 ? 3.697 -29.109 11.57 1 98.12 66 PRO B N 1
ATOM 2664 C CA . PRO B 1 66 ? 4.121 -30.469 11.242 1 98.12 66 PRO B CA 1
ATOM 2665 C C . PRO B 1 66 ? 2.945 -31.406 10.953 1 98.12 66 PRO B C 1
ATOM 2667 O O . PRO B 1 66 ? 3.127 -32.469 10.367 1 98.12 66 PRO B O 1
ATOM 2670 N N . ARG B 1 67 ? 1.802 -30.984 11.336 1 98.19 67 ARG B N 1
ATOM 2671 C CA . ARG B 1 67 ? 0.619 -31.812 11.141 1 98.19 67 ARG B CA 1
ATOM 2672 C C . ARG B 1 67 ? 0.111 -31.719 9.703 1 98.19 67 ARG B C 1
ATOM 2674 O O . ARG B 1 67 ? -0.745 -32.5 9.289 1 98.19 67 ARG B O 1
ATOM 2681 N N . LEU B 1 68 ? 0.569 -30.766 8.953 1 98.81 68 LEU B N 1
ATOM 2682 C CA . LEU B 1 68 ? 0.14 -30.562 7.574 1 98.81 68 LEU B CA 1
ATOM 2683 C C . LEU B 1 68 ? 1.102 -31.234 6.598 1 98.81 68 LEU B C 1
ATOM 2685 O O . LEU B 1 68 ? 2.242 -31.531 6.953 1 98.81 68 LEU B O 1
ATOM 2689 N N . THR B 1 69 ? 0.616 -31.594 5.445 1 98.81 69 THR B N 1
ATOM 2690 C CA . THR B 1 69 ? 1.458 -31.922 4.301 1 98.81 69 THR B CA 1
ATOM 2691 C C . THR B 1 69 ? 1.618 -30.703 3.385 1 98.81 69 THR B C 1
ATOM 2693 O O . THR B 1 69 ? 0.627 -30.141 2.928 1 98.81 69 THR B O 1
ATOM 2696 N N . VAL B 1 70 ? 2.842 -30.328 3.145 1 98.88 70 VAL B N 1
ATOM 2697 C CA . VAL B 1 70 ? 3.113 -29.125 2.373 1 98.88 70 VAL B CA 1
ATOM 2698 C C . VAL B 1 70 ? 3.777 -29.484 1.049 1 98.88 70 VAL B C 1
ATOM 2700 O O . VAL B 1 70 ? 4.73 -30.266 1.022 1 98.88 70 VAL B O 1
ATOM 2703 N N . LEU B 1 71 ? 3.209 -28.984 0.011 1 98.88 71 LEU B N 1
ATOM 2704 C CA . LEU B 1 71 ? 3.734 -29.172 -1.336 1 98.88 71 LEU B CA 1
ATOM 2705 C C . LEU B 1 71 ? 4.207 -27.844 -1.924 1 98.88 71 LEU B C 1
ATOM 2707 O O . LEU B 1 71 ? 3.578 -26.812 -1.71 1 98.88 71 LEU B O 1
ATOM 2711 N N . GLY B 1 72 ? 5.293 -27.891 -2.607 1 98.75 72 GLY B N 1
ATOM 2712 C CA . GLY B 1 72 ? 5.777 -26.75 -3.381 1 98.75 72 GLY B CA 1
ATOM 2713 C C . GLY B 1 72 ? 6.168 -27.125 -4.801 1 98.75 72 GLY B C 1
ATOM 2714 O O . GLY B 1 72 ? 6.746 -28.188 -5.035 1 98.75 72 GLY B O 1
ATOM 2715 N N . MET B 1 73 ? 5.82 -26.266 -5.738 1 98.38 73 MET B N 1
ATOM 2716 C CA . MET B 1 73 ? 6.258 -26.516 -7.113 1 98.38 73 MET B CA 1
ATOM 2717 C C . MET B 1 73 ? 6.695 -25.203 -7.777 1 98.38 73 MET B C 1
ATOM 2719 O O . MET B 1 73 ? 6.23 -24.125 -7.406 1 98.38 73 MET B O 1
ATOM 2723 N N . ASP B 1 74 ? 7.562 -25.328 -8.664 1 97.94 74 ASP B N 1
ATOM 2724 C CA . ASP B 1 74 ? 8.07 -24.234 -9.484 1 97.94 74 ASP B CA 1
ATOM 2725 C C . ASP B 1 74 ? 8.602 -24.734 -10.828 1 97.94 74 ASP B C 1
ATOM 2727 O O . ASP B 1 74 ? 9.047 -25.891 -10.922 1 97.94 74 ASP B O 1
ATOM 2731 N N . ILE B 1 75 ? 8.539 -23.891 -11.781 1 97 75 ILE B N 1
ATOM 2732 C CA . ILE B 1 75 ? 9 -24.281 -13.109 1 97 75 ILE B CA 1
ATOM 2733 C C . ILE B 1 75 ? 10.531 -24.297 -13.141 1 97 75 ILE B C 1
ATOM 2735 O O . ILE B 1 75 ? 11.133 -24.984 -13.969 1 97 75 ILE B O 1
ATOM 2739 N N . ASP B 1 76 ? 11.172 -23.562 -12.289 1 94.69 76 ASP B N 1
ATOM 2740 C CA . ASP B 1 76 ? 12.625 -23.406 -12.266 1 94.69 76 ASP B CA 1
ATOM 2741 C C . ASP B 1 76 ? 13.281 -24.547 -11.5 1 94.69 76 ASP B C 1
ATOM 2743 O O . ASP B 1 76 ? 13.297 -24.547 -10.266 1 94.69 76 ASP B O 1
ATOM 2747 N N . ALA B 1 77 ? 13.984 -25.422 -12.18 1 96.31 77 ALA B N 1
ATOM 2748 C CA . ALA B 1 77 ? 14.586 -26.609 -11.586 1 96.31 77 ALA B CA 1
ATOM 2749 C C . ALA B 1 77 ? 15.68 -26.234 -10.594 1 96.31 77 ALA B C 1
ATOM 2751 O O . ALA B 1 77 ? 15.875 -26.922 -9.586 1 96.31 77 ALA B O 1
ATOM 2752 N N . LYS B 1 78 ? 16.375 -25.188 -10.875 1 94.44 78 LYS B N 1
ATOM 2753 C CA . LYS B 1 78 ? 17.438 -24.75 -9.961 1 94.44 78 LYS B CA 1
ATOM 2754 C C . LYS B 1 78 ? 16.844 -24.328 -8.609 1 94.44 78 LYS B C 1
ATOM 2756 O O . LYS B 1 78 ? 17.391 -24.656 -7.562 1 94.44 78 LYS B O 1
ATOM 2761 N N . SER B 1 79 ? 15.766 -23.578 -8.664 1 95.38 79 SER B N 1
ATOM 2762 C CA . SER B 1 79 ? 15.094 -23.172 -7.434 1 95.38 79 SER B CA 1
ATOM 2763 C C . SER B 1 79 ? 14.594 -24.375 -6.648 1 95.38 79 SER B C 1
ATOM 2765 O O . SER B 1 79 ? 14.742 -24.422 -5.426 1 95.38 79 SER B O 1
ATOM 2767 N N . ILE B 1 80 ? 14.078 -25.328 -7.297 1 97.25 80 ILE B N 1
ATOM 2768 C CA . ILE B 1 80 ? 13.539 -26.516 -6.645 1 97.25 80 ILE B CA 1
ATOM 2769 C C . ILE B 1 80 ? 14.68 -27.312 -5.988 1 97.25 80 ILE B C 1
ATOM 2771 O O . ILE B 1 80 ? 14.516 -27.844 -4.891 1 97.25 80 ILE B O 1
ATOM 2775 N N . LYS B 1 81 ? 15.781 -27.391 -6.672 1 96.81 81 LYS B N 1
ATOM 2776 C CA . LYS B 1 81 ? 16.938 -28.062 -6.074 1 96.81 81 LYS B CA 1
ATOM 2777 C C . LYS B 1 81 ? 17.344 -27.391 -4.77 1 96.81 81 LYS B C 1
ATOM 2779 O O . LYS B 1 81 ? 17.594 -28.062 -3.77 1 96.81 81 LYS B O 1
ATOM 2784 N N . LEU B 1 82 ? 17.406 -26.062 -4.824 1 95.75 82 LEU B N 1
ATOM 2785 C CA . LEU B 1 82 ? 17.75 -25.312 -3.623 1 95.75 82 LEU B CA 1
ATOM 2786 C C . LEU B 1 82 ? 16.719 -25.562 -2.521 1 95.75 82 LEU B C 1
ATOM 2788 O O . LEU B 1 82 ? 17.078 -25.703 -1.351 1 95.75 82 LEU B O 1
ATOM 2792 N N . ALA B 1 83 ? 15.492 -25.594 -2.869 1 97.38 83 ALA B N 1
ATOM 2793 C CA . ALA B 1 83 ? 14.414 -25.828 -1.912 1 97.38 83 ALA B CA 1
ATOM 2794 C C . ALA B 1 83 ? 14.555 -27.203 -1.266 1 97.38 83 ALA B C 1
ATOM 2796 O O . ALA B 1 83 ? 14.438 -27.344 -0.045 1 97.38 83 ALA B O 1
ATOM 2797 N N . HIS B 1 84 ? 14.797 -28.219 -2.076 1 96.81 84 HIS B N 1
ATOM 2798 C CA . HIS B 1 84 ? 15 -29.578 -1.583 1 96.81 84 HIS B CA 1
ATOM 2799 C C . HIS B 1 84 ? 16.172 -29.641 -0.605 1 96.81 84 HIS B C 1
ATOM 2801 O O . HIS B 1 84 ? 16.062 -30.266 0.451 1 96.81 84 HIS B O 1
ATOM 2807 N N . ASP B 1 85 ? 17.266 -29.047 -1.014 1 96.69 85 ASP B N 1
ATOM 2808 C CA . ASP B 1 85 ? 18.453 -29.047 -0.168 1 96.69 85 ASP B CA 1
ATOM 2809 C C . ASP B 1 85 ? 18.172 -28.406 1.188 1 96.69 85 ASP B C 1
ATOM 2811 O O . ASP B 1 85 ? 18.578 -28.922 2.227 1 96.69 85 ASP B O 1
ATOM 2815 N N . ALA B 1 86 ? 17.484 -27.297 1.168 1 96.5 86 ALA B N 1
ATOM 2816 C CA . ALA B 1 86 ? 17.172 -26.609 2.412 1 96.5 86 ALA B CA 1
ATOM 2817 C C . ALA B 1 86 ? 16.266 -27.453 3.295 1 96.5 86 ALA B C 1
ATOM 2819 O O . ALA B 1 86 ? 16.438 -27.516 4.512 1 96.5 86 ALA B O 1
ATOM 2820 N N . ALA B 1 87 ? 15.312 -28.094 2.691 1 97.06 87 ALA B N 1
ATOM 2821 C CA . ALA B 1 87 ? 14.406 -28.953 3.441 1 97.06 87 ALA B CA 1
ATOM 2822 C C . ALA B 1 87 ? 15.156 -30.125 4.062 1 97.06 87 ALA B C 1
ATOM 2824 O O . ALA B 1 87 ? 14.922 -30.469 5.227 1 97.06 87 ALA B O 1
ATOM 2825 N N . SER B 1 88 ? 16 -30.719 3.287 1 96.75 88 SER B N 1
ATOM 2826 C CA . SER B 1 88 ? 16.797 -31.828 3.766 1 96.75 88 SER B CA 1
ATOM 2827 C C . SER B 1 88 ? 17.688 -31.422 4.938 1 96.75 88 SER B C 1
ATOM 2829 O O . SER B 1 88 ? 17.766 -32.125 5.941 1 96.75 88 SER B O 1
ATOM 2831 N N . GLN B 1 89 ? 18.266 -30.344 4.812 1 97.25 89 GLN B N 1
ATOM 2832 C CA . GLN B 1 89 ? 19.141 -29.828 5.863 1 97.25 89 GLN B CA 1
ATOM 2833 C C . GLN B 1 89 ? 18.359 -29.531 7.137 1 97.25 89 GLN B C 1
ATOM 2835 O O . GLN B 1 89 ? 18.875 -29.719 8.242 1 97.25 89 GLN B O 1
ATOM 2840 N N . ALA B 1 90 ? 17.125 -29.109 6.949 1 96.88 90 ALA B N 1
ATOM 2841 C CA . ALA B 1 90 ? 16.297 -28.734 8.086 1 96.88 90 ALA B CA 1
ATOM 2842 C C . ALA B 1 90 ? 15.656 -29.969 8.719 1 96.88 90 ALA B C 1
ATOM 2844 O O . ALA B 1 90 ? 15.078 -29.891 9.805 1 96.88 90 ALA B O 1
ATOM 2845 N N . GLY B 1 91 ? 15.617 -31.078 8.094 1 97.12 91 GLY B N 1
ATOM 2846 C CA . GLY B 1 91 ? 15.047 -32.312 8.617 1 97.12 91 GLY B CA 1
ATOM 2847 C C . GLY B 1 91 ? 13.531 -32.312 8.609 1 97.12 91 GLY B C 1
ATOM 2848 O O . GLY B 1 91 ? 12.906 -32.812 9.547 1 97.12 91 GLY B O 1
ATOM 2849 N N . VAL B 1 92 ? 12.977 -31.672 7.688 1 96.88 92 VAL B N 1
ATOM 2850 C CA . VAL B 1 92 ? 11.523 -31.594 7.582 1 96.88 92 VAL B CA 1
ATOM 2851 C C . VAL B 1 92 ? 11.008 -32.719 6.703 1 96.88 92 VAL B C 1
ATOM 2853 O O . VAL B 1 92 ? 11.508 -32.938 5.598 1 96.88 92 VAL B O 1
ATOM 2856 N N . HIS B 1 93 ? 9.93 -33.469 7.156 1 95.25 93 HIS B N 1
ATOM 2857 C CA . HIS B 1 93 ? 9.523 -34.688 6.469 1 95.25 93 HIS B CA 1
ATOM 2858 C C . HIS B 1 93 ? 8.109 -34.562 5.914 1 95.25 93 HIS B C 1
ATOM 2860 O O . HIS B 1 93 ? 7.629 -35.438 5.219 1 95.25 93 HIS B O 1
ATOM 2866 N N . ASN B 1 94 ? 7.465 -33.469 6.195 1 98.25 94 ASN B N 1
ATOM 2867 C CA . ASN B 1 94 ? 6.113 -33.25 5.695 1 98.25 94 ASN B CA 1
ATOM 2868 C C . ASN B 1 94 ? 6.098 -32.281 4.516 1 98.25 94 ASN B C 1
ATOM 2870 O O . ASN B 1 94 ? 5.09 -31.625 4.258 1 98.25 94 ASN B O 1
ATOM 2874 N N . LEU B 1 95 ? 7.188 -32.125 3.859 1 98.69 95 LEU B N 1
ATOM 2875 C CA . LEU B 1 95 ? 7.375 -31.141 2.789 1 98.69 95 LEU B CA 1
ATOM 2876 C C . LEU B 1 95 ? 7.93 -31.812 1.537 1 98.69 95 LEU B C 1
ATOM 2878 O O . LEU B 1 95 ? 8.93 -32.531 1.605 1 98.69 95 LEU B O 1
ATOM 2882 N N . TYR B 1 96 ? 7.301 -31.578 0.411 1 98.62 96 TYR B N 1
ATOM 2883 C CA . TYR B 1 96 ? 7.723 -32.156 -0.855 1 98.62 96 TYR B CA 1
ATOM 2884 C C . TYR B 1 96 ? 7.754 -31.125 -1.962 1 98.62 96 TYR B C 1
ATOM 2886 O O . TYR B 1 96 ? 6.926 -30.203 -1.983 1 98.62 96 TYR B O 1
ATOM 2894 N N . TYR B 1 97 ? 8.68 -31.234 -2.84 1 98.5 97 TYR B N 1
ATOM 2895 C CA . TYR B 1 97 ? 8.828 -30.297 -3.953 1 98.5 97 TYR B CA 1
ATOM 2896 C C . TYR B 1 97 ? 8.828 -31.047 -5.285 1 98.5 97 TYR B C 1
ATOM 2898 O O . TYR B 1 97 ? 9.25 -32.188 -5.367 1 98.5 97 TYR B O 1
ATOM 2906 N N . SER B 1 98 ? 8.422 -30.375 -6.344 1 98.38 98 SER B N 1
ATOM 2907 C CA . SER B 1 98 ? 8.516 -30.891 -7.707 1 98.38 98 SER B CA 1
ATOM 2908 C C . SER B 1 98 ? 8.641 -29.766 -8.719 1 98.38 98 SER B C 1
ATOM 2910 O O . SER B 1 98 ? 8.078 -28.688 -8.523 1 98.38 98 SER B O 1
ATOM 2912 N N . VAL B 1 99 ? 9.391 -30.031 -9.758 1 97.94 99 VAL B N 1
ATOM 2913 C CA . VAL B 1 99 ? 9.367 -29.125 -10.898 1 97.94 99 VAL B CA 1
ATOM 2914 C C . VAL B 1 99 ? 8.039 -29.266 -11.648 1 97.94 99 VAL B C 1
ATOM 2916 O O . VAL B 1 99 ? 7.574 -30.391 -11.891 1 97.94 99 VAL B O 1
ATOM 2919 N N . GLY B 1 100 ? 7.438 -28.188 -11.914 1 97.12 100 GLY B N 1
ATOM 2920 C CA . GLY B 1 100 ? 6.168 -28.219 -12.625 1 97.12 100 GLY B CA 1
ATOM 2921 C C . GLY B 1 100 ? 5.766 -26.875 -13.188 1 97.12 100 GLY B C 1
ATOM 2922 O O . GLY B 1 100 ? 6.418 -25.859 -12.914 1 97.12 100 GLY B O 1
ATOM 2923 N N . ASP B 1 101 ? 4.727 -26.922 -14.016 1 97.38 101 ASP B N 1
ATOM 2924 C CA . ASP B 1 101 ? 4.164 -25.75 -14.68 1 97.38 101 ASP B CA 1
ATOM 2925 C C . ASP B 1 101 ? 2.791 -25.406 -14.102 1 97.38 101 ASP B C 1
ATOM 2927 O O . ASP B 1 101 ? 1.887 -26.25 -14.094 1 97.38 101 ASP B O 1
ATOM 2931 N N . ALA B 1 102 ? 2.648 -24.172 -13.656 1 97.62 102 ALA B N 1
ATOM 2932 C CA . ALA B 1 102 ? 1.379 -23.734 -13.086 1 97.62 102 ALA B CA 1
ATOM 2933 C C . ALA B 1 102 ? 0.244 -23.891 -14.094 1 97.62 102 ALA B C 1
ATOM 2935 O O . ALA B 1 102 ? -0.914 -24.062 -13.719 1 97.62 102 ALA B O 1
ATOM 2936 N N . LEU B 1 103 ? 0.531 -23.844 -15.383 1 97 103 LEU B N 1
ATOM 2937 C CA . LEU B 1 103 ? -0.467 -23.953 -16.438 1 97 103 LEU B CA 1
ATOM 2938 C C . LEU B 1 103 ? -0.908 -25.391 -16.625 1 97 103 LEU B C 1
ATOM 2940 O O . LEU B 1 103 ? -1.925 -25.672 -17.266 1 97 103 LEU B O 1
ATOM 2944 N N . ASN B 1 104 ? -0.098 -26.281 -16.141 1 96.44 104 ASN B N 1
ATOM 2945 C CA . ASN B 1 104 ? -0.389 -27.719 -16.203 1 96.44 104 ASN B CA 1
ATOM 2946 C C . ASN B 1 104 ? -0.213 -28.375 -14.836 1 96.44 104 ASN B C 1
ATOM 2948 O O . ASN B 1 104 ? 0.485 -29.391 -14.719 1 96.44 104 ASN B O 1
ATOM 2952 N N . LEU B 1 105 ? -0.785 -27.781 -13.867 1 96.62 105 LEU B N 1
ATOM 2953 C CA . LEU B 1 105 ? -0.608 -28.188 -12.484 1 96.62 105 LEU B CA 1
ATOM 2954 C C . LEU B 1 105 ? -1.073 -29.625 -12.281 1 96.62 105 LEU B C 1
ATOM 2956 O O . LEU B 1 105 ? -0.444 -30.391 -11.539 1 96.62 105 LEU B O 1
ATOM 2960 N N . SER B 1 106 ? -2.094 -30.031 -12.984 1 94.75 106 SER B N 1
ATOM 2961 C CA . SER B 1 106 ? -2.693 -31.359 -12.812 1 94.75 106 SER B CA 1
ATOM 2962 C C . SER B 1 106 ? -1.709 -32.469 -13.18 1 94.75 106 SER B C 1
ATOM 2964 O O . SER B 1 106 ? -1.795 -33.562 -12.656 1 94.75 106 SER B O 1
ATOM 2966 N N . GLU B 1 107 ? -0.797 -32.156 -14 1 95.69 107 GLU B N 1
ATOM 2967 C CA . GLU B 1 107 ? 0.186 -33.156 -14.43 1 95.69 107 GLU B CA 1
ATOM 2968 C C . GLU B 1 107 ? 1.09 -33.562 -13.273 1 95.69 107 GLU B C 1
ATOM 2970 O O . GLU B 1 107 ? 1.651 -34.656 -13.281 1 95.69 107 GLU B O 1
ATOM 2975 N N . LEU B 1 108 ? 1.188 -32.75 -12.336 1 96.94 108 LEU B N 1
ATOM 2976 C CA . LEU B 1 108 ? 2.055 -33.031 -11.195 1 96.94 108 LEU B CA 1
ATOM 2977 C C . LEU B 1 108 ? 1.48 -34.156 -10.344 1 96.94 108 LEU B C 1
ATOM 2979 O O . LEU B 1 108 ? 2.182 -34.719 -9.5 1 96.94 108 LEU B O 1
ATOM 2983 N N . ALA B 1 109 ? 0.234 -34.5 -10.539 1 96.31 109 ALA B N 1
ATOM 2984 C CA . ALA B 1 109 ? -0.426 -35.531 -9.742 1 96.31 109 ALA B CA 1
ATOM 2985 C C . ALA B 1 109 ? 0.266 -36.875 -9.898 1 96.31 109 ALA B C 1
ATOM 2987 O O . ALA B 1 109 ? 0.112 -37.781 -9.062 1 96.31 109 ALA B O 1
ATOM 2988 N N . SER B 1 110 ? 0.993 -37.062 -10.984 1 95.69 110 SER B N 1
ATOM 2989 C CA . SER B 1 110 ? 1.692 -38.312 -11.25 1 95.69 110 SER B CA 1
ATOM 2990 C C . SER B 1 110 ? 3.016 -38.375 -10.492 1 95.69 110 SER B C 1
ATOM 2992 O O . SER B 1 110 ? 3.631 -39.438 -10.391 1 95.69 110 SER B O 1
ATOM 2994 N N . GLU B 1 111 ? 3.482 -37.219 -10 1 96.44 111 GLU B N 1
ATOM 2995 C CA . GLU B 1 111 ? 4.719 -37.188 -9.227 1 96.44 111 GLU B CA 1
ATOM 2996 C C . GLU B 1 111 ? 4.508 -37.75 -7.82 1 96.44 111 GLU B C 1
ATOM 2998 O O . GLU B 1 111 ? 3.422 -37.625 -7.254 1 96.44 111 GLU B O 1
ATOM 3003 N N . PRO B 1 112 ? 5.527 -38.375 -7.25 1 95.75 112 PRO B N 1
ATOM 3004 C CA . PRO B 1 112 ? 5.402 -38.906 -5.883 1 95.75 112 PRO B CA 1
ATOM 3005 C C . PRO B 1 112 ? 4.977 -37.812 -4.883 1 95.75 112 PRO B C 1
ATOM 3007 O O . PRO B 1 112 ? 5.523 -36.719 -4.891 1 95.75 112 PRO B O 1
ATOM 3010 N N . ASN B 1 113 ? 3.988 -38.094 -4.098 1 96.88 113 ASN B N 1
ATOM 3011 C CA . ASN B 1 113 ? 3.502 -37.281 -2.996 1 96.88 113 ASN B CA 1
ATOM 3012 C C . ASN B 1 113 ? 2.633 -36.125 -3.498 1 96.88 113 ASN B C 1
ATOM 3014 O O . ASN B 1 113 ? 2.201 -35.281 -2.715 1 96.88 113 ASN B O 1
ATOM 3018 N N . PHE B 1 114 ? 2.402 -36.031 -4.809 1 98.38 114 PHE B N 1
ATOM 3019 C CA . PHE B 1 114 ? 1.656 -34.875 -5.348 1 98.38 114 PHE B CA 1
ATOM 3020 C C . PHE B 1 114 ? 0.266 -35.312 -5.797 1 98.38 114 PHE B C 1
ATOM 3022 O O . PHE B 1 114 ? -0.399 -34.594 -6.551 1 98.38 114 PHE B O 1
ATOM 3029 N N . GLU B 1 115 ? -0.277 -36.406 -5.375 1 97.5 115 GLU B N 1
ATOM 3030 C CA . GLU B 1 115 ? -1.582 -36.906 -5.773 1 97.5 115 GLU B CA 1
ATOM 3031 C C . GLU B 1 115 ? -2.695 -35.938 -5.43 1 97.5 115 GLU B C 1
ATOM 3033 O O . GLU B 1 115 ? -3.682 -35.812 -6.16 1 97.5 115 GLU B O 1
ATOM 3038 N N . ALA B 1 116 ? -2.463 -35.219 -4.391 1 97.56 116 ALA B N 1
ATOM 3039 C CA . ALA B 1 116 ? -3.488 -34.312 -3.879 1 97.56 116 ALA B CA 1
ATOM 3040 C C . ALA B 1 116 ? -3.744 -33.156 -4.855 1 97.56 116 ALA B C 1
ATOM 3042 O O . ALA B 1 116 ? -4.75 -32.469 -4.742 1 97.56 116 ALA B O 1
ATOM 3043 N N . ILE B 1 117 ? -2.889 -33 -5.844 1 97.25 117 ILE B N 1
ATOM 3044 C CA . ILE B 1 117 ? -3.025 -31.906 -6.801 1 97.25 117 ILE B CA 1
ATOM 3045 C C . ILE B 1 117 ? -4.297 -32.094 -7.625 1 97.25 117 ILE B C 1
ATOM 3047 O O . ILE B 1 117 ? -4.793 -31.156 -8.242 1 97.25 117 ILE B O 1
ATOM 3051 N N . LYS B 1 118 ? -4.844 -33.281 -7.613 1 96 118 LYS B N 1
ATOM 3052 C CA . LYS B 1 118 ? -6.098 -33.562 -8.312 1 96 118 LYS B CA 1
ATOM 3053 C C . LYS B 1 118 ? -7.301 -33.344 -7.406 1 96 118 LYS B C 1
ATOM 3055 O O . LYS B 1 118 ? -8.07 -34.25 -7.137 1 96 118 LYS B O 1
ATOM 3060 N N . GLY B 1 119 ? -7.465 -32.188 -6.902 1 96.56 119 GLY B N 1
ATOM 3061 C CA . GLY B 1 119 ? -8.641 -31.797 -6.141 1 96.56 119 GLY B CA 1
ATOM 3062 C C . GLY B 1 119 ? -8.57 -32.188 -4.68 1 96.56 119 GLY B C 1
ATOM 3063 O O . GLY B 1 119 ? -9.594 -32.438 -4.043 1 96.56 119 GLY B O 1
ATOM 3064 N N . GLY B 1 120 ? -7.41 -32.281 -4.16 1 97.31 120 GLY B N 1
ATOM 3065 C CA . GLY B 1 120 ? -7.258 -32.781 -2.795 1 97.31 120 GLY B CA 1
ATOM 3066 C C . GLY B 1 120 ? -6.551 -31.781 -1.89 1 97.31 120 GLY B C 1
ATOM 3067 O O . GLY B 1 120 ? -6.305 -32.062 -0.717 1 97.31 120 GLY B O 1
ATOM 3068 N N . CYS B 1 121 ? -6.227 -30.594 -2.354 1 98.62 121 CYS B N 1
ATOM 3069 C CA . CYS B 1 121 ? -5.527 -29.594 -1.553 1 98.62 121 CYS B CA 1
ATOM 3070 C C . CYS B 1 121 ? -6.512 -28.75 -0.756 1 98.62 121 CYS B C 1
ATOM 3072 O O . CYS B 1 121 ? -7.52 -28.297 -1.297 1 98.62 121 CYS B O 1
ATOM 3074 N N . HIS B 1 122 ? -6.23 -28.547 0.484 1 98.62 122 HIS B N 1
ATOM 3075 C CA . HIS B 1 122 ? -7.078 -27.719 1.341 1 98.62 122 HIS B CA 1
ATOM 3076 C C . HIS B 1 122 ? -6.785 -26.25 1.146 1 98.62 122 HIS B C 1
ATOM 3078 O O . HIS B 1 122 ? -7.688 -25.406 1.271 1 98.62 122 HIS B O 1
ATOM 3084 N N . LEU B 1 123 ? -5.574 -25.906 0.89 1 98.88 123 LEU B N 1
ATOM 3085 C CA . LEU B 1 123 ? -5.098 -24.562 0.575 1 98.88 123 LEU B CA 1
ATOM 3086 C C . LEU B 1 123 ? -4.117 -24.594 -0.594 1 98.88 123 LEU B C 1
ATOM 3088 O O . LEU B 1 123 ? -3.143 -25.344 -0.571 1 98.88 123 LEU B O 1
ATOM 3092 N N . VAL B 1 124 ? -4.41 -23.844 -1.604 1 98.88 124 VAL B N 1
ATOM 3093 C CA . VAL B 1 124 ? -3.486 -23.594 -2.707 1 98.88 124 VAL B CA 1
ATOM 3094 C C . VAL B 1 124 ? -3.164 -22.094 -2.779 1 98.88 124 VAL B C 1
ATOM 3096 O O . VAL B 1 124 ? -4.066 -21.266 -2.912 1 98.88 124 VAL B O 1
ATOM 3099 N N . TYR B 1 125 ? -1.91 -21.766 -2.686 1 98.88 125 TYR B N 1
ATOM 3100 C CA . TYR B 1 125 ? -1.606 -20.344 -2.695 1 98.88 125 TYR B CA 1
ATOM 3101 C C . TYR B 1 125 ? -0.401 -20.047 -3.58 1 98.88 125 TYR B C 1
ATOM 3103 O O . TYR B 1 125 ? 0.345 -20.953 -3.949 1 98.88 125 TYR B O 1
ATOM 3111 N N . SER B 1 126 ? -0.279 -18.844 -4.004 1 98.81 126 SER B N 1
ATOM 3112 C CA . SER B 1 126 ? 0.854 -18.328 -4.758 1 98.81 126 SER B CA 1
ATOM 3113 C C . SER B 1 126 ? 1.257 -16.938 -4.262 1 98.81 126 SER B C 1
ATOM 3115 O O . SER B 1 126 ? 0.401 -16.141 -3.885 1 98.81 126 SER B O 1
ATOM 3117 N N . HIS B 1 127 ? 2.484 -16.734 -4.227 1 98 127 HIS B N 1
A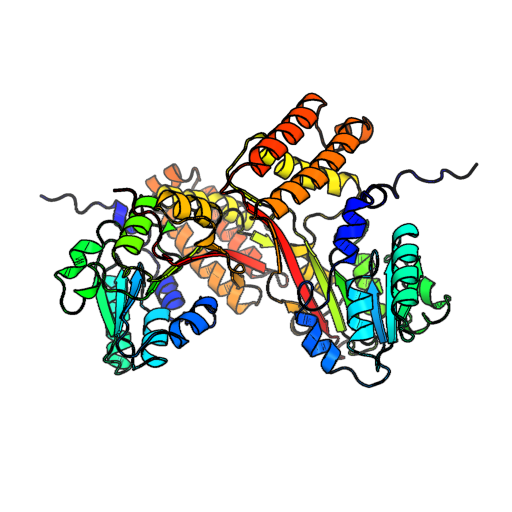TOM 3118 C CA . HIS B 1 127 ? 3.068 -15.461 -3.84 1 98 127 HIS B CA 1
ATOM 3119 C C . HIS B 1 127 ? 4.086 -14.984 -4.871 1 98 127 HIS B C 1
ATOM 3121 O O . HIS B 1 127 ? 5.207 -15.492 -4.922 1 98 127 HIS B O 1
ATOM 3127 N N . ALA B 1 128 ? 3.707 -14 -5.629 1 95.81 128 ALA B N 1
ATOM 3128 C CA . ALA B 1 128 ? 4.586 -13.336 -6.59 1 95.81 128 ALA B CA 1
ATOM 3129 C C . ALA B 1 128 ? 5.074 -14.32 -7.652 1 95.81 128 ALA B C 1
ATOM 3131 O O . ALA B 1 128 ? 6.246 -14.297 -8.031 1 95.81 128 ALA B O 1
ATOM 3132 N N . ALA B 1 129 ? 4.227 -15.164 -8.18 1 97.25 129 ALA B N 1
ATOM 3133 C CA . ALA B 1 129 ? 4.652 -16.172 -9.156 1 97.25 129 ALA B CA 1
ATOM 3134 C C . ALA B 1 129 ? 3.727 -16.172 -10.367 1 97.25 129 ALA B C 1
ATOM 3136 O O . ALA B 1 129 ? 4.188 -16.25 -11.508 1 97.25 129 ALA B O 1
ATOM 3137 N N . ILE B 1 130 ? 2.424 -16.062 -10.125 1 98.19 130 ILE B N 1
ATOM 3138 C CA . ILE B 1 130 ? 1.436 -16.234 -11.188 1 98.19 130 ILE B CA 1
ATOM 3139 C C . ILE B 1 130 ? 1.603 -15.117 -12.227 1 98.19 130 ILE B C 1
ATOM 3141 O O . ILE B 1 130 ? 1.39 -15.336 -13.422 1 98.19 130 ILE B O 1
ATOM 3145 N N . MET B 1 131 ? 2.049 -13.977 -11.781 1 97.5 131 MET B N 1
ATOM 3146 C CA . MET B 1 131 ? 2.248 -12.844 -12.68 1 97.5 131 MET B CA 1
ATOM 3147 C C . MET B 1 131 ? 3.287 -13.172 -13.75 1 97.5 131 MET B C 1
ATOM 3149 O O . MET B 1 131 ? 3.312 -12.547 -14.812 1 97.5 131 MET B O 1
ATOM 3153 N N . HIS B 1 132 ? 4.105 -14.133 -13.531 1 95.38 132 HIS B N 1
ATOM 3154 C CA . HIS B 1 132 ? 5.188 -14.484 -14.445 1 95.38 132 HIS B CA 1
ATOM 3155 C C . HIS B 1 132 ? 4.762 -15.602 -15.398 1 95.38 132 HIS B C 1
ATOM 3157 O O . HIS B 1 132 ? 5.543 -16.016 -16.25 1 95.38 132 HIS B O 1
ATOM 3163 N N . THR B 1 133 ? 3.578 -16.094 -15.242 1 95.56 133 THR B N 1
ATOM 3164 C CA . THR B 1 133 ? 3.053 -17.062 -16.203 1 95.56 133 THR B CA 1
ATOM 3165 C C . THR B 1 133 ? 2.473 -16.359 -17.422 1 95.56 133 THR B C 1
ATOM 3167 O O . THR B 1 133 ? 1.966 -15.242 -17.312 1 95.56 133 THR B O 1
ATOM 3170 N N . PRO B 1 134 ? 2.588 -17 -18.578 1 93 134 PRO B N 1
ATOM 3171 C CA . PRO B 1 134 ? 2.059 -16.344 -19.781 1 93 134 PRO B CA 1
ATOM 3172 C C . PRO B 1 134 ? 0.535 -16.25 -19.781 1 93 134 PRO B C 1
ATOM 3174 O O . PRO B 1 134 ? -0.041 -15.5 -20.578 1 93 134 PRO B O 1
ATOM 3177 N N . ASP B 1 135 ? -0.122 -16.984 -18.938 1 96.19 135 ASP B N 1
ATOM 3178 C CA . ASP B 1 135 ? -1.578 -16.984 -18.828 1 96.19 135 ASP B CA 1
ATOM 3179 C C . ASP B 1 135 ? -2.02 -17.109 -17.375 1 96.19 135 ASP B C 1
ATOM 3181 O O . ASP B 1 135 ? -2.289 -18.219 -16.906 1 96.19 135 ASP B O 1
ATOM 3185 N N . ALA B 1 136 ? -2.191 -15.961 -16.734 1 97.56 136 ALA B N 1
ATOM 3186 C CA . ALA B 1 136 ? -2.508 -15.938 -15.312 1 97.56 136 ALA B CA 1
ATOM 3187 C C . ALA B 1 136 ? -3.871 -16.562 -15.047 1 97.56 136 ALA B C 1
ATOM 3189 O O . ALA B 1 136 ? -4.031 -17.328 -14.086 1 97.56 136 ALA B O 1
ATOM 3190 N N . LEU B 1 137 ? -4.836 -16.281 -15.883 1 97.56 137 LEU B N 1
ATOM 3191 C CA . LEU B 1 137 ? -6.188 -16.797 -15.703 1 97.56 137 LEU B CA 1
ATOM 3192 C C . LEU B 1 137 ? -6.188 -18.328 -15.727 1 97.56 137 LEU B C 1
ATOM 3194 O O . LEU B 1 137 ? -6.809 -18.969 -14.875 1 97.56 137 LEU B O 1
ATOM 3198 N N . ALA B 1 138 ? -5.469 -18.922 -16.625 1 97.56 138 ALA B N 1
ATOM 3199 C CA . ALA B 1 138 ? -5.367 -20.375 -16.719 1 97.56 138 ALA B CA 1
ATOM 3200 C C . ALA B 1 138 ? -4.695 -20.969 -15.484 1 97.56 138 ALA B C 1
ATOM 3202 O O . ALA B 1 138 ? -5.102 -22.016 -14.984 1 97.56 138 ALA B O 1
ATOM 3203 N N . SER B 1 139 ? -3.68 -20.312 -15.023 1 98.19 139 SER B N 1
ATOM 3204 C CA . SER B 1 139 ? -2.988 -20.766 -13.828 1 98.19 139 SER B CA 1
ATOM 3205 C C . SER B 1 139 ? -3.914 -20.75 -12.617 1 98.19 139 SER B C 1
ATOM 3207 O O . SER B 1 139 ? -3.92 -21.688 -11.82 1 98.19 139 SER B O 1
ATOM 3209 N N . ILE B 1 140 ? -4.703 -19.703 -12.492 1 98.62 140 ILE B N 1
ATOM 3210 C CA . ILE B 1 140 ? -5.621 -19.578 -11.367 1 98.62 140 ILE B CA 1
ATOM 3211 C C . ILE B 1 140 ? -6.715 -20.641 -11.461 1 98.62 140 ILE B C 1
ATOM 3213 O O . ILE B 1 140 ? -7.141 -21.188 -10.453 1 98.62 140 ILE B O 1
ATOM 3217 N N . ARG B 1 141 ? -7.117 -20.953 -12.664 1 98.06 141 ARG B N 1
ATOM 3218 C CA . ARG B 1 141 ? -8.078 -22.031 -12.867 1 98.06 141 ARG B CA 1
ATOM 3219 C C . ARG B 1 141 ? -7.516 -23.375 -12.383 1 98.06 141 ARG B C 1
ATOM 3221 O O . ARG B 1 141 ? -8.219 -24.156 -11.75 1 98.06 141 ARG B O 1
ATOM 3228 N N . GLN B 1 142 ? -6.238 -23.594 -12.727 1 98.38 142 GLN B N 1
ATOM 3229 C CA . GLN B 1 142 ? -5.574 -24.812 -12.266 1 98.38 142 GLN B CA 1
ATOM 3230 C C . GLN B 1 142 ? -5.527 -24.859 -10.734 1 98.38 142 GLN B C 1
ATOM 3232 O O . GLN B 1 142 ? -5.742 -25.922 -10.141 1 98.38 142 GLN B O 1
ATOM 3237 N N . MET B 1 143 ? -5.254 -23.766 -10.109 1 98.62 143 MET B N 1
ATOM 3238 C CA . MET B 1 143 ? -5.211 -23.688 -8.648 1 98.62 143 MET B CA 1
ATOM 3239 C C . MET B 1 143 ? -6.57 -24.031 -8.047 1 98.62 143 MET B C 1
ATOM 3241 O O . MET B 1 143 ? -6.648 -24.797 -7.082 1 98.62 143 MET B O 1
ATOM 3245 N N . ARG B 1 144 ? -7.609 -23.469 -8.617 1 98.19 144 ARG B N 1
ATOM 3246 C CA . ARG B 1 144 ? -8.953 -23.75 -8.117 1 98.19 144 ARG B CA 1
ATOM 3247 C C . ARG B 1 144 ? -9.266 -25.234 -8.234 1 98.19 144 ARG B C 1
ATOM 3249 O O . ARG B 1 144 ? -9.82 -25.844 -7.305 1 98.19 144 ARG B O 1
ATOM 3256 N N . ARG B 1 145 ? -8.883 -25.859 -9.352 1 97.38 145 ARG B N 1
ATOM 3257 C CA . ARG B 1 145 ? -9.156 -27.281 -9.586 1 97.38 145 ARG B CA 1
ATOM 3258 C C . ARG B 1 145 ? -8.391 -28.156 -8.594 1 97.38 145 ARG B C 1
ATOM 3260 O O . ARG B 1 145 ? -8.859 -29.234 -8.227 1 97.38 145 ARG B O 1
ATOM 3267 N N . ALA B 1 146 ? -7.27 -27.688 -8.195 1 98.25 146 ALA B N 1
ATOM 3268 C CA . ALA B 1 146 ? -6.43 -28.453 -7.281 1 98.25 146 ALA B CA 1
ATOM 3269 C C . ALA B 1 146 ? -7.012 -28.453 -5.871 1 98.25 146 ALA B C 1
ATOM 3271 O O . ALA B 1 146 ? -6.688 -29.328 -5.059 1 98.25 146 ALA B O 1
ATOM 3272 N N . ALA B 1 147 ? -7.82 -27.469 -5.574 1 98 147 ALA B N 1
ATOM 3273 C CA . ALA B 1 147 ? -8.406 -27.359 -4.238 1 98 147 ALA B CA 1
ATOM 3274 C C . ALA B 1 147 ? -9.602 -28.297 -4.082 1 98 147 ALA B C 1
ATOM 3276 O O . ALA B 1 147 ? -10.328 -28.547 -5.047 1 98 147 ALA B O 1
ATOM 3277 N N . ILE B 1 148 ? -9.836 -28.797 -2.914 1 97.12 148 ILE B N 1
ATOM 3278 C CA . ILE B 1 148 ? -11.039 -29.562 -2.6 1 97.12 148 ILE B CA 1
ATOM 3279 C C . ILE B 1 148 ? -12.266 -28.656 -2.691 1 97.12 148 ILE B C 1
ATOM 3281 O O . ILE B 1 148 ? -12.148 -27.438 -2.617 1 97.12 148 ILE B O 1
ATOM 3285 N N . PRO B 1 149 ? -13.438 -29.297 -2.91 1 94 149 PRO B N 1
ATOM 3286 C CA . PRO B 1 149 ? -14.633 -28.484 -2.699 1 94 149 PRO B CA 1
ATOM 3287 C C . PRO B 1 149 ? -14.648 -27.797 -1.33 1 94 149 PRO B C 1
ATOM 3289 O O . PRO B 1 149 ? -14.414 -28.453 -0.311 1 94 149 PRO B O 1
ATOM 3292 N N . GLY B 1 150 ? -14.836 -26.531 -1.302 1 94.88 150 GLY B N 1
ATOM 3293 C CA . GLY B 1 150 ? -14.781 -25.797 -0.047 1 94.88 150 GLY B CA 1
ATOM 3294 C C . GLY B 1 150 ? -13.375 -25.375 0.33 1 94.88 150 GLY B C 1
ATOM 3295 O O . GLY B 1 150 ? -13.18 -24.688 1.342 1 94.88 150 GLY B O 1
ATOM 3296 N N . GLY B 1 151 ? -12.438 -25.734 -0.482 1 97.5 151 GLY B N 1
ATOM 3297 C CA . GLY B 1 151 ? -11.055 -25.375 -0.221 1 97.5 151 GLY B CA 1
ATOM 3298 C C . GLY B 1 151 ? -10.758 -23.906 -0.49 1 97.5 151 GLY B C 1
ATOM 3299 O O . GLY B 1 151 ? -11.633 -23.172 -0.928 1 97.5 151 GLY B O 1
ATOM 3300 N N . THR B 1 152 ? -9.539 -23.484 -0.178 1 98.31 152 THR B N 1
ATOM 3301 C CA . THR B 1 152 ? -9.125 -22.078 -0.244 1 98.31 152 THR B CA 1
ATOM 3302 C C . THR B 1 152 ? -8.023 -21.891 -1.281 1 98.31 152 THR B C 1
ATOM 3304 O O . THR B 1 152 ? -7.102 -22.703 -1.368 1 98.31 152 THR B O 1
ATOM 3307 N N . ILE B 1 153 ? -8.133 -20.859 -2.078 1 98.81 153 ILE B N 1
ATOM 3308 C CA . ILE B 1 153 ? -6.973 -20.422 -2.84 1 98.81 153 ILE B CA 1
ATOM 3309 C C . ILE B 1 153 ? -6.594 -19 -2.426 1 98.81 153 ILE B C 1
ATOM 3311 O O . ILE B 1 153 ? -7.461 -18.203 -2.066 1 98.81 153 ILE B O 1
ATOM 3315 N N . SER B 1 154 ? -5.363 -18.703 -2.428 1 98.88 154 SER B N 1
ATOM 3316 C CA . SER B 1 154 ? -4.855 -17.391 -2.09 1 98.88 154 SER B CA 1
ATOM 3317 C C . SER B 1 154 ? -3.834 -16.906 -3.115 1 98.88 154 SER B C 1
ATOM 3319 O O . SER B 1 154 ? -2.922 -17.641 -3.484 1 98.88 154 SER B O 1
ATOM 3321 N N . LEU B 1 155 ? -4.031 -15.711 -3.574 1 98.81 155 LEU B N 1
ATOM 3322 C CA . LEU B 1 155 ? -3.129 -15.086 -4.531 1 98.81 155 LEU B CA 1
ATOM 3323 C C . LEU B 1 155 ? -2.559 -13.789 -3.971 1 98.81 155 LEU B C 1
ATOM 3325 O O . LEU B 1 155 ? -3.307 -12.922 -3.514 1 98.81 155 LEU B O 1
ATOM 3329 N N . THR B 1 156 ? -1.28 -13.641 -3.943 1 98.62 156 THR B N 1
ATOM 3330 C CA . THR B 1 156 ? -0.571 -12.398 -3.66 1 98.62 156 THR B CA 1
ATOM 3331 C C . THR B 1 156 ? 0.343 -12.023 -4.824 1 98.62 156 THR B C 1
ATOM 3333 O O . THR B 1 156 ? 1.355 -12.688 -5.062 1 98.62 156 THR B O 1
ATOM 3336 N N . GLU B 1 157 ? 0.001 -11 -5.523 1 98.5 157 GLU B N 1
ATOM 3337 C CA . GLU B 1 157 ? 0.717 -10.656 -6.746 1 98.5 157 GLU B CA 1
ATOM 3338 C C . GLU B 1 157 ? 1.02 -9.156 -6.809 1 98.5 157 GLU B C 1
ATOM 3340 O O . GLU B 1 157 ? 0.228 -8.344 -6.336 1 98.5 157 GLU B O 1
ATOM 3345 N N . GLY B 1 158 ? 2.09 -8.852 -7.391 1 97.25 158 GLY B N 1
ATOM 3346 C CA . GLY B 1 158 ? 2.545 -7.473 -7.492 1 97.25 158 GLY B CA 1
ATOM 3347 C C . GLY B 1 158 ? 1.802 -6.676 -8.547 1 97.25 158 GLY B C 1
ATOM 3348 O O . GLY B 1 158 ? 1.053 -7.238 -9.344 1 97.25 158 GLY B O 1
ATOM 3349 N N . ASP B 1 159 ? 2.053 -5.379 -8.484 1 97.44 159 ASP B N 1
ATOM 3350 C CA . ASP B 1 159 ? 1.515 -4.422 -9.445 1 97.44 159 ASP B CA 1
ATOM 3351 C C . ASP B 1 159 ? 2.531 -3.324 -9.75 1 97.44 159 ASP B C 1
ATOM 3353 O O . ASP B 1 159 ? 2.84 -2.496 -8.891 1 97.44 159 ASP B O 1
ATOM 3357 N N . SER B 1 160 ? 2.99 -3.275 -10.969 1 95.94 160 SER B N 1
ATOM 3358 C CA . SER B 1 160 ? 4.051 -2.352 -11.359 1 95.94 160 SER B CA 1
ATOM 3359 C C . SER B 1 160 ? 3.568 -0.906 -11.32 1 95.94 160 SER B C 1
ATOM 3361 O O . SER B 1 160 ? 4.379 0.022 -11.242 1 95.94 160 SER B O 1
ATOM 3363 N N . GLY B 1 161 ? 2.301 -0.692 -11.375 1 95.56 161 GLY B N 1
ATOM 3364 C CA . GLY B 1 161 ? 1.762 0.652 -11.242 1 95.56 161 GLY B CA 1
ATOM 3365 C C . GLY B 1 161 ? 1.896 1.211 -9.836 1 95.56 161 GLY B C 1
ATOM 3366 O O . GLY B 1 161 ? 1.683 2.404 -9.617 1 95.56 161 GLY B O 1
ATOM 3367 N N . LEU B 1 162 ? 2.26 0.379 -8.93 1 96.5 162 LEU B N 1
ATOM 3368 C CA . LEU B 1 162 ? 2.406 0.788 -7.539 1 96.5 162 LEU B CA 1
ATOM 3369 C C . LEU B 1 162 ? 3.855 0.661 -7.086 1 96.5 162 LEU B C 1
ATOM 3371 O O . LEU B 1 162 ? 4.129 0.556 -5.887 1 96.5 162 LEU B O 1
ATOM 3375 N N . PHE B 1 163 ? 4.777 0.569 -8.023 1 96.56 163 PHE B N 1
ATOM 3376 C CA . PHE B 1 163 ? 6.215 0.597 -7.789 1 96.56 163 PHE B CA 1
ATOM 3377 C C . PHE B 1 163 ? 6.734 2.029 -7.789 1 96.56 163 PHE B C 1
ATOM 3379 O O . PHE B 1 163 ? 6.586 2.748 -8.781 1 96.56 163 PHE B O 1
ATOM 3386 N N . TYR B 1 164 ? 7.406 2.455 -6.66 1 96.94 164 TYR B N 1
ATOM 3387 C CA . TYR B 1 164 ? 7.855 3.842 -6.602 1 96.94 164 TYR B CA 1
ATOM 3388 C C . TYR B 1 164 ? 9.195 3.949 -5.891 1 96.94 164 TYR B C 1
ATOM 3390 O O . TYR B 1 164 ? 9.617 3.021 -5.195 1 96.94 164 TYR B O 1
ATOM 3398 N N . ALA B 1 165 ? 9.844 5.059 -6.156 1 98.06 165 ALA B N 1
ATOM 3399 C CA . ALA B 1 165 ? 11.086 5.422 -5.469 1 98.06 165 ALA B CA 1
ATOM 3400 C C . ALA B 1 165 ? 11.164 6.93 -5.246 1 98.06 165 ALA B C 1
ATOM 3402 O O . ALA B 1 165 ? 10.617 7.711 -6.035 1 98.06 165 ALA B O 1
ATOM 3403 N N . TYR B 1 166 ? 11.742 7.309 -4.238 1 98.38 166 TYR B N 1
ATOM 3404 C CA . TYR B 1 166 ? 12.008 8.695 -3.879 1 98.38 166 TYR B CA 1
ATOM 3405 C C . TYR B 1 166 ? 13.352 8.828 -3.172 1 98.38 166 TYR B C 1
ATOM 3407 O O . TYR B 1 166 ? 13.773 7.914 -2.463 1 98.38 166 TYR B O 1
ATOM 3415 N N . PRO B 1 167 ? 14.102 9.953 -3.367 1 98.19 167 PRO B N 1
ATOM 3416 C CA . PRO B 1 167 ? 13.812 11.086 -4.246 1 98.19 167 PRO B CA 1
ATOM 3417 C C . PRO B 1 167 ? 13.836 10.703 -5.727 1 98.19 167 PRO B C 1
ATOM 3419 O O . PRO B 1 167 ? 14.211 9.578 -6.074 1 98.19 167 PRO B O 1
ATOM 3422 N N . GLU B 1 168 ? 13.406 11.641 -6.543 1 97.88 168 GLU B N 1
ATOM 3423 C CA . GLU B 1 168 ? 13.305 11.398 -7.98 1 97.88 168 GLU B CA 1
ATOM 3424 C C . GLU B 1 168 ? 14.648 11.594 -8.672 1 97.88 168 GLU B C 1
ATOM 3426 O O . GLU B 1 168 ? 14.828 12.547 -9.43 1 97.88 168 GLU B O 1
ATOM 3431 N N . VAL B 1 169 ? 15.5 10.625 -8.508 1 98.38 169 VAL B N 1
ATOM 3432 C CA . VAL B 1 169 ? 16.734 10.57 -9.273 1 98.38 169 VAL B CA 1
ATOM 3433 C C . VAL B 1 169 ? 16.438 10.148 -10.711 1 98.38 169 VAL B C 1
ATOM 3435 O O . VAL B 1 169 ? 15.828 9.102 -10.938 1 98.38 169 VAL B O 1
ATOM 3438 N N . PRO B 1 170 ? 16.859 10.953 -11.719 1 98.44 170 PRO B N 1
ATOM 3439 C CA . PRO B 1 170 ? 16.422 10.727 -13.094 1 98.44 170 PRO B CA 1
ATOM 3440 C C . PRO B 1 170 ? 16.703 9.297 -13.57 1 98.44 170 PRO B C 1
ATOM 3442 O O . PRO B 1 170 ? 15.828 8.664 -14.164 1 98.44 170 PRO B O 1
ATOM 3445 N N . GLY B 1 171 ? 17.812 8.727 -13.328 1 98.5 171 GLY B N 1
ATOM 3446 C CA . GLY B 1 171 ? 18.109 7.363 -13.727 1 98.5 171 GLY B CA 1
ATOM 3447 C C . GLY B 1 171 ? 17.234 6.332 -13.047 1 98.5 171 GLY B C 1
ATOM 3448 O O . GLY B 1 171 ? 16.828 5.348 -13.672 1 98.5 171 GLY B O 1
ATOM 3449 N N . MET B 1 172 ? 16.969 6.531 -11.789 1 98.25 172 MET B N 1
ATOM 3450 C CA . MET B 1 172 ? 16.078 5.656 -11.047 1 98.25 172 MET B CA 1
ATOM 3451 C C . MET B 1 172 ? 14.648 5.746 -11.594 1 98.25 172 MET B C 1
ATOM 3453 O O . MET B 1 172 ? 13.945 4.734 -11.68 1 98.25 172 MET B O 1
ATOM 3457 N N . GLN B 1 173 ? 14.273 6.977 -11.953 1 98 173 GLN B N 1
ATOM 3458 C CA . GLN B 1 173 ? 12.953 7.137 -12.562 1 98 173 GLN B CA 1
ATOM 3459 C C . GLN B 1 173 ? 12.867 6.398 -13.891 1 98 173 GLN B C 1
ATOM 3461 O O . GLN B 1 173 ? 11.828 5.816 -14.219 1 98 173 GLN B O 1
ATOM 3466 N N . LYS B 1 174 ? 13.898 6.449 -14.633 1 98.5 174 LYS B N 1
ATOM 3467 C CA . LYS B 1 174 ? 13.93 5.699 -15.883 1 98.5 174 LYS B CA 1
ATOM 3468 C C . LYS B 1 174 ? 13.828 4.199 -15.625 1 98.5 174 LYS B C 1
ATOM 3470 O O . LYS B 1 174 ? 13.18 3.477 -16.391 1 98.5 174 LYS B O 1
ATOM 3475 N N . LEU B 1 175 ? 14.469 3.723 -14.617 1 98 175 LEU B N 1
ATOM 3476 C CA . LEU B 1 175 ? 14.352 2.322 -14.234 1 98 175 LEU B CA 1
ATOM 3477 C C . LEU B 1 175 ? 12.891 1.952 -13.969 1 98 175 LEU B C 1
ATOM 3479 O O . LEU B 1 175 ? 12.414 0.93 -14.461 1 98 175 LEU B O 1
ATOM 3483 N N . LEU B 1 176 ? 12.195 2.799 -13.219 1 97.19 176 LEU B N 1
ATOM 3484 C CA . LEU B 1 176 ? 10.805 2.541 -12.867 1 97.19 176 LEU B CA 1
ATOM 3485 C C . LEU B 1 176 ? 9.93 2.475 -14.117 1 97.19 176 LEU B C 1
ATOM 3487 O O . LEU B 1 176 ? 8.945 1.73 -14.156 1 97.19 176 LEU B O 1
ATOM 3491 N N . GLU B 1 177 ? 10.352 3.195 -15.109 1 97.06 177 GLU B N 1
ATOM 3492 C CA . GLU B 1 177 ? 9.641 3.199 -16.375 1 97.06 177 GLU B CA 1
ATOM 3493 C C . GLU B 1 177 ? 9.914 1.925 -17.172 1 97.06 177 GLU B C 1
ATOM 3495 O O . GLU B 1 177 ? 9.016 1.372 -17.797 1 97.06 177 GLU B O 1
ATOM 3500 N N . VAL B 1 178 ? 11.078 1.435 -17.141 1 97.75 178 VAL B N 1
ATOM 3501 C CA . VAL B 1 178 ? 11.547 0.373 -18.016 1 97.75 178 VAL B CA 1
ATOM 3502 C C . VAL B 1 178 ? 11.266 -0.989 -17.391 1 97.75 178 VAL B C 1
ATOM 3504 O O . VAL B 1 178 ? 10.984 -1.962 -18.094 1 97.75 178 VAL B O 1
ATOM 3507 N N . PHE B 1 179 ? 11.266 -1.027 -16.125 1 96 179 PHE B N 1
ATOM 3508 C CA . PHE B 1 179 ? 11.195 -2.289 -15.398 1 96 179 PHE B CA 1
ATOM 3509 C C . PHE B 1 179 ? 9.938 -3.062 -15.766 1 96 179 PHE B C 1
ATOM 3511 O O . PHE B 1 179 ? 10.008 -4.246 -16.109 1 96 179 PHE B O 1
ATOM 3518 N N . PRO B 1 180 ? 8.781 -2.375 -15.828 1 95.5 180 PRO B N 1
ATOM 3519 C CA . PRO B 1 180 ? 7.586 -3.121 -16.234 1 95.5 180 PRO B CA 1
ATOM 3520 C C . PRO B 1 180 ? 7.676 -3.631 -17.672 1 95.5 180 PRO B C 1
ATOM 3522 O O . PRO B 1 180 ? 7.133 -4.688 -18 1 95.5 180 PRO B O 1
ATOM 3525 N N . ARG B 1 181 ? 8.305 -2.936 -18.562 1 96.38 181 ARG B N 1
ATOM 3526 C CA . ARG B 1 181 ? 8.484 -3.379 -19.938 1 96.38 181 ARG B CA 1
ATOM 3527 C C . ARG B 1 181 ? 9.352 -4.633 -20 1 96.38 181 ARG B C 1
ATOM 3529 O O . ARG B 1 181 ? 9.133 -5.5 -20.844 1 96.38 181 ARG B O 1
ATOM 3536 N N . LEU B 1 182 ? 10.359 -4.668 -19.141 1 94.38 182 LEU B N 1
ATOM 3537 C CA . LEU B 1 182 ? 11.211 -5.852 -19.047 1 94.38 182 LEU B CA 1
ATOM 3538 C C . LEU B 1 182 ? 10.391 -7.078 -18.656 1 94.38 182 LEU B C 1
ATOM 3540 O O . LEU B 1 182 ? 10.531 -8.141 -19.266 1 94.38 182 LEU B O 1
ATOM 3544 N N . GLY B 1 183 ? 9.555 -6.914 -17.594 1 92.56 183 GLY B N 1
ATOM 3545 C CA . GLY B 1 183 ? 8.664 -8 -17.219 1 92.56 183 GLY B CA 1
ATOM 3546 C C . GLY B 1 183 ? 7.738 -8.43 -18.328 1 92.56 183 GLY B C 1
ATOM 3547 O O . GLY B 1 183 ? 7.574 -9.633 -18.578 1 92.56 183 GLY B O 1
ATOM 3548 N N . ALA B 1 184 ? 7.211 -7.48 -19.016 1 93.25 184 ALA B N 1
ATOM 3549 C CA . ALA B 1 184 ? 6.293 -7.77 -20.109 1 93.25 184 ALA B CA 1
ATOM 3550 C C . ALA B 1 184 ? 7.008 -8.508 -21.234 1 93.25 184 ALA B C 1
ATOM 3552 O O . ALA B 1 184 ? 6.441 -9.414 -21.859 1 93.25 184 ALA B O 1
ATOM 3553 N N . ALA B 1 185 ? 8.172 -8.086 -21.5 1 92.62 185 ALA B N 1
ATOM 3554 C CA . ALA B 1 185 ? 8.969 -8.734 -22.547 1 92.62 185 ALA B CA 1
ATOM 3555 C C . ALA B 1 185 ? 9.219 -10.203 -22.219 1 92.62 185 ALA B C 1
ATOM 3557 O O . ALA B 1 185 ? 9.391 -11.023 -23.125 1 92.62 185 ALA B O 1
ATOM 3558 N N . LYS B 1 186 ? 9.148 -10.484 -20.969 1 89.38 186 LYS B N 1
ATOM 3559 C CA . LYS B 1 186 ? 9.359 -11.859 -20.531 1 89.38 186 LYS B CA 1
ATOM 3560 C C . LYS B 1 186 ? 8.031 -12.594 -20.359 1 89.38 186 LYS B C 1
ATOM 3562 O O . LYS B 1 186 ? 7.992 -13.703 -19.828 1 89.38 186 LYS B O 1
ATOM 3567 N N . GLY B 1 187 ? 6.988 -11.945 -20.719 1 91.19 187 GLY B N 1
ATOM 3568 C CA . GLY B 1 187 ? 5.68 -12.586 -20.734 1 91.19 187 GLY B CA 1
ATOM 3569 C C . GLY B 1 187 ? 4.906 -12.375 -19.453 1 91.19 187 GLY B C 1
ATOM 3570 O O . GLY B 1 187 ? 3.83 -12.953 -19.266 1 91.19 187 GLY B O 1
ATOM 3571 N N . ALA B 1 188 ? 5.395 -11.539 -18.562 1 93.06 188 ALA B N 1
ATOM 3572 C CA . ALA B 1 188 ? 4.738 -11.32 -17.281 1 93.06 188 ALA B CA 1
ATOM 3573 C C . ALA B 1 188 ? 3.578 -10.344 -17.406 1 93.06 188 ALA B C 1
ATOM 3575 O O . ALA B 1 188 ? 3.607 -9.445 -18.25 1 93.06 188 ALA B O 1
ATOM 3576 N N . ASP B 1 189 ? 2.543 -10.555 -16.672 1 96.5 189 ASP B N 1
ATOM 3577 C CA . ASP B 1 189 ? 1.56 -9.516 -16.375 1 96.5 189 ASP B CA 1
ATOM 3578 C C . ASP B 1 189 ? 1.97 -8.695 -15.156 1 96.5 189 ASP B C 1
ATOM 3580 O O . ASP B 1 189 ? 1.623 -9.047 -14.023 1 96.5 189 ASP B O 1
ATOM 3584 N N . THR B 1 190 ? 2.576 -7.574 -15.422 1 95.44 190 THR B N 1
ATOM 3585 C CA . THR B 1 190 ? 3.219 -6.832 -14.344 1 95.44 190 THR B CA 1
ATOM 3586 C C . THR B 1 190 ? 2.188 -6.035 -13.547 1 95.44 190 THR B C 1
ATOM 3588 O O . THR B 1 190 ? 2.523 -5.41 -12.539 1 95.44 190 THR B O 1
ATOM 3591 N N . ALA B 1 191 ? 0.928 -6.09 -13.945 1 96.88 191 ALA B N 1
ATOM 3592 C CA . ALA B 1 191 ? -0.15 -5.418 -13.219 1 96.88 191 ALA B CA 1
ATOM 3593 C C . ALA B 1 191 ? -1.183 -6.426 -12.719 1 96.88 191 ALA B C 1
ATOM 3595 O O . ALA B 1 191 ? -2.363 -6.094 -12.578 1 96.88 191 ALA B O 1
ATOM 3596 N N . LEU B 1 192 ? -0.753 -7.629 -12.516 1 98.19 192 LEU B N 1
ATOM 3597 C CA . LEU B 1 192 ? -1.693 -8.672 -12.125 1 98.19 192 LEU B CA 1
ATOM 3598 C C . LEU B 1 192 ? -2.355 -8.336 -10.789 1 98.19 192 LEU B C 1
ATOM 3600 O O . LEU B 1 192 ? -3.504 -8.719 -10.555 1 98.19 192 LEU B O 1
ATOM 3604 N N . GLY B 1 193 ? -1.693 -7.641 -9.898 1 98.25 193 GLY B N 1
ATOM 3605 C CA . GLY B 1 193 ? -2.227 -7.328 -8.586 1 98.25 193 GLY B CA 1
ATOM 3606 C C . GLY B 1 193 ? -3.619 -6.727 -8.633 1 98.25 193 GLY B C 1
ATOM 3607 O O . GLY B 1 193 ? -4.539 -7.234 -7.988 1 98.25 193 GLY B O 1
ATOM 3608 N N . ARG B 1 194 ? -3.787 -5.742 -9.438 1 98.12 194 ARG B N 1
ATOM 3609 C CA . ARG B 1 194 ? -5.055 -5.023 -9.469 1 98.12 194 ARG B CA 1
ATOM 3610 C C . ARG B 1 194 ? -6.133 -5.836 -10.18 1 98.12 194 ARG B C 1
ATOM 3612 O O . ARG B 1 194 ? -7.316 -5.508 -10.102 1 98.12 194 ARG B O 1
ATOM 3619 N N . LYS B 1 195 ? -5.781 -6.965 -10.805 1 98.5 195 LYS B N 1
ATOM 3620 C CA . LYS B 1 195 ? -6.711 -7.75 -11.609 1 98.5 195 LYS B CA 1
ATOM 3621 C C . LYS B 1 195 ? -7.227 -8.953 -10.836 1 98.5 195 LYS B C 1
ATOM 3623 O O . LYS B 1 195 ? -8.047 -9.727 -11.344 1 98.5 195 LYS B O 1
ATOM 3628 N N . LEU B 1 196 ? -6.789 -9.156 -9.633 1 98.62 196 LEU B N 1
ATOM 3629 C CA . LEU B 1 196 ? -7 -10.414 -8.922 1 98.62 196 LEU B CA 1
ATOM 3630 C C . LEU B 1 196 ? -8.492 -10.68 -8.719 1 98.62 196 LEU B C 1
ATOM 3632 O O . LEU B 1 196 ? -8.953 -11.812 -8.891 1 98.62 196 LEU B O 1
ATOM 3636 N N . ILE B 1 197 ? -9.258 -9.664 -8.352 1 98.31 197 ILE B N 1
ATOM 3637 C CA . ILE B 1 197 ? -10.688 -9.859 -8.148 1 98.31 197 ILE B CA 1
ATOM 3638 C C . ILE B 1 197 ? -11.344 -10.266 -9.469 1 98.31 197 ILE B C 1
ATOM 3640 O O . ILE B 1 197 ? -12.148 -11.195 -9.508 1 98.31 197 ILE B O 1
ATOM 3644 N N . SER B 1 198 ? -10.984 -9.594 -10.547 1 98.38 198 SER B N 1
ATOM 3645 C CA . SER B 1 198 ? -11.516 -9.898 -11.867 1 98.38 198 SER B CA 1
ATOM 3646 C C . SER B 1 198 ? -11.203 -11.336 -12.273 1 98.38 198 SER B C 1
ATOM 3648 O O . SER B 1 198 ? -12.078 -12.047 -12.773 1 98.38 198 SER B O 1
ATOM 3650 N N . HIS B 1 199 ? -10.008 -11.75 -12.031 1 98.56 199 HIS B N 1
ATOM 3651 C CA . HIS B 1 199 ? -9.602 -13.102 -12.406 1 98.56 199 HIS B CA 1
ATOM 3652 C C . HIS B 1 199 ? -10.297 -14.148 -11.555 1 98.56 199 HIS B C 1
ATOM 3654 O O . HIS B 1 199 ? -10.672 -15.211 -12.055 1 98.56 199 HIS B O 1
ATOM 3660 N N . ALA B 1 200 ? -10.484 -13.852 -10.258 1 98.44 200 ALA B N 1
ATOM 3661 C CA . ALA B 1 200 ? -11.203 -14.781 -9.391 1 98.44 200 ALA B CA 1
ATOM 3662 C C . ALA B 1 200 ? -12.648 -14.961 -9.859 1 98.44 200 ALA B C 1
ATOM 3664 O O . ALA B 1 200 ? -13.148 -16.094 -9.906 1 98.44 200 ALA B O 1
ATOM 3665 N N . LEU B 1 201 ? -13.281 -13.859 -10.234 1 98.06 201 LEU B N 1
ATOM 3666 C CA . LEU B 1 201 ? -14.633 -13.93 -10.773 1 98.06 201 LEU B CA 1
ATOM 3667 C C . LEU B 1 201 ? -14.656 -14.742 -12.062 1 98.06 201 LEU B C 1
ATOM 3669 O O . LEU B 1 201 ? -15.531 -15.594 -12.25 1 98.06 201 LEU B O 1
ATOM 3673 N N . ALA B 1 202 ? -13.727 -14.555 -12.883 1 98.06 202 ALA B N 1
ATOM 3674 C CA . ALA B 1 202 ? -13.672 -15.195 -14.195 1 98.06 202 ALA B CA 1
ATOM 3675 C C . ALA B 1 202 ? -13.492 -16.703 -14.062 1 98.06 202 ALA B C 1
ATOM 3677 O O . ALA B 1 202 ? -13.969 -17.469 -14.914 1 98.06 202 ALA B O 1
ATOM 3678 N N . VAL B 1 203 ? -12.828 -17.125 -12.992 1 97.5 203 VAL B N 1
ATOM 3679 C CA . VAL B 1 203 ? -12.586 -18.562 -12.852 1 97.5 203 VAL B CA 1
ATOM 3680 C C . VAL B 1 203 ? -13.766 -19.219 -12.125 1 97.5 203 VAL B C 1
ATOM 3682 O O . VAL B 1 203 ? -13.766 -20.438 -11.906 1 97.5 203 VAL B O 1
ATOM 3685 N N . GLY B 1 204 ? -14.719 -18.375 -11.633 1 96.69 204 GLY B N 1
ATOM 3686 C CA . GLY B 1 204 ? -15.977 -18.984 -11.234 1 96.69 204 GLY B CA 1
ATOM 3687 C C . GLY B 1 204 ? -16.328 -18.734 -9.781 1 96.69 204 GLY B C 1
ATOM 3688 O O . GLY B 1 204 ? -17.344 -19.219 -9.289 1 96.69 204 GLY B O 1
ATOM 3689 N N . TYR B 1 205 ? -15.562 -17.969 -9.07 1 97.81 205 TYR B N 1
ATOM 3690 C CA . TYR B 1 205 ? -15.953 -17.625 -7.707 1 97.81 205 TYR B CA 1
ATOM 3691 C C . TYR B 1 205 ? -17.031 -16.531 -7.711 1 97.81 205 TYR B C 1
ATOM 3693 O O . TYR B 1 205 ? -16.969 -15.609 -8.516 1 97.81 205 TYR B O 1
ATOM 3701 N N . ALA B 1 206 ? -17.969 -16.719 -6.816 1 96.62 206 ALA B N 1
ATOM 3702 C CA . ALA B 1 206 ? -18.906 -15.633 -6.57 1 96.62 206 ALA B CA 1
ATOM 3703 C C . ALA B 1 206 ? -18.234 -14.492 -5.812 1 96.62 206 ALA B C 1
ATOM 3705 O O . ALA B 1 206 ? -17.203 -14.688 -5.16 1 96.62 206 ALA B O 1
ATOM 3706 N N . ARG B 1 207 ? -18.797 -13.352 -5.918 1 95.31 207 ARG B N 1
ATOM 3707 C CA . ARG B 1 207 ? -18.188 -12.172 -5.328 1 95.31 207 ARG B CA 1
ATOM 3708 C C . ARG B 1 207 ? -18.047 -12.32 -3.816 1 95.31 207 ARG B C 1
ATOM 3710 O O . ARG B 1 207 ? -17.047 -11.883 -3.234 1 95.31 207 ARG B O 1
ATOM 3717 N N . ASP B 1 208 ? -19.016 -12.93 -3.201 1 94.44 208 ASP B N 1
ATOM 3718 C CA . ASP B 1 208 ? -18.984 -13.055 -1.747 1 94.44 208 ASP B CA 1
ATOM 3719 C C . ASP B 1 208 ? -18.031 -14.164 -1.306 1 94.44 208 ASP B C 1
ATOM 3721 O O . ASP B 1 208 ? -17.828 -14.359 -0.108 1 94.44 208 ASP B O 1
ATOM 3725 N N . GLU B 1 209 ? -17.406 -14.875 -2.295 1 97.5 209 GLU B N 1
ATOM 3726 C CA . GLU B 1 209 ? -16.406 -15.898 -2.016 1 97.5 209 GLU B CA 1
ATOM 3727 C C . GLU B 1 209 ? -14.992 -15.32 -2.1 1 97.5 209 GLU B C 1
ATOM 3729 O O . GLU B 1 209 ? -14.016 -16.016 -1.789 1 97.5 209 GLU B O 1
ATOM 3734 N N . ILE B 1 210 ? -14.922 -14.117 -2.506 1 98 210 ILE B N 1
ATOM 3735 C CA . ILE B 1 210 ? -13.648 -13.445 -2.721 1 98 210 ILE B CA 1
ATOM 3736 C C . ILE B 1 210 ? -13.414 -12.406 -1.628 1 98 210 ILE B C 1
ATOM 3738 O O . ILE B 1 210 ? -14.203 -11.469 -1.479 1 98 210 ILE B O 1
ATOM 3742 N N . THR B 1 211 ? -12.352 -12.609 -0.903 1 97.12 211 THR B N 1
ATOM 3743 C CA . THR B 1 211 ? -11.969 -11.656 0.13 1 97.12 211 THR B CA 1
ATOM 3744 C C . THR B 1 211 ? -10.656 -10.969 -0.229 1 97.12 211 THR B C 1
ATOM 3746 O O . THR B 1 211 ? -9.648 -11.633 -0.463 1 97.12 211 THR B O 1
ATOM 3749 N N . ARG B 1 212 ? -10.703 -9.719 -0.287 1 96 212 ARG B N 1
ATOM 3750 C CA . ARG B 1 212 ? -9.484 -8.938 -0.452 1 96 212 ARG B CA 1
ATOM 3751 C C . ARG B 1 212 ? -8.805 -8.695 0.891 1 96 212 ARG B C 1
ATOM 3753 O O . ARG B 1 212 ? -9.469 -8.43 1.893 1 96 212 ARG B O 1
ATOM 3760 N N . HIS B 1 213 ? -7.508 -8.781 0.908 1 94.81 213 HIS B N 1
ATOM 3761 C CA . HIS B 1 213 ? -6.715 -8.5 2.1 1 94.81 213 HIS B CA 1
ATOM 3762 C C . HIS B 1 213 ? -5.883 -7.234 1.919 1 94.81 213 HIS B C 1
ATOM 3764 O O . HIS B 1 213 ? -5.816 -6.684 0.819 1 94.81 213 HIS B O 1
ATOM 3770 N N . ASN B 1 214 ? -5.32 -6.77 2.994 1 91.25 214 ASN B N 1
ATOM 3771 C CA . ASN B 1 214 ? -4.48 -5.578 2.953 1 91.25 214 ASN B CA 1
ATOM 3772 C C . ASN B 1 214 ? -3.312 -5.75 1.984 1 91.25 214 ASN B C 1
ATOM 3774 O O . ASN B 1 214 ? -2.775 -6.852 1.844 1 91.25 214 ASN B O 1
ATOM 3778 N N . LEU B 1 215 ? -2.936 -4.641 1.426 1 94.19 215 LEU B N 1
ATOM 3779 C CA . LEU B 1 215 ? -1.734 -4.633 0.598 1 94.19 215 LEU B CA 1
ATOM 3780 C C . LEU B 1 215 ? -0.515 -5.066 1.405 1 94.19 215 LEU B C 1
ATOM 3782 O O . LEU B 1 215 ? -0.479 -4.891 2.625 1 94.19 215 LEU B O 1
ATOM 3786 N N . SER B 1 216 ? 0.344 -5.684 0.714 1 94.06 216 SER B N 1
ATOM 3787 C CA . SER B 1 216 ? 1.68 -5.906 1.259 1 94.06 216 SER B CA 1
ATOM 3788 C C . SER B 1 216 ? 2.734 -5.141 0.468 1 94.06 216 SER B C 1
ATOM 3790 O O . SER B 1 216 ? 2.502 -4.762 -0.682 1 94.06 216 SER B O 1
ATOM 3792 N N . GLU B 1 217 ? 3.797 -4.812 1.185 1 93.56 217 GLU B N 1
ATOM 3793 C CA . GLU B 1 217 ? 4.852 -4.043 0.533 1 93.56 217 GLU B CA 1
ATOM 3794 C C . GLU B 1 217 ? 6.23 -4.613 0.851 1 93.56 217 GLU B C 1
ATOM 3796 O O . GLU B 1 217 ? 6.445 -5.164 1.934 1 93.56 217 GLU B O 1
ATOM 3801 N N . SER B 1 218 ? 7.102 -4.605 -0.107 1 92 218 SER B N 1
ATOM 3802 C CA . SER B 1 218 ? 8.539 -4.742 0.06 1 92 218 SER B CA 1
ATOM 3803 C C . SER B 1 218 ? 9.25 -3.402 -0.107 1 92 218 SER B C 1
ATOM 3805 O O . SER B 1 218 ? 9.438 -2.93 -1.23 1 92 218 SER B O 1
ATOM 3807 N N . THR B 1 219 ? 9.57 -2.842 1.014 1 94.06 219 THR B N 1
ATOM 3808 C CA . THR B 1 219 ? 10.117 -1.487 1.007 1 94.06 219 THR B CA 1
ATOM 3809 C C . THR B 1 219 ? 11.562 -1.48 1.486 1 94.06 219 THR B C 1
ATOM 3811 O O . THR B 1 219 ? 11.906 -2.172 2.447 1 94.06 219 THR B O 1
ATOM 3814 N N . VAL B 1 220 ? 12.406 -0.755 0.785 1 94 220 VAL B N 1
ATOM 3815 C CA . VAL B 1 220 ? 13.773 -0.531 1.229 1 94 220 VAL B CA 1
ATOM 3816 C C . VAL B 1 220 ? 13.992 0.955 1.5 1 94 220 VAL B C 1
ATOM 3818 O O . VAL B 1 220 ? 13.5 1.808 0.761 1 94 220 VAL B O 1
ATOM 3821 N N . SER B 1 221 ? 14.688 1.231 2.604 1 95.12 221 SER B N 1
ATOM 3822 C CA . SER B 1 221 ? 14.93 2.627 2.951 1 95.12 221 SER B CA 1
ATOM 3823 C C . SER B 1 221 ? 16.25 2.783 3.717 1 95.12 221 SER B C 1
ATOM 3825 O O . SER B 1 221 ? 16.812 3.875 3.762 1 95.12 221 SER B O 1
ATOM 3827 N N . LEU B 1 222 ? 16.75 1.801 4.312 1 92.69 222 LEU B N 1
ATOM 3828 C CA . LEU B 1 222 ? 18 1.862 5.055 1 92.69 222 LEU B CA 1
ATOM 3829 C C . LEU B 1 222 ? 19.188 1.679 4.117 1 92.69 222 LEU B C 1
ATOM 3831 O O . LEU B 1 222 ? 19.062 1.071 3.053 1 92.69 222 LEU B O 1
ATOM 3835 N N . PRO B 1 223 ? 20.312 2.127 4.535 1 93.56 223 PRO B N 1
ATOM 3836 C CA . PRO B 1 223 ? 21.469 2.141 3.633 1 93.56 223 PRO B CA 1
ATOM 3837 C C . PRO B 1 223 ? 21.797 0.755 3.084 1 93.56 223 PRO B C 1
ATOM 3839 O O . PRO B 1 223 ? 21.969 0.593 1.874 1 93.56 223 PRO B O 1
ATOM 3842 N N . MET B 1 224 ? 21.844 -0.201 3.941 1 91.62 224 MET B N 1
ATOM 3843 C CA . MET B 1 224 ? 22.219 -1.54 3.498 1 91.62 224 MET B CA 1
ATOM 3844 C C . MET B 1 224 ? 21.156 -2.117 2.561 1 91.62 224 MET B C 1
ATOM 3846 O O . MET B 1 224 ? 21.5 -2.797 1.589 1 91.62 224 MET B O 1
ATOM 3850 N N . GLU B 1 225 ? 19.906 -1.822 2.877 1 90.94 225 GLU B N 1
AT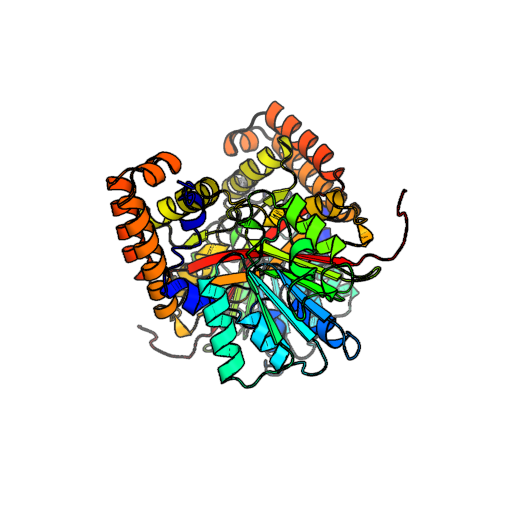OM 3851 C CA . GLU B 1 225 ? 18.797 -2.275 2.025 1 90.94 225 GLU B CA 1
ATOM 3852 C C . GLU B 1 225 ? 18.875 -1.636 0.642 1 90.94 225 GLU B C 1
ATOM 3854 O O . GLU B 1 225 ? 18.703 -2.312 -0.373 1 90.94 225 GLU B O 1
ATOM 3859 N N . ARG B 1 226 ? 19.156 -0.375 0.611 1 94.75 226 ARG B N 1
ATOM 3860 C CA . ARG B 1 226 ? 19.25 0.353 -0.651 1 94.75 226 ARG B CA 1
ATOM 3861 C C . ARG B 1 226 ? 20.422 -0.145 -1.488 1 94.75 226 ARG B C 1
ATOM 3863 O O . ARG B 1 226 ? 20.297 -0.312 -2.703 1 94.75 226 ARG B O 1
ATOM 3870 N N . ALA B 1 227 ? 21.516 -0.375 -0.814 1 94 227 ALA B N 1
ATOM 3871 C CA . ALA B 1 227 ? 22.688 -0.903 -1.505 1 94 227 ALA B CA 1
ATOM 3872 C C . ALA B 1 227 ? 22.391 -2.27 -2.117 1 94 227 ALA B C 1
ATOM 3874 O O . ALA B 1 227 ? 22.797 -2.553 -3.246 1 94 227 ALA B O 1
ATOM 3875 N N . GLY B 1 228 ? 21.734 -3.094 -1.342 1 90.12 228 GLY B N 1
ATOM 3876 C CA . GLY B 1 228 ? 21.359 -4.41 -1.841 1 90.12 228 GLY B CA 1
ATOM 3877 C C . GLY B 1 228 ? 20.453 -4.359 -3.049 1 90.12 228 GLY B C 1
ATOM 3878 O O . GLY B 1 228 ? 20.672 -5.066 -4.031 1 90.12 228 GLY B O 1
ATOM 3879 N N . LEU B 1 229 ? 19.453 -3.533 -2.943 1 92.62 229 LEU B N 1
ATOM 3880 C CA . LEU B 1 229 ? 18.547 -3.373 -4.066 1 92.62 229 LEU B CA 1
ATOM 3881 C C . LEU B 1 229 ? 19.281 -2.867 -5.301 1 92.62 229 LEU B C 1
ATOM 3883 O O . LEU B 1 229 ? 19.078 -3.381 -6.406 1 92.62 229 LEU B O 1
ATOM 3887 N N . ALA B 1 230 ? 20.078 -1.89 -5.082 1 94.19 230 ALA B N 1
ATOM 3888 C CA . ALA B 1 230 ? 20.828 -1.298 -6.188 1 94.19 230 ALA B CA 1
ATOM 3889 C C . ALA B 1 230 ? 21.719 -2.334 -6.855 1 94.19 230 ALA B C 1
ATOM 3891 O O . ALA B 1 230 ? 21.828 -2.371 -8.086 1 94.19 230 ALA B O 1
ATOM 3892 N N . LYS B 1 231 ? 22.359 -3.08 -6.082 1 91.19 231 LYS B N 1
ATOM 3893 C CA . LYS B 1 231 ? 23.219 -4.125 -6.621 1 91.19 231 LYS B CA 1
ATOM 3894 C C . LYS B 1 231 ? 22.438 -5.098 -7.488 1 91.19 231 LYS B C 1
ATOM 3896 O O . LYS B 1 231 ? 22.875 -5.473 -8.578 1 91.19 231 LYS B O 1
ATOM 3901 N N . GLY B 1 232 ? 21.297 -5.547 -7.012 1 89.38 232 GLY B N 1
ATOM 3902 C CA . GLY B 1 232 ? 20.453 -6.453 -7.766 1 89.38 232 GLY B CA 1
ATOM 3903 C C . GLY B 1 232 ? 20 -5.879 -9.094 1 89.38 232 GLY B C 1
ATOM 3904 O O . GLY B 1 232 ? 20.109 -6.535 -10.133 1 89.38 232 GLY B O 1
ATOM 3905 N N . PHE B 1 233 ? 19.547 -4.676 -9.086 1 93.62 233 PHE B N 1
ATOM 3906 C CA . PHE B 1 233 ? 19.078 -4.039 -10.305 1 93.62 233 PHE B CA 1
ATOM 3907 C C . PHE B 1 233 ? 20.234 -3.729 -11.25 1 93.62 233 PHE B C 1
ATOM 3909 O O . PHE B 1 233 ? 20.078 -3.785 -12.469 1 93.62 233 PHE B O 1
ATOM 3916 N N . ASP B 1 234 ? 21.328 -3.365 -10.641 1 94.31 234 ASP B N 1
ATOM 3917 C CA . ASP B 1 234 ? 22.5 -3.111 -11.469 1 94.31 234 ASP B CA 1
ATOM 3918 C C . ASP B 1 234 ? 22.859 -4.34 -12.297 1 94.31 234 ASP B C 1
ATOM 3920 O O . ASP B 1 234 ? 23.125 -4.23 -13.5 1 94.31 234 ASP B O 1
ATOM 3924 N N . GLN B 1 235 ? 22.906 -5.426 -11.695 1 90.94 235 GLN B N 1
ATOM 3925 C CA . GLN B 1 235 ? 23.203 -6.672 -12.398 1 90.94 235 GLN B CA 1
ATOM 3926 C C . GLN B 1 235 ? 22.156 -6.965 -13.461 1 90.94 235 GLN B C 1
ATOM 3928 O O . GLN B 1 235 ? 22.484 -7.406 -14.562 1 90.94 235 GLN B O 1
ATOM 3933 N N . MET B 1 236 ? 20.953 -6.785 -13.125 1 91.12 236 MET B N 1
ATOM 3934 C CA . MET B 1 236 ? 19.844 -7.023 -14.055 1 91.12 236 MET B CA 1
ATOM 3935 C C . MET B 1 236 ? 20 -6.168 -15.305 1 91.12 236 MET B C 1
ATOM 3937 O O . MET B 1 236 ? 19.891 -6.676 -16.422 1 91.12 236 MET B O 1
ATOM 3941 N N . PHE B 1 237 ? 20.266 -4.957 -15.109 1 94.94 237 PHE B N 1
ATOM 3942 C CA . PHE B 1 237 ? 20.328 -4.066 -16.266 1 94.94 237 PHE B CA 1
ATOM 3943 C C . PHE B 1 237 ? 21.641 -4.242 -17.016 1 94.94 237 PHE B C 1
ATOM 3945 O O . PHE B 1 237 ? 21.719 -3.986 -18.219 1 94.94 237 PHE B O 1
ATOM 3952 N N . ALA B 1 238 ? 22.703 -4.672 -16.297 1 94.19 238 ALA B N 1
ATOM 3953 C CA . ALA B 1 238 ? 23.906 -5.098 -17.016 1 94.19 238 ALA B CA 1
ATOM 3954 C C . ALA B 1 238 ? 23.594 -6.246 -17.969 1 94.19 238 ALA B C 1
ATOM 3956 O O . ALA B 1 238 ? 24.062 -6.258 -19.109 1 94.19 238 ALA B O 1
ATOM 3957 N N . ASP B 1 239 ? 22.844 -7.137 -17.484 1 92 239 ASP B N 1
ATOM 3958 C CA . ASP B 1 239 ? 22.438 -8.281 -18.297 1 92 239 ASP B CA 1
ATOM 3959 C C . ASP B 1 239 ? 21.578 -7.832 -19.484 1 92 239 ASP B C 1
ATOM 3961 O O . ASP B 1 239 ? 21.781 -8.297 -20.609 1 92 239 ASP B O 1
ATOM 3965 N N . VAL B 1 240 ? 20.656 -6.945 -19.25 1 93.75 240 VAL B N 1
ATOM 3966 C CA . VAL B 1 240 ? 19.797 -6.41 -20.297 1 93.75 240 VAL B CA 1
ATOM 3967 C C . VAL B 1 240 ? 20.656 -5.727 -21.359 1 93.75 240 VAL B C 1
ATOM 3969 O O . VAL B 1 240 ? 20.422 -5.914 -22.562 1 93.75 240 VAL B O 1
ATOM 3972 N N . GLY B 1 241 ? 21.625 -4.996 -20.922 1 94.5 241 GLY B N 1
ATOM 3973 C CA . GLY B 1 241 ? 22.5 -4.273 -21.828 1 94.5 241 GLY B CA 1
ATOM 3974 C C . GLY B 1 241 ? 23.344 -5.188 -22.688 1 94.5 241 GLY B C 1
ATOM 3975 O O . GLY B 1 241 ? 23.859 -4.766 -23.734 1 94.5 241 GLY B O 1
ATOM 3976 N N . SER B 1 242 ? 23.547 -6.391 -22.25 1 95.5 242 SER B N 1
ATOM 3977 C CA . SER B 1 242 ? 24.359 -7.348 -23 1 95.5 242 SER B CA 1
ATOM 3978 C C . SER B 1 242 ? 23.516 -8.117 -24.016 1 95.5 242 SER B C 1
ATOM 3980 O O . SER B 1 242 ? 24.062 -8.898 -24.797 1 95.5 242 SER B O 1
ATOM 3982 N N . LYS B 1 243 ? 22.203 -7.93 -24.047 1 95.25 243 LYS B N 1
ATOM 3983 C CA . LYS B 1 243 ? 21.297 -8.664 -24.906 1 95.25 243 LYS B CA 1
ATOM 3984 C C . LYS B 1 243 ? 20.516 -7.711 -25.812 1 95.25 243 LYS B C 1
ATOM 3986 O O . LYS B 1 243 ? 19.469 -7.195 -25.422 1 95.25 243 LYS B O 1
ATOM 3991 N N . PRO B 1 244 ? 20.922 -7.598 -27.031 1 95.56 244 PRO B N 1
ATOM 3992 C CA . PRO B 1 244 ? 20.281 -6.652 -27.938 1 95.56 244 PRO B CA 1
ATOM 3993 C C . PRO B 1 244 ? 18.781 -6.898 -28.094 1 95.56 244 PRO B C 1
ATOM 3995 O O . PRO B 1 244 ? 18 -5.949 -28.219 1 95.56 244 PRO B O 1
ATOM 3998 N N . GLU B 1 245 ? 18.375 -8.086 -28.062 1 95.5 245 GLU B N 1
ATOM 3999 C CA . GLU B 1 245 ? 16.969 -8.414 -28.219 1 95.5 245 GLU B CA 1
ATOM 4000 C C . GLU B 1 245 ? 16.156 -7.879 -27.031 1 95.5 245 GLU B C 1
ATOM 4002 O O . GLU B 1 245 ? 15.008 -7.449 -27.219 1 95.5 245 GLU B O 1
ATOM 4007 N N . MET B 1 246 ? 16.688 -7.922 -25.891 1 94.62 246 MET B N 1
ATOM 4008 C CA . MET B 1 246 ? 16 -7.406 -24.703 1 94.62 246 MET B CA 1
ATOM 4009 C C . MET B 1 246 ? 15.945 -5.883 -24.734 1 94.62 246 MET B C 1
ATOM 4011 O O . MET B 1 246 ? 14.945 -5.289 -24.328 1 94.62 246 MET B O 1
ATOM 4015 N N . MET B 1 247 ? 17.016 -5.258 -25.141 1 96.88 247 MET B N 1
ATOM 4016 C CA . MET B 1 247 ? 17.016 -3.803 -25.266 1 96.88 247 MET B CA 1
ATOM 4017 C C . MET B 1 247 ? 15.961 -3.354 -26.266 1 96.88 247 MET B C 1
ATOM 4019 O O . MET B 1 247 ? 15.242 -2.381 -26.031 1 96.88 247 MET B O 1
ATOM 4023 N N . LYS B 1 248 ? 15.852 -4.074 -27.328 1 97.31 248 LYS B N 1
ATOM 4024 C CA . LYS B 1 248 ? 14.828 -3.768 -28.328 1 97.31 248 LYS B CA 1
ATOM 4025 C C . LYS B 1 248 ? 13.422 -3.943 -27.75 1 97.31 248 LYS B C 1
ATOM 4027 O O . LYS B 1 248 ? 12.57 -3.072 -27.906 1 97.31 248 LYS B O 1
ATOM 4032 N N . ALA B 1 249 ? 13.234 -5.047 -27.047 1 96.12 249 ALA B N 1
ATOM 4033 C CA . ALA B 1 249 ? 11.93 -5.375 -26.484 1 96.12 249 ALA B CA 1
ATOM 4034 C C . ALA B 1 249 ? 11.5 -4.34 -25.438 1 96.12 249 ALA B C 1
ATOM 4036 O O . ALA B 1 249 ? 10.312 -4.07 -25.281 1 96.12 249 ALA B O 1
ATOM 4037 N N . THR B 1 250 ? 12.438 -3.713 -24.797 1 96.75 250 THR B N 1
ATOM 4038 C CA . THR B 1 250 ? 12.141 -2.76 -23.734 1 96.75 250 THR B CA 1
ATOM 4039 C C . THR B 1 250 ? 12.273 -1.325 -24.234 1 96.75 250 THR B C 1
ATOM 4041 O O . THR B 1 250 ? 12.039 -0.374 -23.484 1 96.75 250 THR B O 1
ATOM 4044 N N . ASN B 1 251 ? 12.68 -1.167 -25.422 1 97.44 251 ASN B N 1
ATOM 4045 C CA . ASN B 1 251 ? 12.836 0.131 -26.078 1 97.44 251 ASN B CA 1
ATOM 4046 C C . ASN B 1 251 ? 13.828 1.015 -25.328 1 97.44 251 ASN B C 1
ATOM 4048 O O . ASN B 1 251 ? 13.508 2.141 -24.953 1 97.44 251 ASN B O 1
ATOM 4052 N N . ILE B 1 252 ? 14.992 0.41 -25.047 1 97.88 252 ILE B N 1
ATOM 4053 C CA . ILE B 1 252 ? 16.047 1.215 -24.438 1 97.88 252 ILE B CA 1
ATOM 4054 C C . ILE B 1 252 ? 17.359 1.014 -25.188 1 97.88 252 ILE B C 1
ATOM 4056 O O . ILE B 1 252 ? 17.516 0.03 -25.906 1 97.88 252 ILE B O 1
ATOM 4060 N N . THR B 1 253 ? 18.266 1.984 -25.031 1 97.88 253 THR B N 1
ATOM 4061 C CA . THR B 1 253 ? 19.594 1.957 -25.641 1 97.88 253 THR B CA 1
ATOM 4062 C C . THR B 1 253 ? 20.656 1.624 -24.609 1 97.88 253 THR B C 1
ATOM 4064 O O . THR B 1 253 ? 20.375 1.531 -23.422 1 97.88 253 THR B O 1
ATOM 4067 N N . ALA B 1 254 ? 21.891 1.45 -25.156 1 97.75 254 ALA B N 1
ATOM 4068 C CA . ALA B 1 254 ? 23.031 1.25 -24.266 1 97.75 254 ALA B CA 1
ATOM 4069 C C . ALA B 1 254 ? 23.25 2.461 -23.359 1 97.75 254 ALA B C 1
ATOM 4071 O O . ALA B 1 254 ? 23.641 2.318 -22.203 1 97.75 254 ALA B O 1
ATOM 4072 N N . GLU B 1 255 ? 22.984 3.607 -23.875 1 98.31 255 GLU B N 1
ATOM 4073 C CA . GLU B 1 255 ? 23.078 4.832 -23.094 1 98.31 255 GLU B CA 1
ATOM 4074 C C . GLU B 1 255 ? 22.047 4.848 -21.969 1 98.31 255 GLU B C 1
ATOM 4076 O O . GLU B 1 255 ? 22.344 5.293 -20.859 1 98.31 255 GLU B O 1
ATOM 4081 N N . ASP B 1 256 ? 20.828 4.371 -22.312 1 98.56 256 ASP B N 1
ATOM 4082 C CA . ASP B 1 256 ? 19.797 4.262 -21.281 1 98.56 256 ASP B CA 1
ATOM 4083 C C . ASP B 1 256 ? 20.234 3.32 -20.156 1 98.56 256 ASP B C 1
ATOM 4085 O O . ASP B 1 256 ? 20 3.592 -18.984 1 98.56 256 ASP B O 1
ATOM 4089 N N . VAL B 1 257 ? 20.859 2.219 -20.562 1 98.44 257 VAL B N 1
ATOM 4090 C CA . VAL B 1 257 ? 21.312 1.239 -19.578 1 98.44 257 VAL B CA 1
ATOM 4091 C C . VAL B 1 257 ? 22.312 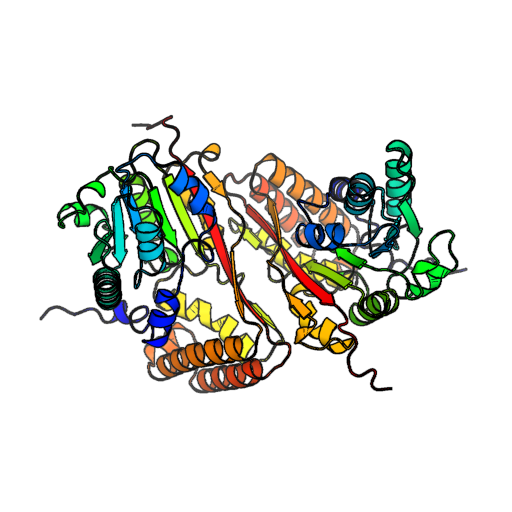1.888 -18.641 1 98.44 257 VAL B C 1
ATOM 4093 O O . VAL B 1 257 ? 22.203 1.747 -17.422 1 98.44 257 VAL B O 1
ATOM 4096 N N . THR B 1 258 ? 23.25 2.605 -19.172 1 98.5 258 THR B N 1
ATOM 4097 C CA . THR B 1 258 ? 24.25 3.303 -18.375 1 98.5 258 THR B CA 1
ATOM 4098 C C . THR B 1 258 ? 23.594 4.348 -17.469 1 98.5 258 THR B C 1
ATOM 4100 O O . THR B 1 258 ? 23.938 4.457 -16.297 1 98.5 258 THR B O 1
ATOM 4103 N N . PHE B 1 259 ? 22.688 5.094 -18.062 1 98.81 259 PHE B N 1
ATOM 4104 C CA . PHE B 1 259 ? 21.953 6.137 -17.344 1 98.81 259 PHE B CA 1
ATOM 4105 C C . PHE B 1 259 ? 21.219 5.559 -16.156 1 98.81 259 PHE B C 1
ATOM 4107 O O . PHE B 1 259 ? 21.25 6.125 -15.055 1 98.81 259 PHE B O 1
ATOM 4114 N N . ILE B 1 260 ? 20.547 4.449 -16.344 1 98.62 260 ILE B N 1
ATOM 4115 C CA . ILE B 1 260 ? 19.781 3.766 -15.297 1 98.62 260 ILE B CA 1
ATOM 4116 C C . ILE B 1 260 ? 20.734 3.285 -14.203 1 98.62 260 ILE B C 1
ATOM 4118 O O . ILE B 1 260 ? 20.5 3.52 -13.016 1 98.62 260 ILE B O 1
ATOM 4122 N N . ARG B 1 261 ? 21.797 2.631 -14.617 1 98.25 261 ARG B N 1
ATOM 4123 C CA . ARG B 1 261 ? 22.719 2.066 -13.641 1 98.25 261 ARG B CA 1
ATOM 4124 C C . ARG B 1 261 ? 23.391 3.162 -12.82 1 98.25 261 ARG B C 1
ATOM 4126 O O . ARG B 1 261 ? 23.531 3.029 -11.602 1 98.25 261 ARG B O 1
ATOM 4133 N N . ASP B 1 262 ? 23.734 4.266 -13.422 1 98.56 262 ASP B N 1
ATOM 4134 C CA . ASP B 1 262 ? 24.281 5.414 -12.711 1 98.56 262 ASP B CA 1
ATOM 4135 C C . ASP B 1 262 ? 23.266 6.012 -11.75 1 98.56 262 ASP B C 1
ATOM 4137 O O . ASP B 1 262 ? 23.609 6.383 -10.625 1 98.56 262 ASP B O 1
ATOM 4141 N N . GLY B 1 263 ? 22.047 6.148 -12.242 1 98.69 263 GLY B N 1
ATOM 4142 C CA . GLY B 1 263 ? 20.984 6.676 -11.406 1 98.69 263 GLY B CA 1
ATOM 4143 C C . GLY B 1 263 ? 20.703 5.816 -10.188 1 98.69 263 GLY B C 1
ATOM 4144 O O . GLY B 1 263 ? 20.406 6.336 -9.109 1 98.69 263 GLY B O 1
ATOM 4145 N N . LEU B 1 264 ? 20.781 4.562 -10.453 1 97.81 264 LEU B N 1
ATOM 4146 C CA . LEU B 1 264 ? 20.609 3.609 -9.359 1 97.81 264 LEU B CA 1
ATOM 4147 C C . LEU B 1 264 ? 21.688 3.795 -8.297 1 97.81 264 LEU B C 1
ATOM 4149 O O . LEU B 1 264 ? 21.375 3.793 -7.098 1 97.81 264 LEU B O 1
ATOM 4153 N N . GLU B 1 265 ? 22.859 3.893 -8.695 1 98 265 GLU B N 1
ATOM 4154 C CA . GLU B 1 265 ? 23.953 4.129 -7.766 1 98 265 GLU B CA 1
ATOM 4155 C C . GLU B 1 265 ? 23.766 5.438 -7.004 1 98 265 GLU B C 1
ATOM 4157 O O . GLU B 1 265 ? 23.938 5.48 -5.781 1 98 265 GLU B O 1
ATOM 4162 N N . GLU B 1 266 ? 23.453 6.441 -7.691 1 98.56 266 GLU B N 1
ATOM 4163 C CA . GLU B 1 266 ? 23.203 7.734 -7.059 1 98.56 266 GLU B CA 1
ATOM 4164 C C . GLU B 1 266 ? 22.078 7.637 -6.027 1 98.56 266 GLU B C 1
ATOM 4166 O O . GLU B 1 266 ? 22.25 8.086 -4.891 1 98.56 266 GLU B O 1
ATOM 4171 N N . TRP B 1 267 ? 20.984 7.043 -6.414 1 98.56 267 TRP B N 1
ATOM 4172 C CA . TRP B 1 267 ? 19.844 6.906 -5.523 1 98.56 267 TRP B CA 1
ATOM 4173 C C . TRP B 1 267 ? 20.219 6.129 -4.266 1 98.56 267 TRP B C 1
ATOM 4175 O O . TRP B 1 267 ? 19.812 6.488 -3.158 1 98.56 267 TRP B O 1
ATOM 4185 N N . SER B 1 268 ? 20.984 5.062 -4.48 1 97.81 268 SER B N 1
ATOM 4186 C CA . SER B 1 268 ? 21.312 4.172 -3.369 1 97.81 268 SER B CA 1
ATOM 4187 C C . SER B 1 268 ? 22.109 4.906 -2.291 1 97.81 268 SER B C 1
ATOM 4189 O O . SER B 1 268 ? 22.141 4.465 -1.14 1 97.81 268 SER B O 1
ATOM 4191 N N . LYS B 1 269 ? 22.688 6.07 -2.602 1 97.81 269 LYS B N 1
ATOM 4192 C CA . LYS B 1 269 ? 23.531 6.82 -1.673 1 97.81 269 LYS B CA 1
ATOM 4193 C C . LYS B 1 269 ? 22.75 7.93 -0.986 1 97.81 269 LYS B C 1
ATOM 4195 O O . LYS B 1 269 ? 23.25 8.594 -0.079 1 97.81 269 LYS B O 1
ATOM 4200 N N . ARG B 1 270 ? 21.547 8.102 -1.419 1 97.94 270 ARG B N 1
ATOM 4201 C CA . ARG B 1 270 ? 20.719 9.141 -0.808 1 97.94 270 ARG B CA 1
ATOM 4202 C C . ARG B 1 270 ? 20.234 8.703 0.568 1 97.94 270 ARG B C 1
ATOM 4204 O O . ARG B 1 270 ? 19.625 7.641 0.708 1 97.94 270 ARG B O 1
ATOM 4211 N N . GLU B 1 271 ? 20.391 9.547 1.535 1 96.81 271 GLU B N 1
ATOM 4212 C CA . GLU B 1 271 ? 19.984 9.227 2.9 1 96.81 271 GLU B CA 1
ATOM 4213 C C . GLU B 1 271 ? 18.469 9.125 3.012 1 96.81 271 GLU B C 1
ATOM 4215 O O . GLU B 1 271 ? 17.953 8.344 3.818 1 96.81 271 GLU B O 1
ATOM 4220 N N . ASP B 1 272 ? 17.797 9.836 2.197 1 97.69 272 ASP B N 1
ATOM 4221 C CA . ASP B 1 272 ? 16.328 9.852 2.236 1 97.69 272 ASP B CA 1
ATOM 4222 C C . ASP B 1 272 ? 15.742 8.875 1.22 1 97.69 272 ASP B C 1
ATOM 4224 O O . ASP B 1 272 ? 14.555 8.945 0.895 1 97.69 272 ASP B O 1
ATOM 4228 N N . GLY B 1 273 ? 16.531 7.973 0.715 1 97.88 273 GLY B N 1
ATOM 4229 C CA . GLY B 1 273 ? 16.094 7.035 -0.31 1 97.88 273 GLY B CA 1
ATOM 4230 C C . GLY B 1 273 ? 15.062 6.043 0.186 1 97.88 273 GLY B C 1
ATOM 4231 O O . GLY B 1 273 ? 15.188 5.508 1.29 1 97.88 273 GLY B O 1
ATOM 4232 N N . ILE B 1 274 ? 13.992 5.883 -0.608 1 97.81 274 ILE B N 1
ATOM 4233 C CA . ILE B 1 274 ? 12.992 4.852 -0.353 1 97.81 274 ILE B CA 1
ATOM 4234 C C . ILE B 1 274 ? 12.516 4.254 -1.675 1 97.81 274 ILE B C 1
ATOM 4236 O O . ILE B 1 274 ? 12.391 4.961 -2.676 1 97.81 274 ILE B O 1
ATOM 4240 N N . CYS B 1 275 ? 12.344 3.014 -1.75 1 97.62 275 CYS B N 1
ATOM 4241 C CA . CYS B 1 275 ? 11.773 2.273 -2.871 1 97.62 275 CYS B CA 1
ATOM 4242 C C . CYS B 1 275 ? 10.852 1.166 -2.381 1 97.62 275 CYS B C 1
ATOM 4244 O O . CYS B 1 275 ? 11.156 0.485 -1.399 1 97.62 275 CYS B O 1
ATOM 4246 N N . SER B 1 276 ? 9.688 1.053 -3.027 1 96.56 276 SER B N 1
ATOM 4247 C CA . SER B 1 276 ? 8.711 0.089 -2.527 1 96.56 276 SER B CA 1
ATOM 4248 C C . SER B 1 276 ? 8.016 -0.641 -3.672 1 96.56 276 SER B C 1
ATOM 4250 O O . SER B 1 276 ? 7.641 -0.025 -4.672 1 96.56 276 SER B O 1
ATOM 4252 N N . PHE B 1 277 ? 7.953 -1.95 -3.539 1 94.5 277 PHE B N 1
ATOM 4253 C CA . PHE B 1 277 ? 7.121 -2.818 -4.363 1 94.5 277 PHE B CA 1
ATOM 4254 C C . PHE B 1 277 ? 5.863 -3.236 -3.613 1 94.5 277 PHE B C 1
ATOM 4256 O O . PHE B 1 277 ? 5.941 -3.754 -2.498 1 94.5 277 PHE B O 1
ATOM 4263 N N . ILE B 1 278 ? 4.715 -3.037 -4.238 1 96.75 278 ILE B N 1
ATOM 4264 C CA . ILE B 1 278 ? 3.455 -3.283 -3.543 1 96.75 278 ILE B CA 1
ATOM 4265 C C . ILE B 1 278 ? 2.715 -4.441 -4.207 1 96.75 278 ILE B C 1
ATOM 4267 O O . ILE B 1 278 ? 2.682 -4.539 -5.438 1 96.75 278 ILE B O 1
ATOM 4271 N N . ALA B 1 279 ? 2.133 -5.316 -3.377 1 97.25 279 ALA B N 1
ATOM 4272 C CA . ALA B 1 279 ? 1.373 -6.473 -3.854 1 97.25 279 ALA B CA 1
ATOM 4273 C C . ALA B 1 279 ? -0.036 -6.48 -3.268 1 97.25 279 ALA B C 1
ATOM 4275 O O . ALA B 1 279 ? -0.263 -5.957 -2.174 1 97.25 279 ALA B O 1
ATOM 4276 N N . MET B 1 280 ? -0.942 -7.02 -4.008 1 97.94 280 MET B N 1
ATOM 4277 C CA . MET B 1 280 ? -2.322 -7.207 -3.574 1 97.94 280 MET B CA 1
ATOM 4278 C C . MET B 1 280 ? -2.613 -8.68 -3.301 1 97.94 280 MET B C 1
ATOM 4280 O O . MET B 1 280 ? -1.938 -9.555 -3.838 1 97.94 280 MET B O 1
ATOM 4284 N N . THR B 1 281 ? -3.58 -8.914 -2.434 1 98.44 281 THR B N 1
ATOM 4285 C CA . THR B 1 281 ? -3.9 -10.281 -2.025 1 98.44 281 THR B CA 1
ATOM 4286 C C . THR B 1 281 ? -5.406 -10.523 -2.076 1 98.44 281 THR B C 1
ATOM 4288 O O . THR B 1 281 ? -6.188 -9.688 -1.607 1 98.44 281 THR B O 1
ATOM 4291 N N . VAL B 1 282 ? -5.797 -11.625 -2.641 1 98.56 282 VAL B N 1
ATOM 4292 C CA . VAL B 1 282 ? -7.168 -12.109 -2.518 1 98.56 282 VAL B CA 1
ATOM 4293 C C . VAL B 1 282 ? -7.16 -13.547 -2 1 98.56 282 VAL B C 1
ATOM 4295 O O . VAL B 1 282 ? -6.234 -14.312 -2.281 1 98.56 282 VAL B O 1
ATOM 4298 N N . VAL B 1 283 ? -8.141 -13.875 -1.229 1 98.81 283 VAL B N 1
ATOM 4299 C CA . VAL B 1 283 ? -8.438 -15.227 -0.761 1 98.81 283 VAL B CA 1
ATOM 4300 C C . VAL B 1 283 ? -9.828 -15.648 -1.229 1 98.81 283 VAL B C 1
ATOM 4302 O O . VAL B 1 283 ? -10.797 -14.914 -1.042 1 98.81 283 VAL B O 1
ATOM 4305 N N . CYS B 1 284 ? -9.883 -16.719 -1.873 1 98.69 284 CYS B N 1
ATOM 4306 C CA . CYS B 1 284 ? -11.141 -17.25 -2.396 1 98.69 284 CYS B CA 1
ATOM 4307 C C . CYS B 1 284 ? -11.492 -18.578 -1.741 1 98.69 284 CYS B C 1
ATOM 4309 O O . CYS B 1 284 ? -10.656 -19.484 -1.664 1 98.69 284 CYS B O 1
ATOM 4311 N N . VAL B 1 285 ? -12.672 -18.688 -1.292 1 97.31 285 VAL B N 1
ATOM 4312 C CA . VAL B 1 285 ? -13.172 -19.938 -0.708 1 97.31 285 VAL B CA 1
ATOM 4313 C C . VAL B 1 285 ? -14.43 -20.375 -1.447 1 97.31 285 VAL B C 1
ATOM 4315 O O . VAL B 1 285 ? -15.391 -19.609 -1.571 1 97.31 285 VAL B O 1
ATOM 4318 N N . ASP B 1 286 ? -14.367 -21.516 -1.916 1 89.06 286 ASP B N 1
ATOM 4319 C CA . ASP B 1 286 ? -15.516 -22.078 -2.621 1 89.06 286 ASP B CA 1
ATOM 4320 C C . ASP B 1 286 ? -16.609 -22.5 -1.642 1 89.06 286 ASP B C 1
ATOM 4322 O O . ASP B 1 286 ? -16.484 -23.516 -0.954 1 89.06 286 ASP B O 1
ATOM 4326 N N . LYS B 1 287 ? -17.719 -21.75 -1.291 1 83 287 LYS B N 1
ATOM 4327 C CA . LYS B 1 287 ? -18.781 -22.031 -0.319 1 83 287 LYS B CA 1
ATOM 4328 C C . LYS B 1 287 ? -19.797 -23.016 -0.874 1 83 287 LYS B C 1
ATOM 4330 O O . LYS B 1 287 ? -20.766 -23.375 -0.197 1 83 287 LYS B O 1
ATOM 4335 N N . GLY B 1 288 ? -19.547 -23.828 -1.886 1 70.31 288 GLY B N 1
ATOM 4336 C CA . GLY B 1 288 ? -20.406 -24.906 -2.357 1 70.31 288 GLY B CA 1
ATOM 4337 C C . GLY B 1 288 ? -21.516 -24.422 -3.27 1 70.31 288 GLY B C 1
ATOM 4338 O O . GLY B 1 288 ? -22.438 -25.172 -3.586 1 70.31 288 GLY B O 1
ATOM 4339 N N . GLY B 1 289 ? -21.891 -23.203 -3.572 1 48.34 289 GLY B N 1
ATOM 4340 C CA . GLY B 1 289 ? -23.094 -23.062 -4.375 1 48.34 289 GLY B CA 1
ATOM 4341 C C . GLY B 1 289 ? -23 -23.75 -5.723 1 48.34 289 GLY B C 1
ATOM 4342 O O . GLY B 1 289 ? -22.062 -24.516 -5.973 1 48.34 289 GLY B O 1
ATOM 4343 N N . LYS B 1 290 ? -23.562 -22.953 -7.109 1 42.12 290 LYS B N 1
ATOM 4344 C CA . LYS B 1 290 ? -24.156 -23.406 -8.359 1 42.12 290 LYS B CA 1
ATOM 4345 C C . LYS B 1 290 ? -23.094 -24.016 -9.273 1 42.12 290 LYS B C 1
ATOM 4347 O O . LYS B 1 290 ? -22.219 -23.297 -9.781 1 42.12 290 LYS B O 1
ATOM 4352 N N . LYS B 1 291 ? -22.484 -25.141 -9.125 1 37.5 291 LYS B N 1
ATOM 4353 C CA . LYS B 1 291 ? -21.938 -25.812 -10.297 1 37.5 291 LYS B CA 1
ATOM 4354 C C . LYS B 1 291 ? -22.859 -25.641 -11.5 1 37.5 291 LYS B C 1
ATOM 4356 O O . LYS B 1 291 ? -24 -26.125 -11.5 1 37.5 291 LYS B O 1
ATOM 4361 N N . SER B 1 292 ? -22.922 -24.469 -12.078 1 31.28 292 SER B N 1
ATOM 4362 C CA . SER B 1 292 ? -23.594 -24.609 -13.367 1 31.28 292 SER B CA 1
ATOM 4363 C C . SER B 1 292 ? -22.953 -25.719 -14.203 1 31.28 292 SER B C 1
ATOM 4365 O O . SER B 1 292 ? -21.781 -25.625 -14.594 1 31.28 292 SER B O 1
ATOM 4367 N N . ASP B 1 293 ? -22.984 -26.969 -13.852 1 27.92 293 ASP B N 1
ATOM 4368 C CA . ASP B 1 293 ? -23.047 -27.766 -15.07 1 27.92 293 ASP B CA 1
ATOM 4369 C C . ASP B 1 293 ? -24.031 -27.172 -16.078 1 27.92 293 ASP B C 1
ATOM 4371 O O . ASP B 1 293 ? -25.125 -26.734 -15.695 1 27.92 293 ASP B O 1
#

Secondary structure (DSSP, 8-state):
-----GGGGTTT---HHHHHHHHT--HHHH-TTHHHHHHHSPTT-EEEEES-TT-HHHHHHHHH-TTSEEEEEES-HHHHHHHHHHHHHHT-SSEEEEE--GGGGGGGGGSTT-GGGTTTEEEEEEES-GGGSS-HHHHHHHHHHHEEEEEEEEEEEE-GGG-EEES--HHHHHHHHHHHHHHHHTT--TTHHHHHHHHHHHTT--GGGEEEEEEEEEEE-SHHHHHHHHHHHHHHHHHHHT-HHHHHHHT--HHHHHHHHHHHHHHHT-TT-EEEEEEEEEEEE--S-----/-----GGG-TTTSS-HHHHHHHHT--HHHH-TTHHHHHHHSPTT-EEEEES-TT-HHHHHHHHH-TTSEEEEEES-HHHHHHHHHHHHHHT-SSEEEEE--GGGGGGGGGSTT-GGGTTTEEEEEEES-GGGSS-HHHHHHHHHHHEEEEEEEEEEEE-GGG-EEES--HHHHHHHHHHHHHHHHTT--TTHHHHHHHHHHHTT--GGGEEEEEEEEEEE-SHHHHHHHHHHHHHHHHHHHT-HHHHHHHT--HHHHHHHHHHHHHHHT-TT-EEEEEEEEEEEE--S-----

Foldseek 3Di:
DDCPDPLQCQVVPCPVLNLVVLLQDACCQFPVVCVVVLVVDDFAAEEEEEACFLPNHQLRSCVVCVRYQYEYEEQHPVSQVNNVVVNVVVVRDRYYYDYDDLLPQVVCCPPPPSVLLQQNHQEYEYAAGLQLDLDSLSSVLSSVRSHHQQHKYKYKHFALVPWDKPDCQPLQVLCSLQVVLLSVLSNGNRGVQVCVQVSCVVSPFDNVQKDKDDKHKDKDQALVSLVSVLVSVLVSLVVCQVDPVSCVSSVHHNVSSVSNNVSSVVLSPDNRMMIMIMIIMMMGTNPPPDPPD/DDCPDP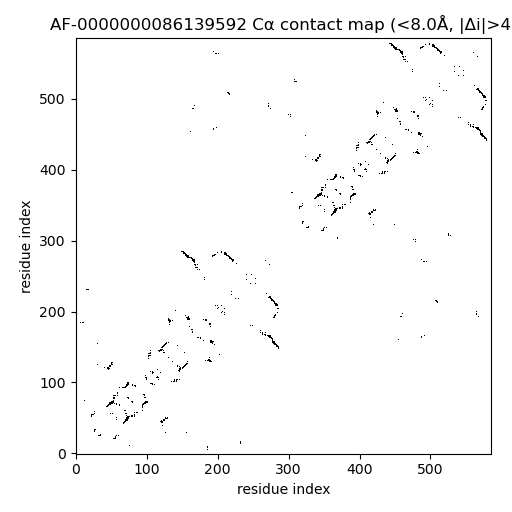LVCDCVPQPVLNLVVLLQDACCQQPVVCVVVLVVDDFAAEEEEEACFLPNHQLNSCVVCVRYQYEYEEQDPVSQVNNVVVNVVVVRDRYYYDYDDLLPQVVCCPPPPSVLLQQNHQEYEYAAGLQLDLDSLSSVLSSVRSHHQQHKYKYKHFALVPWDKPDCQPLQVLCSLQVVLLSVLSNGNRGVQVCVQVSCVVSPFDNVQKDKDDKHKDKDQALVSLVSVLVSVLVVLVVCQVDPVSCVSSVHHNVSSVSNNVSSVVLSPDNRMMIMIMIIMMMGTNPDDDPPD

Sequence (586 aa):
MSKESGEDAWMASSSDVLRNAMQSRRLAPQVPHLIPILGALPDGAVVCEVGCGPGGITLDIAQRYPRLTVLGMDIDAKSIKLAHDAASQAGVHNLYYSVGDALNLSELASEPNFEAIKGGCHLVYSHAAIMHTPDALASIRQMRRAAIPGGTISLTEGDSGLFYAYPEVPGMQKLLEVFPRLGAAKGADTALGRKLISHALAVGYARDEITRHNLSESTVSLPMERAGLAKGFDQMFADVGSKPEMMKATNITAEDVTFIRDGLEEWSKREDGICSFIAMTVVCVDKGGKKSDMSKESGEDAWMASSSDVLRNAMQSRRLAPQVPHLIPILGALPDGAVVCEVGCGPGGITLDIAQRYPRLTVLGMDIDAKSIKLAHDAASQAGVHNLYYSVGDALNLSELASEPNFEAIKGGCHLVYSHAAIMHTPDALASIRQMRRAAIPGGTISLTEGDSGLFYAYPEVPGMQKLLEVFPRLGAAKGADTALGRKLISHALAVGYARDEITRHNLSESTVSLPMERAGLAKGFDQMFADVGSKPEMMKATNITAEDVTFIRDGLEEWSKREDGICSFIAMTVVCVDKGGKKSD

InterPro domains:
  IPR025714 Methyltransferase domain [PF13847] (43-159)
  IPR029063 S-adenosyl-L-methionine-dependent methyltransferase superfamily [G3DSA:3.40.50.150] (7-262)
  IPR029063 S-adenosyl-L-methionine-dependent methyltransferase superfamily [SSF53335] (29-169)
  IPR053173 Class I-like SAM-binding MTase [PTHR45128] (25-158)

Organism: NCBI:txid717836

Radius of gyration: 25.9 Å; Cα contacts (8 Å, |Δi|>4): 1128; chains: 2; bounding box: 48×85×66 Å

Solvent-accessible surface area (backbone atoms only — not comparable to full-atom values): 29899 Å² total; per-residue (Å²): 138,81,80,76,69,75,76,72,43,66,78,61,59,46,43,74,62,52,48,51,56,50,36,69,38,37,41,68,87,73,46,49,80,46,52,68,57,60,71,66,52,59,82,63,35,29,36,35,34,47,41,36,48,33,24,17,36,59,49,43,47,30,70,76,36,70,57,31,36,32,38,32,25,19,70,49,57,69,30,42,51,49,23,52,53,51,35,58,73,67,68,57,82,40,57,47,74,43,70,40,45,60,77,50,42,60,66,44,29,77,42,90,92,29,53,41,38,70,33,48,16,46,32,28,33,32,59,67,30,55,38,58,36,83,48,47,63,55,26,52,42,38,46,57,54,17,18,26,93,58,17,32,40,36,45,32,26,42,23,53,73,46,48,50,64,26,68,84,37,69,19,39,50,49,39,63,63,38,50,50,37,49,39,40,65,59,40,21,43,46,53,40,21,73,40,48,61,45,44,44,42,72,67,64,46,53,72,92,28,53,42,76,52,74,70,45,73,54,70,34,50,48,63,68,48,27,44,52,52,34,52,55,52,40,51,51,43,52,52,39,62,73,31,69,67,53,24,59,63,41,71,50,50,68,66,49,41,52,42,25,44,51,19,30,55,55,42,35,68,40,82,52,24,36,36,35,44,32,28,30,31,41,38,35,40,45,86,68,77,86,75,74,122,136,81,81,79,70,78,78,71,42,64,72,64,57,45,42,74,63,51,48,52,58,49,36,68,38,38,42,67,87,72,46,49,80,46,52,68,56,59,70,67,52,58,82,64,35,30,36,34,33,48,40,36,48,33,26,17,36,59,50,43,47,32,69,74,36,69,56,33,35,32,37,33,26,20,69,49,58,69,30,42,51,50,20,51,53,52,35,60,75,68,69,56,83,40,57,49,76,46,71,39,44,59,78,49,41,60,66,43,30,78,42,89,93,29,53,40,38,70,33,48,17,46,32,29,33,31,59,68,29,53,38,58,37,83,49,47,63,55,26,53,41,39,45,57,53,17,18,25,94,57,18,32,38,34,44,33,24,41,22,54,73,44,48,50,64,24,68,83,35,68,19,40,52,49,40,66,63,38,50,48,37,49,40,40,66,56,40,22,42,45,53,40,22,72,40,47,62,45,46,44,44,72,65,65,48,53,72,93,29,51,42,77,52,75,71,45,71,55,69,35,50,48,63,70,47,26,45,51,51,35,52,55,51,40,52,51,44,53,53,39,63,74,32,68,69,52,23,59,62,41,71,50,50,69,65,50,40,52,43,25,44,51,18,29,56,55,42,34,69,40,81,52,24,37,36,34,45,34,27,30,32,41,38,36,40,46,88,66,77,85,73,76,120

Nearest PDB structures (foldseek):
  3mgg-assembly1_A  TM=8.474E-01  e=6.977E-18  Methanosarcina mazei
  6p3n-assembly1_A-2  TM=5.558E-01  e=7.045E-12  Glaucium flavum
  6p3m-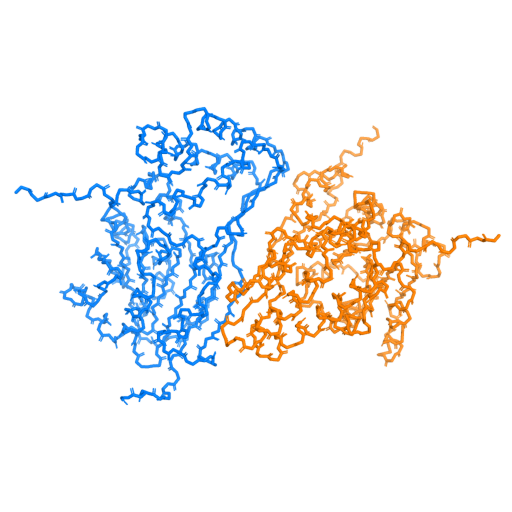assembly1_A-2  TM=5.658E-01  e=9.897E-12  Glaucium flavum
  6gkz-assembly2_C  TM=5.098E-01  e=4.570E-11  Coptis japonica
  5kpc-assembly1_B  TM=5.175E-01  e=2.801E-10  Thalictrum flavum subsp. glaucum

pLDDT: mean 91.82, std 16.21, range [20.98, 98.94]